Protein AF-A0A1H9L5P9-F1 (afdb_monomer)

Secondary structure (DSSP, 8-state):
-HHHHHHHHHHHHHHHHHHHTTTT-HHHHHHHHHHS---TTTGGGS-HHHHHHHHHHSTTTHHHHHHHHHTTTTS-HHHHHHHHHHHHHHHHHHHHHHHHSS-HHHHHHHHHHHHHHHHHSPPPHHHHHHHHHHHHHHHHHHHHHHT-SS--HHHHHHHHH-HHHHHHHHHHHHHHHHHHHHHHHHTTTTTS-----SHHHH--HHHHHHHHHHHHHHHTTTTSS-EEEEEEESS-EEEEETTTTEEEEEEETT--HHHHHHHHHHHHHHHHHHHHHHTSS-TT--TTHHHHHHHHHHHHHHHHHHH-HHHHHHHHHHHHHHTT----HHHHHHHHHHHHHHHH---S-TTSTT---HHHHHHHHHHHHHHHHHHHTTSS-GGGHHHHHHHHHHHHHS---SSTHHHHGGGGGGGTT-TTHHHHHHHHHHHTT-SPPPTTS--HHHHHHHHHHHTT-GGG--THHHHT----TT--HHHHHHHHHHHHHIIIIIT----SS--

Organism: NCBI:txid137733

Nearest PDB structures (foldseek):
  3hq2-assembly1_B  TM=6.653E-01  e=5.306E-08  Bacillus subtilis
  5e3x-assembly1_A-2  TM=6.640E-01  e=5.954E-07  Fervidobacterium islandicum
  7a03-assembly1_A  TM=6.541E-01  e=5.493E-07  Chitinophagaceae bacterium
  5wvu-assembly1_A  TM=6.564E-01  e=1.090E-06  Thermus thermophilus HB8
  3dwc-assembly2_D  TM=6.406E-01  e=4.290E-06  Trypanosoma cruzi

Mean predicted aligned error: 12.29 Å

Sequence (503 aa):
MDSMLSILIDFDMCLKSLSEIESSNTVLIDYVDKDLGFTPSNLGTLSASQIIDKLLSLPGYISPYFYLMEQSNELSEDVRKCLNHTRLLILKNQYAKRHFNTSYYTHYKLLDNEWQKALHSRLSPTFYKNLDQQREFLYDVYGSYFASHSLNHFHILSHLYGQEFVEYHTYCLNRFKANYSSFMKRTQLEKDLKFKSHLFVGMNQEKRKILYQTLINNVFNKHFDCQVTVHFHKHSHIITKHHENTYVISLANYLTFAEELDQLLTYLGEIFYKLSLKRTEESIDACCTNNYAKEQMIAFFQFLPLACPSVATFITKTALELEQIPLSKKKMSFYQEELLMYYISFHSNPLRRQLVNPLQRINLLYCEANIEKLWFNKAISSAELPDYWEEITLKTFKKAPSHPIEGTLRMVEWKDINQGHAFIKLVAICNLFHDELTPDGEVPIFKEFSKYFDNNSLHLWNSQQIINKDISDQVNPAQNALNFIGQFYNNYIYRRPLLVDKY

pLDDT: mean 72.32, std 18.65, range [25.66, 95.06]

Structure (mmCIF, N/CA/C/O backbone):
data_AF-A0A1H9L5P9-F1
#
_entry.id   AF-A0A1H9L5P9-F1
#
loop_
_atom_site.group_PDB
_atom_site.id
_atom_site.type_symbol
_atom_site.label_atom_id
_atom_site.label_alt_id
_atom_site.label_comp_id
_atom_site.label_asym_id
_atom_site.label_entity_id
_atom_site.label_seq_id
_atom_site.pdbx_PDB_ins_code
_atom_site.Cartn_x
_atom_site.Cartn_y
_atom_site.Cartn_z
_atom_site.occupancy
_atom_site.B_iso_or_equiv
_atom_site.auth_seq_id
_atom_site.auth_comp_id
_atom_site.auth_asym_id
_atom_site.auth_atom_id
_atom_site.pdbx_PDB_model_num
ATOM 1 N N . MET A 1 1 ? -10.325 -6.641 -17.369 1.00 26.33 1 MET A N 1
ATOM 2 C CA . MET A 1 1 ? -11.149 -5.763 -18.228 1.00 26.33 1 MET A CA 1
ATOM 3 C C . MET A 1 1 ? -10.835 -4.299 -17.952 1.00 26.33 1 MET A C 1
ATOM 5 O O . MET A 1 1 ? -10.671 -3.561 -18.910 1.00 26.33 1 MET A O 1
ATOM 9 N N . ASP A 1 2 ? -10.612 -3.914 -16.694 1.00 25.66 2 ASP A N 1
ATOM 10 C CA . ASP A 1 2 ? -10.397 -2.512 -16.288 1.00 25.66 2 ASP A CA 1
ATOM 11 C C . ASP A 1 2 ? -9.140 -1.823 -16.858 1.00 25.66 2 ASP A C 1
ATOM 13 O O . ASP A 1 2 ? -9.196 -0.639 -17.169 1.00 25.66 2 ASP A O 1
ATOM 17 N N . SER A 1 3 ? -8.034 -2.540 -17.107 1.00 30.73 3 SER A N 1
ATOM 18 C CA . SER A 1 3 ? -6.836 -1.945 -17.743 1.00 30.73 3 SER A CA 1
ATOM 19 C C . SER A 1 3 ? -6.976 -1.719 -19.253 1.00 30.73 3 SER A C 1
ATOM 21 O O . SER A 1 3 ? -6.244 -0.930 -19.836 1.00 30.73 3 SER A O 1
ATOM 23 N N . MET A 1 4 ? -7.919 -2.411 -19.903 1.00 29.33 4 MET A N 1
ATOM 24 C CA . MET A 1 4 ? -8.244 -2.201 -21.318 1.00 29.33 4 MET A CA 1
ATOM 25 C C . MET A 1 4 ? -9.104 -0.949 -21.484 1.00 29.33 4 MET A C 1
ATOM 27 O O . MET A 1 4 ? -8.942 -0.226 -22.460 1.00 29.33 4 MET A O 1
ATOM 31 N N . LEU A 1 5 ? -9.987 -0.698 -20.511 1.00 29.39 5 LEU A N 1
ATOM 32 C CA . LEU A 1 5 ? -10.814 0.498 -20.456 1.00 29.39 5 LEU A CA 1
ATOM 33 C C . LEU A 1 5 ? -9.964 1.742 -20.175 1.00 29.39 5 LEU A C 1
ATOM 35 O O . LEU A 1 5 ? -10.196 2.748 -20.823 1.00 29.39 5 LEU A O 1
ATOM 39 N N . SER A 1 6 ? -8.959 1.671 -19.288 1.00 33.00 6 SER A N 1
ATOM 40 C CA . SER A 1 6 ? -8.086 2.828 -19.028 1.00 33.00 6 SER A CA 1
ATOM 41 C C . SER A 1 6 ? -7.270 3.206 -20.264 1.00 33.00 6 SER A C 1
ATOM 43 O O . SER A 1 6 ? -7.315 4.347 -20.679 1.00 33.00 6 SER A O 1
ATOM 45 N N . ILE A 1 7 ? -6.651 2.235 -20.947 1.00 33.94 7 ILE A N 1
ATOM 46 C CA . ILE A 1 7 ? -5.885 2.490 -22.181 1.00 33.94 7 ILE A CA 1
ATOM 47 C C . ILE A 1 7 ? -6.783 3.034 -23.309 1.00 33.94 7 ILE A C 1
ATOM 49 O O . ILE A 1 7 ? -6.340 3.872 -24.086 1.00 33.94 7 ILE A O 1
ATOM 53 N N . LEU A 1 8 ? -8.038 2.578 -23.410 1.00 33.03 8 LEU A N 1
ATOM 54 C CA . LEU A 1 8 ? -9.005 3.095 -24.388 1.00 33.03 8 LEU A CA 1
ATOM 55 C C . LEU A 1 8 ? -9.511 4.490 -24.035 1.00 33.03 8 LEU A C 1
ATOM 57 O O . LEU A 1 8 ? -9.644 5.306 -24.934 1.00 33.03 8 LEU A O 1
ATOM 61 N N . ILE A 1 9 ? -9.780 4.762 -22.758 1.00 34.59 9 ILE A N 1
ATOM 62 C CA . ILE A 1 9 ? -10.193 6.082 -22.276 1.00 34.59 9 ILE A CA 1
ATOM 63 C C . ILE A 1 9 ? -9.042 7.072 -22.463 1.00 34.59 9 ILE A C 1
ATOM 65 O O . ILE A 1 9 ? -9.265 8.144 -23.000 1.00 34.59 9 ILE A O 1
ATOM 69 N N . ASP A 1 10 ? -7.809 6.691 -22.139 1.00 37.53 10 ASP A N 1
ATOM 70 C CA . ASP A 1 10 ? -6.627 7.546 -22.270 1.00 37.53 10 ASP A CA 1
ATOM 71 C C . ASP A 1 10 ? -6.271 7.822 -23.743 1.00 37.53 10 ASP A C 1
ATOM 73 O O . ASP A 1 10 ? -5.865 8.931 -24.087 1.00 37.53 10 ASP A O 1
ATOM 77 N N . PHE A 1 11 ? -6.481 6.852 -24.643 1.00 40.50 11 PHE A N 1
ATOM 78 C CA . PHE A 1 11 ? -6.261 7.023 -26.084 1.00 40.50 11 PHE A CA 1
ATOM 79 C C . PHE A 1 11 ? -7.407 7.775 -26.786 1.00 40.50 11 PHE A C 1
ATOM 81 O O . PHE A 1 11 ? -7.147 8.607 -27.651 1.00 40.50 11 PHE A O 1
ATOM 88 N N . ASP A 1 12 ? -8.664 7.537 -26.398 1.00 36.38 12 ASP A N 1
ATOM 89 C CA . ASP A 1 12 ? -9.833 8.305 -26.856 1.00 36.38 12 ASP A CA 1
ATOM 90 C C . ASP A 1 12 ? -9.779 9.751 -26.338 1.00 36.38 12 ASP A C 1
ATOM 92 O O . ASP A 1 12 ? -10.121 10.673 -27.070 1.00 36.38 12 ASP A O 1
ATOM 96 N N . MET A 1 13 ? -9.262 9.975 -25.122 1.00 35.62 13 MET A N 1
ATOM 97 C CA . MET A 1 13 ? -8.936 11.309 -24.604 1.00 35.62 13 MET A CA 1
ATOM 98 C C . MET A 1 13 ? -7.790 11.954 -25.387 1.00 35.62 13 MET A C 1
ATOM 100 O O . MET A 1 13 ? -7.934 13.103 -25.773 1.00 35.62 13 MET A O 1
ATOM 104 N N . CYS A 1 14 ? -6.709 11.235 -25.725 1.00 39.41 14 CYS A N 1
ATOM 105 C CA . CYS A 1 14 ? -5.662 11.769 -26.612 1.00 39.41 14 CYS A CA 1
ATOM 106 C C . CYS A 1 14 ? -6.226 12.199 -27.975 1.00 39.41 14 CYS A C 1
ATOM 108 O O . CYS A 1 14 ? -5.873 13.261 -28.476 1.00 39.41 14 CYS A O 1
ATOM 110 N N . LEU A 1 15 ? -7.101 11.387 -28.578 1.00 39.97 15 LEU A N 1
ATOM 111 C CA . LEU A 1 15 ? -7.744 11.702 -29.856 1.00 39.97 15 LEU A CA 1
ATOM 112 C C . LEU A 1 15 ? -8.751 12.857 -29.734 1.00 39.97 15 LEU A C 1
ATOM 114 O O . LEU A 1 15 ? -8.809 13.689 -30.634 1.00 39.97 15 LEU A O 1
ATOM 118 N N . LYS A 1 16 ? -9.485 12.957 -28.619 1.00 37.75 16 LYS A N 1
ATOM 119 C CA . LYS A 1 16 ? -10.389 14.081 -28.324 1.00 37.75 16 LYS A CA 1
ATOM 120 C C . LYS A 1 16 ? -9.643 15.385 -28.060 1.00 37.75 16 LYS A C 1
ATOM 122 O O . LYS A 1 16 ? -10.018 16.412 -28.609 1.00 37.75 16 LYS A O 1
ATOM 127 N N . SER A 1 17 ? -8.541 15.347 -27.319 1.00 36.28 17 SER A N 1
ATOM 128 C CA . SER A 1 17 ? -7.657 16.501 -27.138 1.00 36.28 17 SER A CA 1
ATOM 129 C C . SER A 1 17 ? -6.976 16.902 -28.452 1.00 36.28 17 SER A C 1
ATOM 131 O O . SER A 1 17 ? -6.755 18.084 -28.684 1.00 36.28 17 SER A O 1
ATOM 133 N N . LEU A 1 18 ? -6.699 15.952 -29.357 1.00 36.75 18 LEU A N 1
ATOM 134 C CA . LEU A 1 18 ? -6.250 16.245 -30.725 1.00 36.75 18 LEU A CA 1
ATOM 135 C C . LEU A 1 18 ? -7.361 16.864 -31.591 1.00 36.75 18 LEU A C 1
ATOM 137 O O . LEU A 1 18 ? -7.049 17.726 -32.408 1.00 36.75 18 LEU A O 1
ATOM 141 N N . SER A 1 19 ? -8.633 16.490 -31.394 1.00 35.31 19 SER A N 1
ATOM 142 C CA . SER A 1 19 ? -9.772 17.198 -32.000 1.00 35.31 19 SER A CA 1
ATOM 143 C C . SER A 1 19 ? -10.049 18.554 -31.346 1.00 35.31 19 SER A C 1
ATOM 145 O O . SER A 1 19 ? -10.534 19.446 -32.007 1.00 35.31 19 SER A O 1
ATOM 147 N N . GLU A 1 20 ? -9.681 18.800 -30.089 1.00 34.94 20 GLU A N 1
ATOM 148 C CA . GLU A 1 20 ? -9.801 20.140 -29.481 1.00 34.94 20 GLU A CA 1
ATOM 149 C C . GLU A 1 20 ? -8.698 21.112 -29.958 1.00 34.94 20 GLU A C 1
ATOM 151 O O . GLU A 1 20 ? -8.873 22.330 -29.909 1.00 34.94 20 GLU A O 1
ATOM 156 N N . ILE A 1 21 ? -7.615 20.596 -30.563 1.00 37.53 21 ILE A N 1
ATOM 157 C CA . ILE A 1 21 ? -6.648 21.350 -31.395 1.00 37.53 21 ILE A CA 1
ATOM 158 C C . ILE A 1 21 ? -7.263 21.659 -32.792 1.00 37.53 21 ILE A C 1
ATOM 160 O O . ILE A 1 21 ? -6.573 21.902 -33.779 1.00 37.53 21 ILE A O 1
ATOM 164 N N . GLU A 1 22 ? -8.594 21.708 -32.902 1.00 36.00 22 GLU A N 1
ATOM 165 C CA . GLU A 1 22 ? -9.352 22.045 -34.119 1.00 36.00 22 GLU A CA 1
ATOM 166 C C . GLU A 1 22 ? -9.187 23.502 -34.585 1.00 36.00 22 GLU A C 1
ATOM 168 O O . GLU A 1 22 ? -9.673 23.861 -35.656 1.00 36.00 22 GLU A O 1
ATOM 173 N N . SER A 1 23 ? -8.477 24.359 -33.843 1.00 37.56 23 SER A N 1
ATOM 174 C CA . SER A 1 23 ? -8.324 25.777 -34.207 1.00 37.56 23 SER A CA 1
ATOM 175 C C . SER A 1 23 ? -7.017 26.148 -34.920 1.00 37.56 23 SER A C 1
ATOM 177 O O . SER A 1 23 ? -6.916 27.282 -35.392 1.00 37.56 23 SER A O 1
ATOM 179 N N . SER A 1 24 ? -6.048 25.228 -35.075 1.00 35.12 24 SER A N 1
ATOM 180 C CA . SER A 1 24 ? -4.690 25.632 -35.499 1.00 35.12 24 SER A CA 1
ATOM 181 C C . SER A 1 24 ? -4.059 24.886 -36.676 1.00 35.12 24 SER A C 1
ATOM 183 O O . SER A 1 24 ? -3.107 25.421 -37.234 1.00 35.12 24 SER A O 1
ATOM 185 N N . ASN A 1 25 ? -4.506 23.689 -37.085 1.00 36.59 25 ASN A N 1
ATOM 186 C CA . ASN A 1 25 ? -3.762 22.926 -38.105 1.00 36.59 25 ASN A CA 1
ATOM 187 C C . ASN A 1 25 ? -4.637 22.069 -39.036 1.00 36.59 25 ASN A C 1
ATOM 189 O O . ASN A 1 25 ? -4.912 20.898 -38.784 1.00 36.59 25 ASN A O 1
ATOM 193 N N . THR A 1 26 ? -4.965 22.630 -40.201 1.00 33.56 26 THR A N 1
ATOM 194 C CA . THR A 1 26 ? -5.688 21.995 -41.322 1.00 33.56 26 THR A CA 1
ATOM 195 C C . THR A 1 26 ? -4.963 20.791 -41.945 1.00 33.56 26 THR A C 1
ATOM 197 O O . THR A 1 26 ? -5.575 20.010 -42.665 1.00 33.56 26 THR A O 1
ATOM 200 N N . VAL A 1 27 ? -3.668 20.607 -41.666 1.00 35.19 27 VAL A N 1
ATOM 201 C CA . VAL A 1 27 ? -2.819 19.563 -42.274 1.00 35.19 27 VAL A CA 1
ATOM 202 C C . VAL A 1 27 ? -3.032 18.174 -41.649 1.00 35.19 27 VAL A C 1
ATOM 204 O O . VAL A 1 27 ? -2.836 17.162 -42.316 1.00 35.19 27 VAL A O 1
ATOM 207 N N . LEU A 1 28 ? -3.470 18.102 -40.387 1.00 34.34 28 LEU A N 1
ATOM 208 C CA . LEU A 1 28 ? -3.657 16.834 -39.665 1.00 34.34 28 LEU A CA 1
ATOM 209 C C . LEU A 1 28 ? -4.951 16.104 -40.061 1.00 34.34 28 LEU A C 1
ATOM 211 O O . LEU A 1 28 ? -4.954 14.876 -40.144 1.00 34.34 28 LEU A O 1
ATOM 215 N N . ILE A 1 29 ? -6.019 16.849 -40.365 1.00 34.06 29 ILE A N 1
ATOM 216 C CA . ILE A 1 29 ? -7.337 16.303 -40.735 1.00 34.06 29 ILE A CA 1
ATOM 217 C C . ILE A 1 29 ? -7.257 15.548 -42.066 1.00 34.06 29 ILE A C 1
ATOM 219 O O . ILE A 1 29 ? -7.724 14.417 -42.171 1.00 34.06 29 ILE A O 1
ATOM 223 N N . ASP A 1 30 ? -6.579 16.121 -43.060 1.00 35.31 30 ASP A N 1
ATOM 224 C CA . ASP A 1 30 ? -6.433 15.488 -44.375 1.00 35.31 30 ASP A CA 1
ATOM 225 C C . ASP A 1 30 ? -5.590 14.197 -44.329 1.00 35.31 30 ASP A C 1
ATOM 227 O O . ASP A 1 30 ? -5.800 13.309 -45.153 1.00 35.31 30 ASP A O 1
ATOM 231 N N . TYR A 1 31 ? -4.674 14.061 -43.362 1.00 36.91 31 TYR A N 1
ATOM 232 C CA . TYR A 1 31 ? -3.797 12.890 -43.228 1.00 36.91 31 TYR A CA 1
ATOM 233 C C . TYR A 1 31 ? -4.460 11.730 -42.462 1.00 36.91 31 TYR A C 1
ATOM 235 O O . TYR A 1 31 ? -4.263 10.562 -42.796 1.00 36.91 31 TYR A O 1
ATOM 243 N N . VAL A 1 32 ? -5.276 12.039 -41.446 1.00 38.41 32 VAL A N 1
ATOM 244 C CA . VAL A 1 32 ? -5.988 11.030 -40.640 1.00 38.41 32 VAL A CA 1
ATOM 245 C C . VAL A 1 32 ? -7.177 10.431 -41.398 1.00 38.41 32 VAL A C 1
ATOM 247 O O . VAL A 1 32 ? -7.365 9.213 -41.353 1.00 38.41 32 VAL A O 1
ATOM 250 N N . ASP A 1 33 ? -7.931 11.242 -42.147 1.00 39.66 33 ASP A N 1
ATOM 251 C CA . ASP A 1 33 ? -9.129 10.775 -42.860 1.00 39.66 33 ASP A CA 1
ATOM 252 C C . ASP A 1 33 ? -8.823 10.036 -44.175 1.00 39.66 33 ASP A C 1
ATOM 254 O O . ASP A 1 33 ? -9.513 9.068 -44.506 1.00 39.66 33 ASP A O 1
ATOM 258 N N . LYS A 1 34 ? -7.801 10.449 -44.943 1.00 41.16 34 LYS A N 1
ATOM 259 C CA . LYS A 1 34 ? -7.543 9.866 -46.278 1.00 41.16 34 LYS A CA 1
ATOM 260 C C . LYS A 1 34 ? -6.682 8.605 -46.267 1.00 41.16 34 LYS A C 1
ATOM 262 O O . LYS A 1 34 ? -6.959 7.709 -47.061 1.00 41.16 34 LYS A O 1
ATOM 267 N N . ASP A 1 35 ? -5.697 8.502 -45.374 1.00 38.59 35 ASP A N 1
ATOM 268 C CA . ASP A 1 35 ? -4.686 7.433 -45.451 1.00 38.59 35 ASP A CA 1
ATOM 269 C C . ASP A 1 35 ? -4.843 6.332 -44.387 1.00 38.59 35 ASP A C 1
ATOM 271 O O . ASP A 1 35 ? -4.324 5.227 -44.558 1.00 38.59 35 ASP A O 1
ATOM 275 N N . LEU A 1 36 ? -5.578 6.585 -43.296 1.00 41.94 36 LEU A N 1
ATOM 276 C CA . LEU A 1 36 ? -5.631 5.668 -42.144 1.00 41.94 36 LEU A CA 1
ATOM 277 C C . LEU A 1 36 ? -6.928 4.842 -42.073 1.00 41.94 36 LEU A C 1
ATOM 279 O O . LEU A 1 36 ? -6.994 3.853 -41.338 1.00 41.94 36 LEU A O 1
ATOM 283 N N . GLY A 1 37 ? -7.953 5.197 -42.859 1.00 39.34 37 GLY A N 1
ATOM 284 C CA . GLY A 1 37 ? -9.199 4.430 -42.996 1.00 39.34 37 GLY A CA 1
ATOM 285 C C . GLY A 1 37 ? -10.012 4.276 -41.700 1.00 39.34 37 GLY A C 1
ATOM 286 O O . GLY A 1 37 ? -10.852 3.375 -41.596 1.00 39.34 37 GLY A O 1
ATOM 287 N N . PHE A 1 38 ? -9.760 5.119 -40.695 1.00 41.81 38 PHE A N 1
ATOM 288 C CA . PHE A 1 38 ? -10.523 5.160 -39.451 1.00 41.81 38 PHE A CA 1
ATOM 289 C C . PHE A 1 38 ? -11.791 5.984 -39.654 1.00 41.81 38 PHE A C 1
ATOM 291 O O . PHE A 1 38 ? -11.861 7.146 -39.281 1.00 41.81 38 PHE A O 1
ATOM 298 N N . THR A 1 39 ? -12.829 5.378 -40.226 1.00 39.97 39 THR A N 1
ATOM 299 C CA . THR A 1 39 ? -14.155 5.992 -40.156 1.00 39.97 39 THR A CA 1
ATOM 300 C C . THR A 1 39 ? -14.705 5.872 -38.725 1.00 39.97 39 THR A C 1
ATOM 302 O O . THR A 1 39 ? -14.525 4.821 -38.089 1.00 39.97 39 THR A O 1
ATOM 305 N N . PRO A 1 40 ? -15.429 6.888 -38.210 1.00 36.12 40 PRO A N 1
ATOM 306 C CA . PRO A 1 40 ? -16.062 6.860 -36.884 1.00 36.12 40 PRO A CA 1
ATOM 307 C C . PRO A 1 40 ? -16.906 5.599 -36.618 1.00 36.12 40 PRO A C 1
ATOM 309 O O . PRO A 1 40 ? -17.044 5.158 -35.481 1.00 36.12 40 PRO A O 1
ATOM 312 N N . SER A 1 41 ? -17.419 4.960 -37.674 1.00 35.12 41 SER A N 1
ATOM 313 C CA . SER A 1 41 ? -18.213 3.730 -37.620 1.00 35.12 41 SER A CA 1
ATOM 314 C C . SER A 1 41 ? -17.437 2.462 -37.230 1.00 35.12 41 SER A C 1
ATOM 316 O O . SER A 1 41 ? -18.056 1.492 -36.803 1.00 35.12 41 SER A O 1
ATOM 318 N N . ASN A 1 42 ? -16.105 2.438 -37.364 1.00 35.72 42 ASN A N 1
ATOM 319 C CA . ASN A 1 42 ? -15.290 1.228 -37.166 1.00 35.72 42 ASN A CA 1
ATOM 320 C C . ASN A 1 42 ? -14.544 1.195 -35.819 1.00 35.72 42 ASN A C 1
ATOM 322 O O . ASN A 1 42 ? -14.189 0.115 -35.340 1.00 35.72 42 ASN A O 1
ATOM 326 N N . LEU A 1 43 ? -14.340 2.352 -35.180 1.00 35.94 43 LEU A N 1
ATOM 327 C CA . LEU A 1 43 ? -13.630 2.484 -33.898 1.00 35.94 43 LEU A CA 1
ATOM 328 C C . LEU A 1 43 ? -14.363 1.801 -32.730 1.00 35.94 43 LEU A C 1
ATOM 330 O O . LEU A 1 43 ? -13.717 1.296 -31.818 1.00 35.94 43 LEU A O 1
ATOM 334 N N . GLY A 1 44 ? -15.693 1.679 -32.796 1.00 30.09 44 GLY A N 1
ATOM 335 C CA . GLY A 1 44 ? -16.499 1.025 -31.757 1.00 30.09 44 GLY A CA 1
ATOM 336 C C . GLY A 1 44 ? -16.444 -0.511 -31.729 1.00 30.09 44 GLY A C 1
ATOM 337 O O . GLY A 1 44 ? -17.047 -1.114 -30.845 1.00 30.09 44 GLY A O 1
ATOM 338 N N . THR A 1 45 ? -15.760 -1.165 -32.679 1.00 33.78 45 THR A N 1
ATOM 339 C CA . THR A 1 45 ? -15.769 -2.643 -32.827 1.00 33.78 45 THR A CA 1
ATOM 340 C C . THR A 1 45 ? -14.408 -3.314 -32.626 1.00 33.78 45 THR A C 1
ATOM 342 O O . THR A 1 45 ? -14.328 -4.541 -32.552 1.00 33.78 45 THR A O 1
ATOM 345 N N . LEU A 1 46 ? -13.336 -2.527 -32.512 1.00 32.72 46 LEU A N 1
ATOM 346 C CA . LEU A 1 46 ? -11.967 -3.009 -32.345 1.00 32.72 46 LEU A CA 1
ATOM 347 C C . LEU A 1 46 ? -11.536 -2.873 -30.882 1.00 32.72 46 LEU A C 1
ATOM 349 O O . LEU A 1 46 ? -11.788 -1.865 -30.231 1.00 32.72 46 LEU A O 1
ATOM 353 N N . SER A 1 47 ? -10.852 -3.887 -30.356 1.00 35.75 47 SER A N 1
ATOM 354 C CA . SER A 1 47 ? -10.244 -3.802 -29.025 1.00 35.75 47 SER A CA 1
ATOM 355 C C . SER A 1 47 ? -9.005 -2.895 -29.030 1.00 35.75 47 SER A C 1
ATOM 357 O O . SER A 1 47 ? -8.323 -2.763 -30.045 1.00 35.75 47 SER A O 1
ATOM 359 N N . ALA A 1 48 ? -8.656 -2.325 -27.872 1.00 37.09 48 ALA A N 1
ATOM 360 C CA . ALA A 1 48 ? -7.497 -1.438 -27.688 1.00 37.09 48 ALA A CA 1
ATOM 361 C C . ALA A 1 48 ? -6.189 -1.989 -28.277 1.00 37.09 48 ALA A C 1
ATOM 363 O O . ALA A 1 48 ? -5.414 -1.261 -28.891 1.00 37.09 48 ALA A O 1
ATOM 364 N N . SER A 1 49 ? -5.950 -3.296 -28.115 1.00 38.09 49 SER A N 1
ATOM 365 C CA . SER A 1 49 ? -4.745 -3.933 -28.647 1.00 38.09 49 SER A CA 1
ATOM 366 C C . SER A 1 49 ? -4.791 -4.056 -30.166 1.00 38.09 49 SER A C 1
ATOM 368 O O . SER A 1 49 ? -3.762 -3.895 -30.800 1.00 38.09 49 SER A O 1
ATOM 370 N N . GLN A 1 50 ? -5.968 -4.275 -30.763 1.00 42.41 50 GLN A N 1
ATOM 371 C CA . GLN A 1 50 ? -6.125 -4.282 -32.218 1.00 42.41 50 GLN A CA 1
ATOM 372 C C . GLN A 1 50 ? -5.919 -2.888 -32.805 1.00 42.41 50 GLN A C 1
ATOM 374 O O . GLN A 1 50 ? -5.359 -2.783 -33.887 1.00 42.41 50 GLN A O 1
ATOM 379 N N . ILE A 1 51 ? -6.321 -1.828 -32.098 1.00 42.75 51 ILE A N 1
ATOM 380 C CA . ILE A 1 51 ? -6.054 -0.447 -32.512 1.00 42.75 51 ILE A CA 1
ATOM 381 C C . ILE A 1 51 ? -4.545 -0.177 -32.442 1.00 42.75 51 ILE A C 1
ATOM 383 O O . ILE A 1 51 ? -3.951 0.127 -33.468 1.00 42.75 51 ILE A O 1
ATOM 387 N N . ILE A 1 52 ? -3.890 -0.406 -31.298 1.00 44.44 52 ILE A N 1
ATOM 388 C CA . ILE A 1 52 ? -2.436 -0.204 -31.131 1.00 44.44 52 ILE A CA 1
ATOM 389 C C . ILE A 1 52 ? -1.611 -1.049 -32.115 1.00 44.44 52 ILE A C 1
ATOM 391 O O . ILE A 1 52 ? -0.676 -0.536 -32.728 1.00 44.44 52 ILE A O 1
ATOM 395 N N . ASP A 1 53 ? -1.953 -2.323 -32.317 1.00 44.28 53 ASP A N 1
ATOM 396 C CA . ASP A 1 53 ? -1.246 -3.191 -33.264 1.00 44.28 53 ASP A CA 1
ATOM 397 C C . ASP A 1 53 ? -1.452 -2.733 -34.716 1.00 44.28 53 ASP A C 1
ATOM 399 O O . ASP A 1 53 ? -0.511 -2.792 -35.506 1.00 44.28 53 ASP A O 1
ATOM 403 N N . LYS A 1 54 ? -2.636 -2.206 -35.062 1.00 45.91 54 LYS A N 1
ATOM 404 C CA . LYS A 1 54 ? -2.931 -1.656 -36.393 1.00 45.91 54 LYS A CA 1
ATOM 405 C C . LYS A 1 54 ? -2.180 -0.342 -36.632 1.00 45.91 54 LYS A C 1
ATOM 407 O O . LYS A 1 54 ? -1.529 -0.212 -37.665 1.00 45.91 54 LYS A O 1
ATOM 412 N N . LEU A 1 55 ? -2.155 0.560 -35.648 1.00 45.84 55 LEU A N 1
ATOM 413 C CA . LEU A 1 55 ? -1.379 1.809 -35.668 1.00 45.84 55 LEU A CA 1
ATOM 414 C C . LEU A 1 55 ? 0.130 1.546 -35.823 1.00 45.84 55 LEU A C 1
ATOM 416 O O . LEU A 1 55 ? 0.798 2.184 -36.627 1.00 45.84 55 LEU A O 1
ATOM 420 N N . LEU A 1 56 ? 0.667 0.554 -35.106 1.00 45.31 56 LEU A N 1
ATOM 421 C CA . LEU A 1 56 ? 2.084 0.169 -35.172 1.00 45.31 56 LEU A CA 1
ATOM 422 C C . LEU A 1 56 ? 2.446 -0.685 -36.399 1.00 45.31 56 LEU A C 1
ATOM 424 O O . LEU A 1 56 ? 3.630 -0.932 -36.635 1.00 45.31 56 LEU A O 1
ATOM 428 N N . SER A 1 57 ? 1.453 -1.180 -37.143 1.00 43.12 57 SER A N 1
ATOM 429 C CA . SER A 1 57 ? 1.644 -1.949 -38.383 1.00 43.12 57 SER A CA 1
ATOM 430 C C . SER A 1 57 ? 1.614 -1.092 -39.649 1.00 43.12 57 SER A C 1
ATOM 432 O O . SER A 1 57 ? 1.991 -1.569 -40.718 1.00 43.12 57 SER A O 1
ATOM 434 N N . LEU A 1 58 ? 1.171 0.162 -39.537 1.00 42.34 58 LEU A N 1
ATOM 435 C CA . LEU A 1 58 ? 1.011 1.065 -40.667 1.00 42.34 58 LEU A CA 1
ATOM 436 C C . LEU A 1 58 ? 2.334 1.799 -40.964 1.00 42.34 58 LEU A C 1
ATOM 438 O O . LEU A 1 58 ? 2.931 2.387 -40.054 1.00 42.34 58 LEU A O 1
ATOM 442 N N . PRO A 1 59 ? 2.815 1.794 -42.220 1.00 35.62 59 PRO A N 1
ATOM 443 C CA . PRO A 1 59 ? 3.972 2.590 -42.608 1.00 35.62 59 PRO A CA 1
ATOM 444 C C . PRO A 1 59 ? 3.603 4.075 -42.484 1.00 35.62 59 PRO A C 1
ATOM 446 O O . PRO A 1 59 ? 2.730 4.543 -43.203 1.00 35.62 59 PRO A O 1
ATOM 449 N N . GLY A 1 60 ? 4.237 4.813 -41.566 1.00 42.28 60 GLY A N 1
ATOM 450 C CA . GLY A 1 60 ? 4.076 6.273 -41.471 1.00 42.28 60 GLY A CA 1
ATOM 451 C C . GLY A 1 60 ? 3.442 6.831 -40.191 1.00 42.28 60 GLY A C 1
ATOM 452 O O . GLY A 1 60 ? 3.546 8.032 -39.988 1.00 42.28 60 GLY A O 1
ATOM 453 N N . TYR A 1 61 ? 2.907 6.023 -39.263 1.00 40.19 61 TYR A N 1
ATOM 454 C CA . TYR A 1 61 ? 2.386 6.523 -37.961 1.00 40.19 61 TYR A CA 1
ATOM 455 C C . TYR A 1 61 ? 3.440 7.134 -37.034 1.00 40.19 61 TYR A C 1
ATOM 457 O O . TYR A 1 61 ? 3.142 7.896 -36.117 1.00 40.19 61 TYR A O 1
ATOM 465 N N . ILE A 1 62 ? 4.692 6.783 -37.293 1.00 46.22 62 ILE A N 1
ATOM 466 C CA . ILE A 1 62 ? 5.871 7.424 -36.730 1.00 46.22 62 ILE A CA 1
ATOM 467 C C . ILE A 1 62 ? 5.839 8.926 -37.100 1.00 46.22 62 ILE A C 1
ATOM 469 O O . ILE A 1 62 ? 6.017 9.773 -36.234 1.00 46.22 62 ILE A O 1
ATOM 473 N N . SER A 1 63 ? 5.476 9.299 -38.330 1.00 44.12 63 SER A N 1
ATOM 474 C CA . SER A 1 63 ? 5.611 10.677 -38.821 1.00 44.12 63 SER A CA 1
ATOM 475 C C . SER A 1 63 ? 4.806 11.729 -38.029 1.00 44.12 63 SER A C 1
ATOM 477 O O . SER A 1 63 ? 5.415 12.726 -37.649 1.00 44.12 63 SER A O 1
ATOM 479 N N . PRO A 1 64 ? 3.506 11.550 -37.697 1.00 44.38 64 PRO A N 1
ATOM 480 C CA . PRO A 1 64 ? 2.756 12.552 -36.926 1.00 44.38 64 PRO A CA 1
ATOM 481 C C . PRO A 1 64 ? 3.149 12.614 -35.444 1.00 44.38 64 PRO A C 1
ATOM 483 O O . PRO A 1 64 ? 3.232 13.697 -34.872 1.00 44.38 64 PRO A O 1
ATOM 486 N N . TYR A 1 65 ? 3.425 11.467 -34.814 1.00 52.62 65 TYR A N 1
ATOM 487 C CA . TYR A 1 65 ? 3.864 11.423 -33.417 1.00 52.62 65 TYR A CA 1
ATOM 488 C C . TYR A 1 65 ? 5.253 12.058 -33.244 1.00 52.62 65 TYR A C 1
ATOM 490 O O . TYR A 1 65 ? 5.450 12.861 -32.335 1.00 52.62 65 TYR A O 1
ATOM 498 N N . PHE A 1 66 ? 6.210 11.738 -34.124 1.00 52.47 66 PHE A N 1
ATOM 499 C CA . PHE A 1 66 ? 7.545 12.341 -34.086 1.00 52.47 66 PHE A CA 1
ATOM 500 C C . PHE A 1 66 ? 7.502 13.836 -34.436 1.00 52.47 66 PHE A C 1
ATOM 502 O O . PHE A 1 66 ? 8.179 14.607 -33.768 1.00 52.47 66 PHE A O 1
ATOM 509 N N . TYR A 1 67 ? 6.629 14.263 -35.356 1.00 48.34 67 TYR A N 1
ATOM 510 C CA . TYR A 1 67 ? 6.376 15.684 -35.622 1.00 48.34 67 TYR A CA 1
ATOM 511 C C . TYR A 1 67 ? 5.847 16.434 -34.383 1.00 48.34 67 TYR A C 1
ATOM 513 O O . TYR A 1 67 ? 6.365 17.489 -34.029 1.00 48.34 67 TYR A O 1
ATOM 521 N N . LEU A 1 68 ? 4.863 15.876 -33.666 1.00 46.84 68 LEU A N 1
ATOM 522 C CA . LEU A 1 68 ? 4.348 16.476 -32.426 1.00 46.84 68 LEU A CA 1
ATOM 523 C C . LEU A 1 68 ? 5.388 16.474 -31.293 1.00 46.84 68 LEU A C 1
ATOM 525 O O . LEU A 1 68 ? 5.454 17.422 -30.516 1.00 46.84 68 LEU A O 1
ATOM 529 N N . MET A 1 69 ? 6.223 15.436 -31.206 1.00 59.66 69 MET A N 1
ATOM 530 C CA . MET A 1 69 ? 7.341 15.394 -30.258 1.00 59.66 69 MET A CA 1
ATOM 531 C C . MET A 1 69 ? 8.417 16.440 -30.572 1.00 59.66 69 MET A C 1
ATOM 533 O O . MET A 1 69 ? 8.983 17.010 -29.645 1.00 59.66 69 MET A O 1
ATOM 537 N N . GLU A 1 70 ? 8.696 16.719 -31.847 1.00 56.38 70 GLU A N 1
ATOM 538 C CA . GLU A 1 70 ? 9.621 17.785 -32.262 1.00 56.38 70 GLU A CA 1
ATOM 539 C C . GLU A 1 70 ? 9.091 19.182 -31.906 1.00 56.38 70 GLU A C 1
ATOM 541 O O . GLU A 1 70 ? 9.873 20.070 -31.572 1.00 56.38 70 GLU A O 1
ATOM 546 N N . GLN A 1 71 ? 7.766 19.353 -31.895 1.00 54.78 71 GLN A N 1
ATOM 547 C CA . GLN A 1 71 ? 7.080 20.591 -31.510 1.00 54.78 71 GLN A CA 1
ATOM 548 C C . GLN A 1 71 ? 6.626 20.598 -30.038 1.00 54.78 71 GLN A C 1
ATOM 550 O O . GLN A 1 71 ? 5.810 21.429 -29.643 1.00 54.78 71 GLN A O 1
ATOM 555 N N . SER A 1 72 ? 7.137 19.695 -29.187 1.00 52.44 72 SER A N 1
ATOM 556 C CA . SER A 1 72 ? 6.587 19.464 -27.838 1.00 52.44 72 SER A CA 1
ATOM 557 C C . SER A 1 72 ? 6.539 20.708 -26.948 1.00 52.44 72 SER A C 1
ATOM 559 O O . SER A 1 72 ? 5.712 20.787 -26.040 1.00 52.44 72 SER A O 1
ATOM 561 N N . ASN A 1 73 ? 7.433 21.667 -27.192 1.00 57.94 73 ASN A N 1
ATOM 562 C CA . ASN A 1 73 ? 7.540 22.916 -26.438 1.00 57.94 73 ASN A CA 1
ATOM 563 C C . ASN A 1 73 ? 6.388 23.889 -26.734 1.00 57.94 73 ASN A C 1
ATOM 565 O O . ASN A 1 73 ? 6.084 24.727 -25.890 1.00 57.94 73 ASN A O 1
ATOM 569 N N . GLU A 1 74 ? 5.746 23.753 -27.895 1.00 51.94 74 GLU A N 1
ATOM 570 C CA . GLU A 1 74 ? 4.614 24.574 -28.344 1.00 51.94 74 GLU A CA 1
ATOM 571 C C . GLU A 1 74 ? 3.258 23.969 -27.941 1.00 51.94 74 GLU A C 1
ATOM 573 O O . GLU A 1 74 ? 2.218 24.615 -28.055 1.00 51.94 74 GLU A O 1
ATOM 578 N N . LEU A 1 75 ? 3.265 22.730 -27.441 1.00 50.41 75 LEU A N 1
ATOM 579 C CA . LEU A 1 75 ? 2.074 22.021 -26.981 1.00 50.41 75 LEU A CA 1
ATOM 580 C C . LEU A 1 75 ? 1.742 22.373 -25.530 1.00 50.41 75 LEU A C 1
ATOM 582 O O . LEU A 1 75 ? 2.644 22.588 -24.708 1.00 50.41 75 LEU A O 1
ATOM 586 N N . SER A 1 76 ? 0.444 22.352 -25.210 1.00 49.97 76 SER A N 1
ATOM 587 C CA . SER A 1 76 ? -0.035 22.436 -23.830 1.00 49.97 76 SER A CA 1
ATOM 588 C C . SER A 1 76 ? 0.523 21.290 -22.983 1.00 49.97 76 SER A C 1
ATOM 590 O O . SER A 1 76 ? 0.933 20.238 -23.490 1.00 49.97 76 SER A O 1
ATOM 592 N N . GLU A 1 77 ? 0.555 21.498 -21.669 1.00 53.75 77 GLU A N 1
ATOM 593 C CA . GLU A 1 77 ? 1.113 20.527 -20.731 1.00 53.75 77 GLU A CA 1
ATOM 594 C C . GLU A 1 77 ? 0.404 19.165 -20.812 1.00 53.75 77 GLU A C 1
ATOM 596 O O . GLU A 1 77 ? 1.072 18.131 -20.879 1.00 53.75 77 GLU A O 1
ATOM 601 N N . ASP A 1 78 ? -0.925 19.158 -20.919 1.00 49.53 78 ASP A N 1
ATOM 602 C CA . ASP A 1 78 ? -1.731 17.933 -20.988 1.00 49.53 78 ASP A CA 1
ATOM 603 C C . ASP A 1 78 ? -1.447 17.121 -22.254 1.00 49.53 78 ASP A C 1
ATOM 605 O O . ASP A 1 78 ? -1.292 15.896 -22.210 1.00 49.53 78 ASP A O 1
ATOM 609 N N . VAL A 1 79 ? -1.279 17.803 -23.388 1.00 50.06 79 VAL A N 1
ATOM 610 C CA . VAL A 1 79 ? -0.934 17.160 -24.661 1.00 50.06 79 VAL A CA 1
ATOM 611 C C . VAL A 1 79 ? 0.488 16.600 -24.598 1.00 50.06 79 VAL A C 1
ATOM 613 O O . VAL A 1 79 ? 0.736 15.472 -25.028 1.00 50.06 79 VAL A O 1
ATOM 616 N N . ARG A 1 80 ? 1.430 17.329 -23.989 1.00 56.62 80 ARG A N 1
ATOM 617 C CA . ARG A 1 80 ? 2.803 16.851 -23.772 1.00 56.62 80 ARG A CA 1
ATOM 618 C C . ARG A 1 80 ? 2.841 15.616 -22.862 1.00 56.62 80 ARG A C 1
ATOM 620 O O . ARG A 1 80 ? 3.577 14.670 -23.147 1.00 56.62 80 ARG A O 1
ATOM 627 N N . LYS A 1 81 ? 2.028 15.583 -21.799 1.00 57.88 81 LYS A N 1
ATOM 628 C CA . LYS A 1 81 ? 1.861 14.421 -20.903 1.00 57.88 81 LYS A CA 1
ATOM 629 C C . LYS A 1 81 ? 1.314 13.206 -21.662 1.00 57.88 81 LYS A C 1
ATOM 631 O O . LYS A 1 81 ? 1.890 12.118 -21.576 1.00 57.88 81 LYS A O 1
ATOM 636 N N . CYS A 1 82 ? 0.269 13.399 -22.464 1.00 54.56 82 CYS A N 1
ATOM 637 C CA . CYS A 1 82 ? -0.325 12.370 -23.320 1.00 54.56 82 CYS A CA 1
ATOM 638 C C . CYS A 1 82 ? 0.673 11.780 -24.330 1.00 54.56 82 CYS A C 1
ATOM 640 O O . CYS A 1 82 ? 0.782 10.557 -24.485 1.00 54.56 82 CYS A O 1
ATOM 642 N N . LEU A 1 83 ? 1.459 12.640 -24.983 1.00 59.31 83 LEU A N 1
ATOM 643 C CA . LEU A 1 83 ? 2.506 12.217 -25.914 1.00 59.31 83 LEU A CA 1
ATOM 644 C C . LEU A 1 83 ? 3.602 11.416 -25.208 1.00 59.31 83 LEU A C 1
ATOM 646 O O . LEU A 1 83 ? 3.997 10.361 -25.701 1.00 59.31 83 LEU A O 1
ATOM 650 N N . ASN A 1 84 ? 4.035 11.839 -24.019 1.00 66.44 84 ASN A N 1
ATOM 651 C CA . ASN A 1 84 ? 5.012 11.095 -23.223 1.00 66.44 84 ASN A CA 1
ATOM 652 C C . ASN A 1 84 ? 4.492 9.716 -22.780 1.00 66.44 84 ASN A C 1
ATOM 654 O O . ASN A 1 84 ? 5.232 8.731 -22.833 1.00 66.44 84 ASN A O 1
ATOM 658 N N . HIS A 1 85 ? 3.215 9.604 -22.405 1.00 65.94 85 HIS A N 1
ATOM 659 C CA . HIS A 1 85 ? 2.605 8.307 -22.101 1.00 65.94 85 HIS A CA 1
ATOM 660 C C . HIS A 1 85 ? 2.570 7.394 -23.337 1.00 65.94 85 HIS A C 1
ATOM 662 O O . HIS A 1 85 ? 2.969 6.226 -23.284 1.00 65.94 85 HIS A O 1
ATOM 668 N N . THR A 1 86 ? 2.172 7.951 -24.480 1.00 64.69 86 THR A N 1
ATOM 669 C CA . THR A 1 86 ? 2.145 7.245 -25.767 1.00 64.69 86 THR A CA 1
ATOM 670 C C . THR A 1 86 ? 3.546 6.785 -26.179 1.00 64.69 86 THR A C 1
ATOM 672 O O . THR A 1 86 ? 3.715 5.640 -26.608 1.00 64.69 86 THR A O 1
ATOM 675 N N . ARG A 1 87 ? 4.578 7.612 -25.948 1.00 72.50 87 ARG A N 1
ATOM 676 C CA . ARG A 1 87 ? 5.993 7.254 -26.138 1.00 72.50 87 ARG A CA 1
ATOM 677 C C . ARG A 1 87 ? 6.346 5.964 -25.421 1.00 72.50 87 ARG A C 1
ATOM 679 O O . ARG A 1 87 ? 6.955 5.070 -26.007 1.00 72.50 87 ARG A O 1
ATOM 686 N N . LEU A 1 88 ? 5.976 5.875 -24.146 1.00 75.50 88 LEU A N 1
ATOM 687 C CA . LEU A 1 88 ? 6.303 4.734 -23.307 1.00 75.50 88 LEU A CA 1
ATOM 688 C C . LEU A 1 88 ? 5.622 3.461 -23.823 1.00 75.50 88 LEU A C 1
ATOM 690 O O . LEU A 1 88 ? 6.258 2.411 -23.876 1.00 75.50 88 LEU A O 1
ATOM 694 N N . LEU A 1 89 ? 4.361 3.545 -24.260 1.00 69.94 89 LEU A N 1
ATOM 695 C CA . LEU A 1 89 ? 3.642 2.418 -24.867 1.00 69.94 89 LEU A CA 1
ATOM 696 C C . LEU A 1 89 ? 4.282 1.953 -26.186 1.00 69.94 89 LEU A C 1
ATOM 698 O O . LEU A 1 89 ? 4.417 0.746 -26.411 1.00 69.94 89 LEU A O 1
ATOM 702 N N . ILE A 1 90 ? 4.726 2.887 -27.034 1.00 70.75 90 ILE A N 1
ATOM 703 C CA . ILE A 1 90 ? 5.446 2.575 -28.278 1.00 70.75 90 ILE A CA 1
ATOM 704 C C . ILE A 1 90 ? 6.757 1.850 -27.959 1.00 70.75 90 ILE A C 1
ATOM 706 O O . ILE A 1 90 ? 7.009 0.772 -28.503 1.00 70.75 90 ILE A O 1
ATOM 710 N N . LEU A 1 91 ? 7.560 2.394 -27.037 1.00 80.06 91 LEU A N 1
ATOM 711 C CA . LEU A 1 91 ? 8.822 1.785 -26.611 1.00 80.06 91 LEU A CA 1
ATOM 712 C C . LEU A 1 91 ? 8.594 0.386 -26.025 1.00 80.06 91 LEU A C 1
ATOM 714 O O . LEU A 1 91 ? 9.287 -0.554 -26.417 1.00 80.06 91 LEU A O 1
ATOM 718 N N . LYS A 1 92 ? 7.576 0.206 -25.168 1.00 79.75 92 LYS A N 1
ATOM 719 C CA . LYS A 1 92 ? 7.184 -1.111 -24.635 1.00 79.75 92 LYS A CA 1
ATOM 720 C C . LYS A 1 92 ? 6.985 -2.121 -25.763 1.00 79.75 92 LYS A C 1
ATOM 722 O O . LYS A 1 92 ? 7.531 -3.219 -25.703 1.00 79.75 92 LYS A O 1
ATOM 727 N N . ASN A 1 93 ? 6.220 -1.774 -26.798 1.00 76.94 93 ASN A N 1
ATOM 728 C CA . ASN A 1 93 ? 5.922 -2.733 -27.860 1.00 76.94 93 ASN A CA 1
ATOM 729 C C . ASN A 1 93 ? 7.120 -2.974 -28.797 1.00 76.94 93 ASN A C 1
ATOM 731 O O . ASN A 1 93 ? 7.346 -4.107 -29.221 1.00 76.94 93 ASN A O 1
ATOM 735 N N . GLN A 1 94 ? 7.925 -1.944 -29.080 1.00 81.75 94 GLN A N 1
ATOM 736 C CA . GLN A 1 94 ? 9.163 -2.080 -29.858 1.00 81.75 94 GLN A CA 1
ATOM 737 C C . GLN A 1 94 ? 10.154 -3.034 -29.180 1.00 81.75 94 GLN A C 1
ATOM 739 O O . GLN A 1 94 ? 10.634 -3.983 -29.804 1.00 81.75 94 GLN A O 1
ATOM 744 N N . TYR A 1 95 ? 10.418 -2.831 -27.888 1.00 86.12 95 TYR A N 1
ATOM 745 C CA . TYR A 1 95 ? 11.345 -3.676 -27.142 1.00 86.12 95 TYR A CA 1
ATOM 746 C C . TYR A 1 95 ? 10.772 -5.058 -26.835 1.00 86.12 95 TYR A C 1
ATOM 748 O O . TYR A 1 95 ? 11.527 -6.027 -26.831 1.00 86.12 95 TYR A O 1
ATOM 756 N N . ALA A 1 96 ? 9.455 -5.202 -26.671 1.00 83.31 96 ALA A N 1
ATOM 757 C CA . ALA A 1 96 ? 8.848 -6.516 -26.480 1.00 83.31 96 ALA A CA 1
ATOM 758 C C . ALA A 1 96 ? 9.026 -7.407 -27.717 1.00 83.31 96 ALA A C 1
ATOM 760 O O . ALA A 1 96 ? 9.385 -8.578 -27.583 1.00 83.31 96 ALA A O 1
ATOM 761 N N . LYS A 1 97 ? 8.886 -6.842 -28.926 1.00 80.25 97 LYS A N 1
ATOM 762 C CA . LYS A 1 97 ? 9.186 -7.562 -30.174 1.00 80.25 97 LYS A CA 1
ATOM 763 C C . LYS A 1 97 ? 10.647 -8.021 -30.224 1.00 80.25 97 LYS A C 1
ATOM 765 O O . LYS A 1 97 ? 10.911 -9.130 -30.672 1.00 80.25 97 LYS A O 1
ATOM 770 N N . ARG A 1 98 ? 11.587 -7.210 -29.726 1.00 87.56 98 ARG A N 1
ATOM 771 C CA . ARG A 1 98 ? 13.021 -7.544 -29.689 1.00 87.56 98 ARG A CA 1
ATOM 772 C C . ARG A 1 98 ? 13.365 -8.629 -28.662 1.00 87.56 98 ARG A C 1
ATOM 774 O O . ARG A 1 98 ? 14.119 -9.538 -28.985 1.00 87.56 98 ARG A O 1
ATOM 781 N N . HIS A 1 99 ? 12.847 -8.518 -27.440 1.00 87.31 99 HIS A N 1
ATOM 782 C CA . HIS A 1 99 ? 13.205 -9.401 -26.320 1.00 87.31 99 HIS A CA 1
ATOM 783 C C . HIS A 1 99 ? 12.408 -10.707 -26.300 1.00 87.31 99 HIS A C 1
ATOM 785 O O . HIS A 1 99 ? 12.946 -11.750 -25.937 1.00 87.31 99 HIS A O 1
ATOM 791 N N . PHE A 1 100 ? 11.140 -10.663 -26.711 1.00 86.12 100 PHE A N 1
ATOM 792 C CA . PHE A 1 100 ? 10.194 -11.771 -26.540 1.00 86.12 100 PHE A CA 1
ATOM 793 C C . PHE A 1 100 ? 9.600 -12.283 -27.855 1.00 86.12 100 PHE A C 1
ATOM 795 O O . PHE A 1 100 ? 8.837 -13.247 -27.841 1.00 86.12 100 PHE A O 1
ATOM 802 N N . ASN A 1 101 ? 9.920 -11.648 -28.990 1.00 85.56 101 ASN A N 1
ATOM 803 C CA . ASN A 1 101 ? 9.340 -11.958 -30.302 1.00 85.56 101 ASN A CA 1
ATOM 804 C C . ASN A 1 101 ? 7.795 -11.957 -30.299 1.00 85.56 101 ASN A C 1
ATOM 806 O O . ASN A 1 101 ? 7.142 -12.752 -30.975 1.00 85.56 101 ASN A O 1
ATOM 810 N N . THR A 1 102 ? 7.194 -11.084 -29.490 1.00 81.12 102 THR A N 1
ATOM 811 C CA . THR A 1 102 ? 5.741 -10.928 -29.372 1.00 81.12 102 THR A CA 1
ATOM 812 C C . THR A 1 102 ? 5.388 -9.502 -28.950 1.00 81.12 102 THR A C 1
ATOM 814 O O . THR A 1 102 ? 6.273 -8.702 -28.642 1.00 81.12 102 THR A O 1
ATOM 817 N N . SER A 1 103 ? 4.100 -9.155 -28.949 1.00 76.62 103 SER A N 1
ATOM 818 C CA . SER A 1 103 ? 3.659 -7.860 -28.431 1.00 76.62 103 SER A CA 1
ATOM 819 C C . SER A 1 103 ? 3.811 -7.795 -26.913 1.00 76.62 103 SER A C 1
ATOM 821 O O . SER A 1 103 ? 3.666 -8.803 -26.213 1.00 76.62 103 SER A O 1
ATOM 823 N N . TYR A 1 104 ? 4.042 -6.591 -26.384 1.00 78.12 104 TYR A N 1
ATOM 824 C CA . TYR A 1 104 ? 4.184 -6.373 -24.938 1.00 78.12 104 TYR A CA 1
ATOM 825 C C . TYR A 1 104 ? 3.011 -6.964 -24.145 1.00 78.12 104 TYR A C 1
ATOM 827 O O . TYR A 1 104 ? 3.205 -7.641 -23.140 1.00 78.12 104 TYR A O 1
ATOM 835 N N . TYR A 1 105 ? 1.787 -6.767 -24.633 1.00 74.50 105 TYR A N 1
ATOM 836 C CA . TYR A 1 105 ? 0.579 -7.268 -23.984 1.00 74.50 105 TYR A CA 1
ATOM 837 C C . TYR A 1 105 ? 0.508 -8.798 -23.937 1.00 74.50 105 TYR A C 1
ATOM 839 O O . TYR A 1 105 ? 0.100 -9.377 -22.927 1.00 74.50 105 TYR A O 1
ATOM 847 N N . THR A 1 106 ? 0.911 -9.459 -25.022 1.00 77.12 106 THR A N 1
ATOM 848 C CA . THR A 1 106 ? 0.937 -10.924 -25.080 1.00 77.12 106 THR A CA 1
ATOM 849 C C . THR A 1 106 ? 1.957 -11.468 -24.087 1.00 77.12 106 THR A C 1
ATOM 851 O O . THR A 1 106 ? 1.631 -12.365 -23.312 1.00 77.12 106 THR A O 1
ATOM 854 N N . HIS A 1 107 ? 3.151 -10.870 -24.041 1.00 80.50 107 HIS A N 1
ATOM 855 C CA . HIS A 1 107 ? 4.179 -11.214 -23.058 1.00 80.50 107 HIS A CA 1
ATOM 856 C C . HIS A 1 107 ? 3.716 -10.979 -21.615 1.00 80.50 107 HIS A C 1
ATOM 858 O O . HIS A 1 107 ? 3.819 -11.870 -20.777 1.00 80.50 107 HIS A O 1
ATOM 864 N N . TYR A 1 108 ? 3.109 -9.824 -21.334 1.00 79.81 108 TYR A N 1
ATOM 865 C CA . TYR A 1 108 ? 2.556 -9.500 -20.018 1.00 79.81 108 TYR A CA 1
ATOM 866 C C . TYR A 1 108 ? 1.537 -10.546 -19.547 1.00 79.81 108 TYR A C 1
ATOM 868 O O . TYR A 1 108 ? 1.601 -11.009 -18.411 1.00 79.81 108 TYR A O 1
ATOM 876 N N . LYS A 1 109 ? 0.613 -10.965 -20.423 1.00 79.06 109 LYS A N 1
ATOM 877 C CA . LYS A 1 109 ? -0.360 -12.024 -20.113 1.00 79.06 109 LYS A CA 1
ATOM 878 C C . LYS A 1 109 ? 0.298 -13.371 -19.843 1.00 79.06 109 LYS A C 1
ATOM 880 O O . LYS A 1 109 ? -0.183 -14.119 -18.994 1.00 79.06 109 LYS A O 1
ATOM 885 N N . LEU A 1 110 ? 1.358 -13.706 -20.577 1.00 80.12 110 LEU A N 1
ATOM 886 C CA . LEU A 1 110 ? 2.113 -14.936 -20.349 1.00 80.12 110 LEU A CA 1
ATOM 887 C C . LEU A 1 110 ? 2.785 -14.907 -18.976 1.00 80.12 110 LEU A C 1
ATOM 889 O O . LEU A 1 110 ? 2.581 -15.841 -18.205 1.00 80.12 110 LEU A O 1
ATOM 893 N N . LEU A 1 111 ? 3.484 -13.819 -18.642 1.00 78.25 111 LEU A N 1
ATOM 894 C CA . LEU A 1 111 ? 4.078 -13.621 -17.319 1.00 78.25 111 LEU A CA 1
ATOM 895 C C . LEU A 1 111 ? 3.029 -13.657 -16.204 1.00 78.25 111 LEU A C 1
ATOM 897 O O . LEU A 1 111 ? 3.254 -14.298 -15.184 1.00 78.25 111 LEU A O 1
ATOM 901 N N . ASP A 1 112 ? 1.873 -13.016 -16.393 1.00 81.00 112 ASP A N 1
ATOM 902 C CA . ASP A 1 112 ? 0.789 -13.043 -15.408 1.00 81.00 112 ASP A CA 1
ATOM 903 C C . ASP A 1 112 ? 0.251 -14.463 -15.199 1.00 81.00 112 ASP A C 1
ATOM 905 O O . ASP A 1 112 ? 0.094 -14.907 -14.066 1.00 81.00 112 ASP A O 1
ATOM 909 N N . ASN A 1 113 ? 0.054 -15.224 -16.276 1.00 79.75 113 ASN A N 1
ATOM 910 C CA . ASN A 1 113 ? -0.365 -16.621 -16.189 1.00 79.75 113 ASN A CA 1
ATOM 911 C C . ASN A 1 113 ? 0.693 -17.509 -15.522 1.00 79.75 113 ASN A C 1
ATOM 913 O O . ASN A 1 113 ? 0.336 -18.380 -14.726 1.00 79.75 113 ASN A O 1
ATOM 917 N N . GLU A 1 114 ? 1.980 -17.323 -15.828 1.00 78.50 114 GLU A N 1
ATOM 918 C CA . GLU A 1 114 ? 3.060 -18.013 -15.113 1.00 78.50 114 GLU A CA 1
ATOM 919 C C . GLU A 1 114 ? 3.060 -17.638 -13.632 1.00 78.50 114 GLU A C 1
ATOM 921 O O . GLU A 1 114 ? 3.217 -18.515 -12.782 1.00 78.50 114 GLU A O 1
ATOM 926 N N . TRP A 1 115 ? 2.763 -16.377 -13.310 1.00 78.56 115 TRP A N 1
ATOM 927 C CA . TRP A 1 115 ? 2.630 -15.925 -11.934 1.00 78.56 115 TRP A CA 1
ATOM 928 C C . TRP A 1 115 ? 1.438 -16.527 -11.192 1.00 78.56 115 TRP A C 1
ATOM 930 O O . TRP A 1 115 ? 1.566 -16.951 -10.044 1.00 78.56 115 TRP A O 1
ATOM 940 N N . GLN A 1 116 ? 0.281 -16.629 -11.842 1.00 76.69 116 GLN A N 1
ATOM 941 C CA . GLN A 1 116 ? -0.879 -17.313 -11.271 1.00 76.69 116 GLN A CA 1
ATOM 942 C C . GLN A 1 116 ? -0.607 -18.811 -11.080 1.00 76.69 116 GLN A C 1
ATOM 944 O O . GLN A 1 116 ? -0.992 -19.391 -10.068 1.00 76.69 116 GLN A O 1
ATOM 949 N N . LYS A 1 117 ? 0.118 -19.453 -12.003 1.00 75.75 117 LYS A N 1
ATOM 950 C CA . LYS A 1 117 ? 0.550 -20.850 -11.830 1.00 75.75 117 LYS A CA 1
ATOM 951 C C . LYS A 1 117 ? 1.521 -20.997 -10.664 1.00 75.75 117 LYS A C 1
ATOM 953 O O . LYS A 1 117 ? 1.397 -21.952 -9.898 1.00 75.75 117 LYS A O 1
ATOM 958 N N . ALA A 1 118 ? 2.441 -20.052 -10.499 1.00 69.00 118 ALA A N 1
ATOM 959 C CA . ALA A 1 118 ? 3.362 -19.995 -9.372 1.00 69.00 118 ALA A CA 1
ATOM 960 C C . ALA A 1 118 ? 2.614 -19.941 -8.031 1.00 69.00 118 ALA A C 1
ATOM 962 O O . ALA A 1 118 ? 2.956 -20.673 -7.112 1.00 69.00 118 ALA A O 1
ATOM 963 N N . LEU A 1 119 ? 1.530 -19.162 -7.931 1.00 66.56 119 LEU A N 1
ATOM 964 C CA . LEU A 1 119 ? 0.690 -19.102 -6.723 1.00 66.56 119 LEU A CA 1
ATOM 965 C C . LEU A 1 119 ? 0.121 -20.468 -6.296 1.00 66.56 119 LEU A C 1
ATOM 967 O O . LEU A 1 119 ? -0.230 -20.646 -5.129 1.00 66.56 119 LEU A O 1
ATOM 971 N N . HIS A 1 120 ? 0.022 -21.424 -7.222 1.00 64.19 120 HIS A N 1
ATOM 972 C CA . HIS A 1 120 ? -0.646 -22.709 -7.018 1.00 64.19 120 HIS A CA 1
ATOM 973 C C . HIS A 1 120 ? 0.262 -23.938 -7.214 1.00 64.19 120 HIS A C 1
ATOM 975 O O . HIS A 1 120 ? -0.205 -25.065 -7.050 1.00 64.19 120 HIS A O 1
ATOM 981 N N . SER A 1 121 ? 1.540 -23.764 -7.567 1.00 61.97 121 SER A N 1
ATOM 982 C CA . SER A 1 121 ? 2.460 -24.864 -7.900 1.00 61.97 121 SER A CA 1
ATOM 983 C C . SER A 1 121 ? 3.933 -24.502 -7.648 1.00 61.97 121 SER A C 1
ATOM 985 O O . SER A 1 121 ? 4.252 -23.394 -7.225 1.00 61.97 121 SER A O 1
ATOM 987 N N . ARG A 1 122 ? 4.862 -25.440 -7.884 1.00 64.38 122 ARG A N 1
ATOM 988 C CA . ARG A 1 122 ? 6.304 -25.146 -7.830 1.00 64.38 122 ARG A CA 1
ATOM 989 C C . ARG A 1 122 ? 6.700 -24.279 -9.026 1.00 64.38 122 ARG A C 1
ATOM 991 O O . ARG A 1 122 ? 6.358 -24.607 -10.159 1.00 64.38 122 ARG A O 1
ATOM 998 N N . LEU A 1 123 ? 7.457 -23.212 -8.770 1.00 65.62 123 LEU A N 1
ATOM 999 C CA . LEU A 1 123 ? 8.039 -22.380 -9.821 1.00 65.62 123 LEU A CA 1
ATOM 1000 C C . LEU A 1 123 ? 8.933 -23.208 -10.744 1.00 65.62 123 LEU A C 1
ATOM 1002 O O . LEU A 1 123 ? 9.810 -23.941 -10.288 1.00 65.62 123 LEU A O 1
ATOM 1006 N N . SER A 1 124 ? 8.716 -23.067 -12.048 1.00 68.44 124 SER A N 1
ATOM 1007 C CA . SER A 1 124 ? 9.614 -23.621 -13.057 1.00 68.44 124 SER A CA 1
ATOM 1008 C C . SER A 1 124 ? 10.903 -22.792 -13.104 1.00 68.44 124 SER A C 1
ATOM 1010 O O . SER A 1 124 ? 10.817 -21.567 -13.050 1.00 68.44 124 SER A O 1
ATOM 1012 N N . PRO A 1 125 ? 12.090 -23.389 -13.304 1.00 73.56 125 PRO A N 1
ATOM 1013 C CA . PRO A 1 125 ? 13.314 -22.640 -13.601 1.00 73.56 125 PRO A CA 1
ATOM 1014 C C . PRO A 1 125 ? 13.168 -21.648 -14.770 1.00 73.56 125 PRO A C 1
ATOM 1016 O O . PRO A 1 125 ? 13.851 -20.626 -14.810 1.00 73.56 125 PRO A O 1
ATOM 1019 N N . THR A 1 126 ? 12.244 -21.909 -15.704 1.00 78.25 126 THR A N 1
ATOM 1020 C CA . THR A 1 126 ? 11.918 -20.986 -16.805 1.00 78.25 126 THR A CA 1
ATOM 1021 C C . THR A 1 126 ? 11.367 -19.655 -16.310 1.00 78.25 126 THR A C 1
ATOM 1023 O O . THR A 1 126 ? 11.645 -18.628 -16.917 1.00 78.25 126 THR A O 1
ATOM 1026 N N . PHE A 1 127 ? 10.654 -19.654 -15.186 1.00 79.56 127 PHE A N 1
ATOM 1027 C CA . PHE A 1 127 ? 10.059 -18.457 -14.615 1.00 79.56 127 PHE A CA 1
ATOM 1028 C C . PHE A 1 127 ? 11.125 -17.421 -14.222 1.00 79.56 127 PHE A C 1
ATOM 1030 O O . PHE A 1 127 ? 11.038 -16.255 -14.599 1.00 79.56 127 PHE A O 1
ATOM 1037 N N . TYR A 1 128 ? 12.180 -17.851 -13.523 1.00 85.06 128 TYR A N 1
ATOM 1038 C CA . TYR A 1 128 ? 13.272 -16.957 -13.129 1.00 85.06 128 TYR A CA 1
ATOM 1039 C C . TYR A 1 128 ? 14.043 -16.428 -14.339 1.00 85.06 128 TYR A C 1
ATOM 1041 O O . TYR A 1 128 ? 14.372 -15.247 -14.393 1.00 85.06 128 TYR A O 1
ATOM 1049 N N . LYS A 1 129 ? 14.253 -17.265 -15.360 1.00 86.38 129 LYS A N 1
ATOM 1050 C CA . LYS A 1 129 ? 14.843 -16.813 -16.625 1.00 86.38 129 LYS A CA 1
ATOM 1051 C C . LYS A 1 129 ? 13.973 -15.750 -17.307 1.00 86.38 129 LYS A C 1
ATOM 1053 O O . LYS A 1 129 ? 14.506 -14.758 -17.797 1.00 86.38 129 LYS A O 1
ATOM 1058 N N . ASN A 1 130 ? 12.653 -15.935 -17.310 1.00 83.44 130 ASN A N 1
ATOM 1059 C CA . ASN A 1 130 ? 11.707 -14.970 -17.870 1.00 83.44 130 ASN A CA 1
ATOM 1060 C C . ASN A 1 130 ? 11.707 -13.650 -17.081 1.00 83.44 130 ASN A C 1
ATOM 1062 O O . ASN A 1 130 ? 11.601 -12.587 -17.687 1.00 83.44 130 ASN A O 1
ATOM 1066 N N . LEU A 1 131 ? 11.890 -13.691 -15.755 1.00 84.75 131 LEU A N 1
ATOM 1067 C CA . LEU A 1 131 ? 12.091 -12.485 -14.945 1.00 84.75 131 LEU A CA 1
ATOM 1068 C C . LEU A 1 131 ? 13.403 -11.766 -15.275 1.00 84.75 131 LEU A C 1
ATOM 1070 O O . LEU A 1 131 ? 13.396 -10.549 -15.430 1.00 84.75 131 LEU A O 1
ATOM 1074 N N . ASP A 1 132 ? 14.517 -12.481 -15.437 1.00 89.06 132 ASP A N 1
ATOM 1075 C CA . ASP A 1 132 ? 15.775 -11.843 -15.844 1.00 89.06 132 ASP A CA 1
ATOM 1076 C C . ASP A 1 132 ? 15.645 -11.201 -17.234 1.00 89.06 132 ASP A C 1
ATOM 1078 O O . ASP A 1 132 ? 16.096 -10.076 -17.431 1.00 89.06 132 ASP A O 1
ATOM 1082 N N . GLN A 1 133 ? 14.960 -11.854 -18.180 1.00 89.00 133 GLN A N 1
ATOM 1083 C CA . GLN A 1 133 ? 14.647 -11.253 -19.482 1.00 89.00 133 GLN A CA 1
ATOM 1084 C C . GLN A 1 133 ? 13.718 -10.038 -19.354 1.00 89.00 133 GLN A C 1
ATOM 1086 O O . GLN A 1 133 ? 13.909 -9.044 -20.051 1.00 89.00 133 GLN A O 1
ATOM 1091 N N . GLN A 1 134 ? 12.745 -10.079 -18.439 1.00 86.88 134 GLN A N 1
ATOM 1092 C CA . GLN A 1 134 ? 11.896 -8.932 -18.125 1.00 86.88 134 GLN A CA 1
ATOM 1093 C C . GLN A 1 134 ? 12.722 -7.753 -17.598 1.00 86.88 134 GLN A C 1
ATOM 1095 O O . GLN A 1 134 ? 12.482 -6.621 -18.008 1.00 86.88 134 GLN A O 1
ATOM 1100 N N . ARG A 1 135 ? 13.723 -7.997 -16.744 1.00 89.56 135 ARG A N 1
ATOM 1101 C CA . ARG A 1 135 ? 14.646 -6.954 -16.272 1.00 89.56 135 ARG A CA 1
ATOM 1102 C C . ARG A 1 135 ? 15.406 -6.299 -17.422 1.00 89.56 135 ARG A C 1
ATOM 1104 O O . ARG A 1 135 ? 15.477 -5.076 -17.468 1.00 89.56 135 ARG A O 1
ATOM 1111 N N . GLU A 1 136 ? 15.962 -7.092 -18.339 1.00 90.69 136 GLU A N 1
ATOM 1112 C CA . GLU A 1 136 ? 16.684 -6.563 -19.508 1.00 90.69 136 GLU A CA 1
ATOM 1113 C C . GLU A 1 136 ? 15.759 -5.746 -20.419 1.00 90.69 136 GLU A C 1
ATOM 1115 O O . GLU A 1 136 ? 16.112 -4.646 -20.839 1.00 90.69 136 GLU A O 1
ATOM 1120 N N . PHE A 1 137 ? 14.537 -6.235 -20.652 1.00 90.69 137 PHE A N 1
ATOM 1121 C CA . PHE A 1 137 ? 13.501 -5.488 -21.360 1.00 90.69 137 PHE A CA 1
ATOM 1122 C C . PHE A 1 137 ? 13.210 -4.133 -20.694 1.00 90.69 137 PHE A C 1
ATOM 1124 O O . PHE A 1 137 ? 13.160 -3.114 -21.380 1.00 90.69 137 PHE A O 1
ATOM 1131 N N . LEU A 1 138 ? 13.049 -4.098 -19.366 1.00 87.88 138 LEU A N 1
ATOM 1132 C CA . LEU A 1 138 ? 12.807 -2.856 -18.625 1.00 87.88 138 LEU A CA 1
ATOM 1133 C C . LEU A 1 138 ? 13.996 -1.895 -18.716 1.00 87.88 138 LEU A C 1
ATOM 1135 O O . LEU A 1 138 ? 13.789 -0.702 -18.927 1.00 87.88 138 LEU A O 1
ATOM 1139 N N . TYR A 1 139 ? 15.224 -2.404 -18.581 1.00 89.12 139 TYR A N 1
ATOM 1140 C CA . TYR A 1 139 ? 16.446 -1.608 -18.705 1.00 89.12 139 TYR A CA 1
ATOM 1141 C C . TYR A 1 139 ? 16.506 -0.889 -20.056 1.00 89.12 139 TYR A C 1
ATOM 1143 O O . TYR A 1 139 ? 16.726 0.318 -20.106 1.00 89.12 139 TYR A O 1
ATOM 1151 N N . ASP A 1 140 ? 16.235 -1.616 -21.138 1.00 89.50 140 ASP A N 1
ATOM 1152 C CA . ASP A 1 140 ? 16.237 -1.079 -22.495 1.00 89.50 140 ASP A CA 1
ATOM 1153 C C . ASP A 1 140 ? 15.111 -0.060 -22.735 1.00 89.50 140 ASP A C 1
ATOM 1155 O O . ASP A 1 140 ? 15.340 0.997 -23.331 1.00 89.50 140 ASP A O 1
ATOM 1159 N N . VAL A 1 141 ? 13.895 -0.347 -22.249 1.00 87.19 141 VAL A N 1
ATOM 1160 C CA . VAL A 1 141 ? 12.761 0.584 -22.363 1.00 87.19 141 VAL A CA 1
ATOM 1161 C C . VAL A 1 141 ? 13.062 1.883 -21.624 1.00 87.19 141 VAL A C 1
ATOM 1163 O O . VAL A 1 141 ? 12.895 2.957 -22.203 1.00 87.19 141 VAL A O 1
ATOM 1166 N N . TYR A 1 142 ? 13.535 1.809 -20.377 1.00 87.12 142 TYR A N 1
ATOM 1167 C CA . TYR A 1 142 ? 13.894 3.001 -19.612 1.00 87.12 142 TYR A CA 1
ATOM 1168 C C . TYR A 1 142 ? 15.097 3.726 -20.208 1.00 87.12 142 TYR A C 1
ATOM 1170 O O . TYR A 1 142 ? 15.092 4.953 -20.244 1.00 87.12 142 TYR A O 1
ATOM 1178 N N . GLY A 1 143 ? 16.096 3.002 -20.720 1.00 87.44 143 GLY A N 1
ATOM 1179 C CA . GLY A 1 143 ? 17.276 3.598 -21.346 1.00 87.44 143 GLY A CA 1
ATOM 1180 C C . GLY A 1 143 ? 16.893 4.496 -22.516 1.00 87.44 143 GLY A C 1
ATOM 1181 O O . GLY A 1 143 ? 17.314 5.648 -22.592 1.00 87.44 143 GLY A O 1
ATOM 1182 N N . SER A 1 144 ? 15.989 4.013 -23.368 1.00 85.62 144 SER A N 1
ATOM 1183 C CA . SER A 1 144 ? 15.456 4.784 -24.495 1.00 85.62 144 SER A CA 1
ATOM 1184 C C . SER A 1 144 ? 14.430 5.844 -24.103 1.00 85.62 144 SER A C 1
ATOM 1186 O O . SER A 1 144 ? 14.337 6.891 -24.750 1.00 85.62 144 SER A O 1
ATOM 1188 N N . TYR A 1 145 ? 13.647 5.607 -23.052 1.00 83.06 145 TYR A N 1
ATOM 1189 C CA . TYR A 1 145 ? 12.676 6.587 -22.573 1.00 83.06 145 TYR A CA 1
ATOM 1190 C C . TYR A 1 145 ? 13.374 7.797 -21.932 1.00 83.06 145 TYR A C 1
ATOM 1192 O O . TYR A 1 145 ? 13.043 8.936 -22.256 1.00 83.06 145 TYR A O 1
ATOM 1200 N N . PHE A 1 146 ? 14.403 7.555 -21.118 1.00 83.19 146 PHE A N 1
ATOM 1201 C CA . PHE A 1 146 ? 15.180 8.582 -20.419 1.00 83.19 146 PHE A CA 1
ATOM 1202 C C . PHE A 1 146 ? 16.409 9.079 -21.193 1.00 83.19 146 PHE A C 1
ATOM 1204 O O . PHE A 1 146 ? 17.100 9.973 -20.714 1.00 83.19 146 PHE A O 1
ATOM 1211 N N . ALA A 1 147 ? 16.692 8.512 -22.371 1.00 82.69 147 ALA A N 1
ATOM 1212 C CA . ALA A 1 147 ? 17.898 8.784 -23.160 1.00 82.69 147 ALA A CA 1
ATOM 1213 C C . ALA A 1 147 ? 19.204 8.603 -22.352 1.00 82.69 147 ALA A C 1
ATOM 1215 O O . ALA A 1 147 ? 20.149 9.384 -22.472 1.00 82.69 147 ALA A O 1
ATOM 1216 N N . SER A 1 148 ? 19.261 7.556 -21.524 1.00 82.00 148 SER A N 1
ATOM 1217 C CA . SER A 1 148 ? 20.374 7.272 -20.614 1.00 82.00 148 SER A CA 1
ATOM 1218 C C . SER A 1 148 ? 20.916 5.858 -20.813 1.00 82.00 148 SER A C 1
ATOM 1220 O O . SER A 1 148 ? 20.162 4.896 -20.934 1.00 82.00 148 SER A O 1
ATOM 1222 N N . HIS A 1 149 ? 22.245 5.728 -20.830 1.00 70.44 149 HIS A N 1
ATOM 1223 C CA . HIS A 1 149 ? 22.939 4.467 -21.122 1.00 70.44 149 HIS A CA 1
ATOM 1224 C C . HIS A 1 149 ? 23.452 3.744 -19.861 1.00 70.44 149 HIS A C 1
ATOM 1226 O O . HIS A 1 149 ? 23.868 2.589 -19.941 1.00 70.44 149 HIS A O 1
ATOM 1232 N N . SER A 1 150 ? 23.407 4.397 -18.695 1.00 72.94 150 SER A N 1
ATOM 1233 C CA . SER A 1 150 ? 23.915 3.890 -17.410 1.00 72.94 150 SER A CA 1
ATOM 1234 C C . SER A 1 150 ? 22.852 3.990 -16.312 1.00 72.94 150 SER A C 1
ATOM 1236 O O . SER A 1 150 ? 23.022 4.634 -15.271 1.00 72.94 150 SER A O 1
ATOM 1238 N N . LEU A 1 151 ? 21.712 3.346 -16.549 1.00 84.50 151 LEU A N 1
ATOM 1239 C CA . LEU A 1 151 ? 20.619 3.333 -15.587 1.00 84.50 151 LEU A CA 1
ATOM 1240 C C . LEU A 1 151 ? 20.931 2.401 -14.416 1.00 84.50 151 LEU A C 1
ATOM 1242 O O . LEU A 1 151 ? 21.378 1.272 -14.575 1.00 84.50 151 LEU A O 1
ATOM 1246 N N . ASN A 1 152 ? 20.657 2.878 -13.213 1.00 89.12 152 ASN A N 1
ATOM 1247 C CA . ASN A 1 152 ? 20.531 2.036 -12.036 1.00 89.12 152 ASN A CA 1
ATOM 1248 C C . ASN A 1 152 ? 19.145 2.298 -11.430 1.00 89.12 152 ASN A C 1
ATOM 1250 O O . ASN A 1 152 ? 18.426 3.202 -11.861 1.00 89.12 152 ASN A O 1
ATOM 1254 N N . HIS A 1 153 ? 18.766 1.507 -10.433 1.00 89.94 153 HIS A N 1
ATOM 1255 C CA . HIS A 1 153 ? 17.475 1.623 -9.759 1.00 89.94 153 HIS A CA 1
ATOM 1256 C C . HIS A 1 153 ? 17.202 3.049 -9.268 1.00 89.94 153 HIS A C 1
ATOM 1258 O O . HIS A 1 153 ? 16.115 3.567 -9.488 1.00 89.94 153 HIS A O 1
ATOM 1264 N N . PHE A 1 154 ? 18.208 3.723 -8.701 1.00 90.62 154 PHE A N 1
ATOM 1265 C CA . PHE A 1 154 ? 18.076 5.105 -8.246 1.00 90.62 154 PHE A CA 1
ATOM 1266 C C . PHE A 1 154 ? 17.797 6.067 -9.409 1.00 90.62 154 PHE A C 1
ATOM 1268 O O . PHE A 1 154 ? 16.859 6.846 -9.318 1.00 90.62 154 PHE A O 1
ATOM 1275 N N . HIS A 1 155 ? 18.529 5.970 -10.525 1.00 88.81 155 HIS A N 1
ATOM 1276 C CA . HIS A 1 155 ? 18.273 6.794 -11.713 1.00 88.81 155 HIS A CA 1
ATOM 1277 C C . HIS A 1 155 ? 16.847 6.606 -12.243 1.00 88.81 155 HIS A C 1
ATOM 1279 O O . HIS A 1 155 ? 16.198 7.578 -12.613 1.00 88.81 15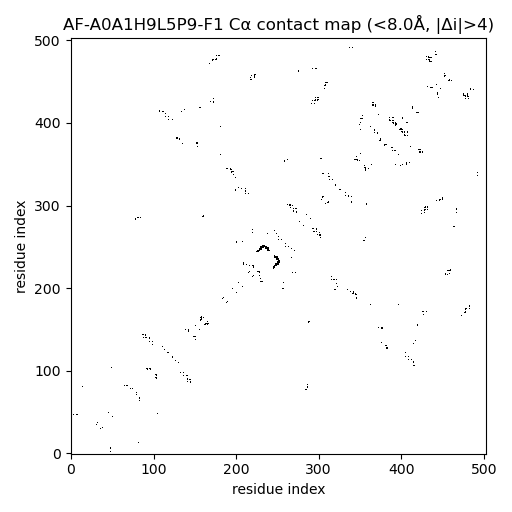5 HIS A O 1
ATOM 1285 N N . ILE A 1 156 ? 16.336 5.372 -12.242 1.00 86.94 156 ILE A N 1
ATOM 1286 C CA . ILE A 1 156 ? 14.962 5.093 -12.678 1.00 86.94 156 ILE A CA 1
ATOM 1287 C C . ILE A 1 156 ? 13.956 5.741 -11.742 1.00 86.94 156 ILE A C 1
ATOM 1289 O O . ILE A 1 156 ? 13.048 6.411 -12.223 1.00 86.94 156 ILE A O 1
ATOM 1293 N N . LEU A 1 157 ? 14.126 5.594 -10.426 1.00 87.50 157 LEU A N 1
ATOM 1294 C CA . LEU A 1 157 ? 13.261 6.278 -9.469 1.00 87.50 157 LEU A CA 1
ATOM 1295 C C . LEU A 1 157 ? 13.312 7.795 -9.677 1.00 87.50 157 LEU A C 1
ATOM 1297 O O . LEU A 1 157 ? 12.260 8.420 -9.742 1.00 87.50 157 LEU A O 1
ATOM 1301 N N . SER A 1 158 ? 14.502 8.384 -9.824 1.00 86.88 158 SER A N 1
ATOM 1302 C CA . SER A 1 158 ? 14.671 9.829 -10.019 1.00 86.88 158 SER A CA 1
ATOM 1303 C C . SER A 1 158 ? 14.001 10.326 -11.295 1.00 86.88 158 SER A C 1
ATOM 1305 O O . SER A 1 158 ? 13.423 11.407 -11.302 1.00 86.88 158 SER A O 1
ATOM 1307 N N . HIS A 1 159 ? 14.020 9.538 -12.370 1.00 81.62 159 HIS A N 1
ATOM 1308 C CA . HIS A 1 159 ? 13.291 9.888 -13.584 1.00 81.62 159 HIS A CA 1
ATOM 1309 C C . HIS A 1 159 ? 11.774 9.670 -13.472 1.00 81.62 159 HIS A C 1
ATOM 1311 O O . HIS A 1 159 ? 11.017 10.395 -14.112 1.00 81.62 159 HIS A O 1
ATOM 1317 N N . LEU A 1 160 ? 11.317 8.681 -12.696 1.00 78.69 160 LEU A N 1
ATOM 1318 C CA . LEU A 1 160 ? 9.889 8.398 -12.506 1.00 78.69 160 LEU A CA 1
ATOM 1319 C C . LEU A 1 160 ? 9.208 9.374 -11.540 1.00 78.69 160 LEU A C 1
ATOM 1321 O O . LEU A 1 160 ? 8.041 9.704 -11.743 1.00 78.69 160 LEU A O 1
ATOM 1325 N N . TYR A 1 161 ? 9.917 9.805 -10.497 1.00 78.25 161 TYR A N 1
ATOM 1326 C CA . TYR A 1 161 ? 9.347 10.533 -9.359 1.00 78.25 161 TYR A CA 1
ATOM 1327 C C . TYR A 1 161 ? 10.014 11.891 -9.089 1.00 78.25 161 TYR A C 1
ATOM 1329 O O . TYR A 1 161 ? 9.564 12.617 -8.210 1.00 78.25 161 TYR A O 1
ATOM 1337 N N . GLY A 1 162 ? 11.063 12.249 -9.833 1.00 81.31 162 GLY A N 1
ATOM 1338 C CA . GLY A 1 162 ? 11.852 13.465 -9.628 1.00 81.31 162 GLY A CA 1
ATOM 1339 C C . GLY A 1 162 ? 13.102 13.218 -8.778 1.00 81.31 162 GLY A C 1
ATOM 1340 O O . GLY A 1 162 ? 13.066 12.508 -7.774 1.00 81.31 162 GLY A O 1
ATOM 1341 N N . GLN A 1 163 ? 14.231 13.807 -9.178 1.00 84.69 163 GLN A N 1
ATOM 1342 C CA . GLN A 1 163 ? 15.517 13.597 -8.506 1.00 84.69 163 GLN A CA 1
ATOM 1343 C C . GLN A 1 163 ? 15.507 14.108 -7.060 1.00 84.69 163 GLN A C 1
ATOM 1345 O O . GLN A 1 163 ? 15.828 13.345 -6.152 1.00 84.69 163 GLN A O 1
ATOM 1350 N N . GLU A 1 164 ? 15.087 15.357 -6.842 1.00 83.69 164 GLU A N 1
ATOM 1351 C CA . GLU A 1 164 ? 15.024 15.971 -5.507 1.00 83.69 164 GLU A CA 1
ATOM 1352 C C . GLU A 1 164 ? 14.112 15.169 -4.569 1.00 83.69 164 GLU A C 1
ATOM 1354 O O . GLU A 1 164 ? 14.494 14.835 -3.445 1.00 83.69 164 GLU A O 1
ATOM 1359 N N . PHE A 1 165 ? 12.946 14.750 -5.077 1.00 84.62 165 PHE A N 1
ATOM 1360 C CA . PHE A 1 165 ? 12.014 13.881 -4.361 1.00 84.62 165 PHE A CA 1
ATOM 1361 C C . PHE A 1 165 ? 12.696 12.589 -3.899 1.00 84.62 165 PHE A C 1
ATOM 1363 O O . PHE A 1 165 ? 12.600 12.209 -2.730 1.00 84.62 165 PHE A O 1
ATOM 1370 N N . VAL A 1 166 ? 13.380 11.889 -4.805 1.00 88.44 166 VAL A N 1
ATOM 1371 C CA . VAL A 1 166 ? 13.992 10.592 -4.500 1.00 88.44 166 VAL A CA 1
ATOM 1372 C C . VAL A 1 166 ? 15.184 10.740 -3.562 1.00 88.44 166 VAL A C 1
ATOM 1374 O O . VAL A 1 166 ? 15.331 9.917 -2.655 1.00 88.44 166 VAL A O 1
ATOM 1377 N N . GLU A 1 167 ? 16.008 11.773 -3.726 1.00 88.88 167 GLU A N 1
ATOM 1378 C CA . GLU A 1 167 ? 17.151 12.063 -2.854 1.00 88.88 167 GLU A CA 1
ATOM 1379 C C . GLU A 1 167 ? 16.709 12.325 -1.414 1.00 88.88 167 GLU A C 1
ATOM 1381 O O . GLU A 1 167 ? 17.138 11.609 -0.497 1.00 88.88 167 GLU A O 1
ATOM 1386 N N . TYR A 1 168 ? 15.796 13.282 -1.224 1.00 85.56 168 TYR A N 1
ATOM 1387 C CA . TYR A 1 168 ? 15.265 13.648 0.088 1.00 85.56 168 TYR A CA 1
ATOM 1388 C C . TYR A 1 168 ? 14.633 12.438 0.789 1.00 85.56 168 TYR A C 1
ATOM 1390 O O . TYR A 1 168 ? 15.005 12.078 1.912 1.00 85.56 168 TYR A O 1
ATOM 1398 N N . HIS A 1 169 ? 13.733 11.725 0.107 1.00 86.81 169 HIS A N 1
ATOM 1399 C CA . HIS A 1 169 ? 13.033 10.606 0.728 1.00 86.81 169 HIS A CA 1
ATOM 1400 C C . HIS A 1 169 ? 13.932 9.389 0.950 1.00 86.81 169 HIS A C 1
ATOM 1402 O O . HIS A 1 169 ? 13.769 8.690 1.950 1.00 86.81 169 HIS A O 1
ATOM 1408 N N . THR A 1 170 ? 14.929 9.145 0.097 1.00 89.25 170 THR A N 1
ATOM 1409 C CA . THR A 1 170 ? 15.938 8.105 0.356 1.00 89.25 170 THR A CA 1
ATOM 1410 C C . THR A 1 170 ? 16.714 8.409 1.636 1.00 89.25 170 THR A C 1
ATOM 1412 O O . THR A 1 170 ? 16.926 7.512 2.459 1.00 89.25 170 THR A O 1
ATOM 1415 N N . TYR A 1 171 ? 17.102 9.670 1.848 1.00 86.31 171 TYR A N 1
ATOM 1416 C CA . TYR A 1 171 ? 17.743 10.104 3.088 1.00 86.31 171 TYR A CA 1
ATOM 1417 C C . TYR A 1 171 ? 16.831 9.884 4.309 1.00 86.31 171 TYR A C 1
ATOM 1419 O O . TYR A 1 171 ? 17.238 9.217 5.271 1.00 86.31 171 TYR A O 1
ATOM 1427 N N . CYS A 1 172 ? 15.577 10.348 4.254 1.00 83.19 172 CYS A N 1
ATOM 1428 C CA . CYS A 1 172 ? 14.599 10.170 5.332 1.00 83.19 172 CYS A CA 1
ATOM 1429 C C . CYS A 1 172 ? 14.346 8.689 5.649 1.00 83.19 172 CYS A C 1
ATOM 1431 O O . CYS A 1 172 ? 14.399 8.284 6.814 1.00 83.19 172 CYS A O 1
ATOM 1433 N N . LEU A 1 173 ? 14.140 7.855 4.627 1.00 87.75 173 LEU A N 1
ATOM 1434 C CA . LEU A 1 173 ? 13.883 6.425 4.785 1.00 87.75 173 LEU A CA 1
ATOM 1435 C C . LEU A 1 173 ? 15.088 5.674 5.357 1.00 87.75 173 LEU A C 1
ATOM 1437 O O . LEU A 1 173 ? 14.899 4.762 6.162 1.00 87.75 173 LEU A O 1
ATOM 1441 N N . ASN A 1 174 ? 16.322 6.038 5.011 1.00 85.94 174 ASN A N 1
ATOM 1442 C CA . ASN A 1 174 ? 17.503 5.407 5.607 1.00 85.94 174 ASN A CA 1
ATOM 1443 C C . ASN A 1 174 ? 17.600 5.695 7.113 1.00 85.94 174 ASN A C 1
ATOM 1445 O O . ASN A 1 174 ? 17.862 4.785 7.908 1.00 85.94 174 ASN A O 1
ATOM 1449 N N . ARG A 1 175 ? 17.318 6.938 7.520 1.00 80.69 175 ARG A N 1
ATOM 1450 C CA . ARG A 1 175 ? 17.281 7.334 8.934 1.00 80.69 175 ARG A CA 1
ATOM 1451 C C . ARG A 1 175 ? 16.124 6.669 9.682 1.00 80.69 175 ARG A C 1
ATOM 1453 O O . ARG A 1 175 ? 16.330 6.161 10.787 1.00 80.69 175 ARG A O 1
ATOM 1460 N N . PHE A 1 176 ? 14.941 6.604 9.065 1.00 82.25 176 PHE A N 1
ATOM 1461 C CA . PHE A 1 176 ? 13.782 5.895 9.611 1.00 82.25 176 PHE A CA 1
ATOM 1462 C C . PHE A 1 176 ? 14.108 4.425 9.872 1.00 82.25 176 PHE A C 1
ATOM 1464 O O . PHE A 1 176 ? 13.930 3.949 10.989 1.00 82.25 176 PHE A O 1
ATOM 1471 N N . LYS A 1 177 ? 14.673 3.721 8.881 1.00 83.81 177 LYS A N 1
ATOM 1472 C CA . LYS A 1 177 ? 14.994 2.290 8.961 1.00 83.81 177 LYS A CA 1
ATOM 1473 C C . LYS A 1 177 ? 15.894 1.953 10.146 1.00 83.81 177 LYS A C 1
ATOM 1475 O O . LYS A 1 177 ? 15.619 0.988 10.863 1.00 83.81 177 LYS A O 1
ATOM 1480 N N . ALA A 1 178 ? 16.966 2.721 10.351 1.00 76.19 178 ALA A N 1
ATOM 1481 C CA . ALA A 1 178 ? 17.936 2.477 11.421 1.00 76.19 178 ALA A CA 1
ATOM 1482 C C . ALA A 1 178 ? 17.293 2.588 12.814 1.00 76.19 178 ALA A C 1
ATOM 1484 O O . ALA A 1 178 ? 17.476 1.719 13.677 1.00 76.19 178 ALA A O 1
ATOM 1485 N N . ASN A 1 179 ? 16.479 3.623 13.005 1.00 74.06 179 ASN A N 1
ATOM 1486 C CA . ASN A 1 179 ? 15.797 3.883 14.264 1.00 74.06 179 ASN A CA 1
ATOM 1487 C C . ASN A 1 179 ? 14.604 2.946 14.481 1.00 74.06 179 ASN A C 1
ATOM 1489 O O . ASN A 1 179 ? 14.457 2.407 15.574 1.00 74.06 179 ASN A O 1
ATOM 1493 N N . TYR A 1 180 ? 13.801 2.685 13.447 1.00 78.00 180 TYR A N 1
ATOM 1494 C CA . TYR A 1 180 ? 12.647 1.788 13.504 1.00 78.00 180 TYR A CA 1
ATOM 1495 C C . TYR A 1 180 ? 13.084 0.353 13.799 1.00 78.00 180 TYR A C 1
ATOM 1497 O O . TYR A 1 180 ? 12.563 -0.279 14.711 1.00 78.00 180 TYR A O 1
ATOM 1505 N N . SER A 1 181 ? 14.130 -0.140 13.129 1.00 71.31 181 SER A N 1
ATOM 1506 C CA . SER A 1 181 ? 14.695 -1.466 13.418 1.00 71.31 181 SER A CA 1
ATOM 1507 C C . SER A 1 181 ? 15.201 -1.569 14.859 1.00 71.31 181 SER A C 1
ATOM 1509 O O . SER A 1 181 ? 15.044 -2.604 15.505 1.00 71.31 181 SER A O 1
ATOM 1511 N N . SER A 1 182 ? 15.817 -0.503 15.378 1.00 70.19 182 SER A N 1
ATOM 1512 C CA . SER A 1 182 ? 16.290 -0.452 16.766 1.00 70.19 182 SER A CA 1
ATOM 1513 C C . SER A 1 182 ? 15.130 -0.415 17.758 1.00 70.19 182 SER A C 1
ATOM 1515 O O . SER A 1 182 ? 15.171 -1.125 18.759 1.00 70.19 182 SER A O 1
ATOM 1517 N N . PHE A 1 183 ? 14.090 0.367 17.463 1.00 70.31 183 PHE A N 1
ATOM 1518 C CA . PHE A 1 183 ? 12.850 0.423 18.229 1.00 70.31 183 PHE A CA 1
ATOM 1519 C C . PHE A 1 183 ? 12.207 -0.963 18.313 1.00 70.31 183 PHE A C 1
ATOM 1521 O O . PHE A 1 183 ? 12.056 -1.487 19.410 1.00 70.31 183 PHE A O 1
ATOM 1528 N N . MET A 1 184 ? 11.972 -1.601 17.165 1.00 69.25 184 MET A N 1
ATOM 1529 C CA . MET A 1 184 ? 11.354 -2.925 17.049 1.00 69.25 184 MET A CA 1
ATOM 1530 C C . MET A 1 184 ? 12.132 -4.024 17.786 1.00 69.25 184 MET A C 1
ATOM 1532 O O . MET A 1 184 ? 11.533 -4.910 18.392 1.00 69.25 184 MET A O 1
ATOM 1536 N N . LYS A 1 185 ? 13.471 -3.953 17.779 1.00 66.56 185 LYS A N 1
ATOM 1537 C CA . LYS A 1 185 ? 14.332 -4.859 18.559 1.00 66.56 185 LYS A CA 1
ATOM 1538 C C . LYS A 1 185 ? 14.241 -4.601 20.065 1.00 66.56 185 LYS A C 1
ATOM 1540 O O . LYS A 1 185 ? 14.224 -5.552 20.841 1.00 66.56 185 LYS A O 1
ATOM 1545 N N . ARG A 1 186 ? 14.228 -3.329 20.489 1.00 62.28 186 ARG A N 1
ATOM 1546 C CA . ARG A 1 186 ? 14.207 -2.929 21.910 1.00 62.28 186 ARG A CA 1
ATOM 1547 C C . ARG A 1 186 ? 12.867 -3.215 22.578 1.00 62.28 186 ARG A C 1
ATOM 1549 O O . ARG A 1 186 ? 12.856 -3.590 23.743 1.00 62.28 186 ARG A O 1
ATOM 1556 N N . THR A 1 187 ? 11.761 -3.080 21.855 1.00 58.12 187 THR A N 1
ATOM 1557 C CA . THR A 1 187 ? 10.407 -3.283 22.389 1.00 58.12 187 THR A CA 1
ATOM 1558 C C . THR A 1 187 ? 10.020 -4.755 22.596 1.00 58.12 187 THR A C 1
ATOM 1560 O O . THR A 1 187 ? 8.869 -5.030 22.914 1.00 58.12 187 THR A O 1
ATOM 1563 N N . GLN A 1 188 ? 10.953 -5.714 22.454 1.00 51.59 188 GLN A N 1
ATOM 1564 C CA . GLN A 1 188 ? 10.726 -7.160 22.662 1.00 51.59 188 GLN A CA 1
ATOM 1565 C C . GLN A 1 188 ? 9.511 -7.736 21.889 1.00 51.59 188 GLN A C 1
ATOM 1567 O O . GLN A 1 188 ? 8.934 -8.752 22.277 1.00 51.59 188 GLN A O 1
ATOM 1572 N N . LEU A 1 189 ? 9.123 -7.124 20.762 1.00 52.66 189 LEU A N 1
ATOM 1573 C CA . LEU A 1 189 ? 7.848 -7.411 20.086 1.00 52.66 189 LEU A CA 1
ATOM 1574 C C . LEU A 1 189 ? 7.772 -8.765 19.374 1.00 52.66 189 LEU A C 1
ATOM 1576 O O . LEU A 1 189 ? 6.675 -9.227 19.071 1.00 52.66 189 LEU A O 1
ATOM 1580 N N . GLU A 1 190 ? 8.900 -9.430 19.129 1.00 47.25 190 GLU A N 1
ATOM 1581 C CA . GLU A 1 190 ? 8.899 -10.717 18.428 1.00 47.25 190 GLU A CA 1
ATOM 1582 C C . GLU A 1 190 ? 8.445 -11.902 19.294 1.00 47.25 190 GLU A C 1
ATOM 1584 O O . GLU A 1 190 ? 8.148 -12.954 18.729 1.00 47.25 190 GLU A O 1
ATOM 1589 N N . LYS A 1 191 ? 8.377 -11.784 20.633 1.00 46.28 191 LYS A N 1
ATOM 1590 C CA . LYS A 1 191 ? 8.121 -12.965 21.482 1.00 46.28 191 LYS A CA 1
ATOM 1591 C C . LYS A 1 191 ? 6.770 -13.031 22.205 1.00 46.28 191 LYS A C 1
ATOM 1593 O O . LYS A 1 191 ? 6.258 -14.144 22.287 1.00 46.28 191 LYS A O 1
ATOM 1598 N N . ASP A 1 192 ? 6.125 -11.928 22.609 1.00 46.81 192 ASP A N 1
ATOM 1599 C CA . ASP A 1 192 ? 5.026 -12.045 23.599 1.00 46.81 192 ASP A CA 1
ATOM 1600 C C . ASP A 1 192 ? 3.723 -11.252 23.367 1.00 46.81 192 ASP A C 1
ATOM 1602 O O . ASP A 1 192 ? 2.804 -11.351 24.181 1.00 46.81 192 ASP A O 1
ATOM 1606 N N . LEU A 1 193 ? 3.523 -10.556 22.240 1.00 50.94 193 LEU A N 1
ATOM 1607 C CA . LEU A 1 193 ? 2.191 -10.008 21.911 1.00 50.94 193 LEU A CA 1
ATOM 1608 C C . LEU A 1 193 ? 1.283 -11.057 21.247 1.00 50.94 193 LEU A C 1
ATOM 1610 O O . LEU A 1 193 ? 0.788 -10.871 20.138 1.00 50.94 193 LEU A O 1
ATOM 1614 N N . LYS A 1 194 ? 1.041 -12.183 21.926 1.00 52.22 194 LYS A N 1
ATOM 1615 C CA . LYS A 1 194 ? -0.043 -13.108 21.555 1.00 52.22 194 LYS A CA 1
ATOM 1616 C C . LYS A 1 194 ? -1.353 -12.563 22.096 1.00 52.22 194 LYS A C 1
ATOM 1618 O O . LYS A 1 194 ? -1.839 -12.998 23.137 1.00 52.22 194 LYS A O 1
ATOM 1623 N N . PHE A 1 195 ? -1.909 -11.582 21.402 1.00 57.81 195 PHE A N 1
ATOM 1624 C CA . PHE A 1 195 ? -3.166 -10.992 21.813 1.00 57.81 195 PHE A CA 1
ATOM 1625 C C . PHE A 1 195 ? -4.334 -11.727 21.150 1.00 57.81 195 PHE A C 1
ATOM 1627 O O . PHE A 1 195 ? -4.447 -11.787 19.925 1.00 57.81 195 PHE A O 1
ATOM 1634 N N . LYS A 1 196 ? -5.195 -12.334 21.968 1.00 57.53 196 LYS A N 1
ATOM 1635 C CA . LYS A 1 196 ? -6.484 -12.848 21.509 1.00 57.53 196 LYS A CA 1
ATOM 1636 C C . LYS A 1 196 ? -7.501 -11.742 21.729 1.00 57.53 196 LYS A C 1
ATOM 1638 O O . LYS A 1 196 ? -7.820 -11.440 22.872 1.00 57.53 196 LYS A O 1
ATOM 1643 N N . SER A 1 197 ? -7.997 -11.151 20.648 1.00 60.62 197 SER A N 1
ATOM 1644 C CA . SER A 1 197 ? -9.228 -10.379 20.753 1.00 60.62 197 SER A CA 1
ATOM 1645 C C . SER A 1 197 ? -10.371 -11.344 21.076 1.00 60.62 197 SER A C 1
ATOM 1647 O O . SER A 1 197 ? -10.522 -12.365 20.414 1.00 60.62 197 SER A O 1
ATOM 1649 N N . HIS A 1 198 ? -11.149 -11.057 22.111 1.00 69.50 198 HIS A N 1
ATOM 1650 C CA . HIS A 1 198 ? -12.339 -11.815 22.470 1.00 69.50 198 HIS A CA 1
ATOM 1651 C C . HIS A 1 198 ? -13.553 -11.343 21.665 1.00 69.50 198 HIS A C 1
ATOM 1653 O O . HIS A 1 198 ? -14.315 -12.168 21.163 1.00 69.50 198 HIS A O 1
ATOM 1659 N N . LEU A 1 199 ? -13.708 -10.027 21.500 1.00 74.50 199 LEU A N 1
ATOM 1660 C CA . LEU A 1 199 ? -14.857 -9.431 20.824 1.00 74.50 199 LEU A CA 1
ATOM 1661 C C . LEU A 1 199 ? -14.801 -9.648 19.311 1.00 74.50 199 LEU A C 1
ATOM 1663 O O . LEU A 1 199 ? -15.722 -10.197 18.710 1.00 74.50 199 LEU A O 1
ATOM 1667 N N . PHE A 1 200 ? -13.695 -9.244 18.689 1.00 73.06 200 PHE A N 1
ATOM 1668 C CA . PHE A 1 200 ? -13.572 -9.208 17.234 1.00 73.06 200 PHE A CA 1
ATOM 1669 C C . PHE A 1 200 ? -13.326 -10.593 16.623 1.00 73.06 200 PHE A C 1
ATOM 1671 O O . PHE A 1 200 ? -13.653 -10.815 15.459 1.00 73.06 200 PHE A O 1
ATOM 1678 N N . VAL A 1 201 ? -12.813 -11.551 17.405 1.00 69.12 201 VAL A N 1
ATOM 1679 C CA . VAL A 1 201 ? -12.701 -12.960 16.981 1.00 69.12 201 VAL A CA 1
ATOM 1680 C C . VAL A 1 201 ? -14.052 -13.678 17.043 1.00 69.12 201 VAL A C 1
ATOM 1682 O O . VAL A 1 201 ? -14.318 -14.531 16.200 1.00 69.12 201 VAL A O 1
ATOM 1685 N N . GLY A 1 202 ? -14.907 -13.342 18.016 1.00 73.81 202 GLY A N 1
ATOM 1686 C CA . GLY A 1 202 ? -16.223 -13.970 18.191 1.00 73.81 202 GLY A CA 1
ATOM 1687 C C . GLY A 1 202 ? -17.305 -13.456 17.236 1.00 73.81 202 GLY A C 1
ATOM 1688 O O . GLY A 1 202 ? -18.314 -14.131 17.032 1.00 73.81 202 GLY A O 1
ATOM 1689 N N . MET A 1 203 ? -17.101 -12.282 16.632 1.00 85.25 203 MET A N 1
ATOM 1690 C CA . MET A 1 203 ? -18.092 -11.648 15.766 1.00 85.25 203 MET A CA 1
ATOM 1691 C C . MET A 1 203 ? -18.265 -12.405 14.443 1.00 85.25 203 MET A C 1
ATOM 1693 O O . MET A 1 203 ? -17.307 -12.609 13.691 1.00 85.25 203 MET A O 1
ATOM 1697 N N . ASN A 1 204 ? -19.504 -12.787 14.125 1.00 89.69 204 ASN A N 1
ATOM 1698 C CA . ASN A 1 204 ? -19.828 -13.471 12.871 1.00 89.69 204 ASN A CA 1
ATOM 1699 C C . ASN A 1 204 ? -19.782 -12.527 11.651 1.00 89.69 204 ASN A C 1
ATOM 1701 O O . ASN A 1 204 ? -19.833 -11.305 11.788 1.00 89.69 204 ASN A O 1
ATOM 1705 N N . GLN A 1 205 ? -19.713 -13.096 10.443 1.00 89.62 205 GLN A N 1
ATOM 1706 C CA . GLN A 1 205 ? -19.569 -12.322 9.202 1.00 89.62 205 GLN A CA 1
ATOM 1707 C C . GLN A 1 205 ? -20.713 -11.328 8.951 1.00 89.62 205 GLN A C 1
ATOM 1709 O O . GLN A 1 205 ? -20.445 -10.218 8.505 1.00 89.62 205 GLN A O 1
ATOM 1714 N N . GLU A 1 206 ? -21.965 -11.661 9.273 1.00 91.44 206 GLU A N 1
ATOM 1715 C CA . GLU A 1 206 ? -23.092 -10.731 9.089 1.00 91.44 206 GLU A CA 1
ATOM 1716 C C . GLU A 1 206 ? -22.952 -9.487 9.973 1.00 91.44 206 GLU A C 1
ATOM 1718 O O . GLU A 1 206 ? -23.084 -8.359 9.498 1.00 91.44 206 GLU A O 1
ATOM 1723 N N . LYS A 1 207 ? -22.585 -9.663 11.246 1.00 93.56 207 LYS A N 1
ATOM 1724 C CA . LYS A 1 207 ? -22.306 -8.538 12.146 1.00 93.56 207 LYS A CA 1
ATOM 1725 C C . LYS A 1 207 ? -21.095 -7.731 11.685 1.00 93.56 207 LYS A C 1
ATOM 1727 O O . LYS A 1 207 ? -21.162 -6.504 11.681 1.00 93.56 207 LYS A O 1
ATOM 1732 N N . ARG A 1 208 ? -20.023 -8.389 11.222 1.00 92.25 208 ARG A N 1
ATOM 1733 C CA . ARG A 1 208 ? -18.854 -7.698 10.647 1.00 92.25 208 ARG A CA 1
ATOM 1734 C C . ARG A 1 208 ? -19.241 -6.868 9.425 1.00 92.25 208 ARG A C 1
ATOM 1736 O O . ARG A 1 208 ? -18.859 -5.707 9.337 1.00 92.25 208 ARG A O 1
ATOM 1743 N N . LYS A 1 209 ? -20.078 -7.406 8.534 1.00 94.19 209 LYS A N 1
ATOM 1744 C CA . LYS A 1 209 ? -20.619 -6.677 7.378 1.00 94.19 209 LYS A CA 1
ATOM 1745 C C . LYS A 1 209 ? -21.410 -5.442 7.809 1.00 94.19 209 LYS A C 1
ATOM 1747 O O . LYS A 1 209 ? -21.202 -4.374 7.238 1.00 94.19 209 LYS A O 1
ATOM 1752 N N . ILE A 1 210 ? -22.279 -5.562 8.817 1.00 95.00 210 ILE A N 1
ATOM 1753 C CA . ILE A 1 210 ? -23.039 -4.422 9.357 1.00 95.00 210 ILE A CA 1
ATOM 1754 C C . ILE A 1 210 ? -22.092 -3.369 9.939 1.00 95.00 210 ILE A C 1
ATOM 1756 O O . ILE A 1 210 ? -22.248 -2.185 9.641 1.00 95.00 210 ILE A O 1
ATOM 1760 N N . LEU A 1 211 ? -21.086 -3.783 10.714 1.00 95.00 211 LEU A N 1
ATOM 1761 C CA . LEU A 1 211 ? -20.061 -2.890 11.256 1.00 95.00 211 LEU A CA 1
ATOM 1762 C C . LEU A 1 211 ? -19.330 -2.146 10.132 1.00 95.00 211 LEU A C 1
ATOM 1764 O O . LEU A 1 211 ? -19.247 -0.919 10.163 1.00 95.00 211 LEU A O 1
ATOM 1768 N N . TYR A 1 212 ? -18.848 -2.864 9.116 1.00 94.81 212 TYR A N 1
ATOM 1769 C CA . TYR A 1 212 ? -18.141 -2.277 7.980 1.00 94.81 212 TYR A CA 1
ATOM 1770 C C . TYR A 1 212 ? -19.028 -1.318 7.188 1.00 94.81 212 TYR A C 1
ATOM 1772 O O . TYR A 1 212 ? -18.608 -0.199 6.909 1.00 94.81 212 TYR A O 1
ATOM 1780 N N . GLN A 1 213 ? -20.277 -1.688 6.899 1.00 95.06 213 GLN A N 1
ATOM 1781 C CA . GLN A 1 213 ? -21.217 -0.790 6.226 1.00 95.06 213 GLN A CA 1
ATOM 1782 C C . GLN A 1 213 ? -21.506 0.465 7.065 1.00 95.06 213 GLN A C 1
ATOM 1784 O O . GLN A 1 213 ? -21.623 1.563 6.524 1.00 95.06 213 GLN A O 1
ATOM 1789 N N . THR A 1 214 ? -21.577 0.321 8.388 1.00 93.25 214 THR A N 1
ATOM 1790 C CA . THR A 1 214 ? -21.791 1.435 9.322 1.00 93.25 214 THR A CA 1
ATOM 1791 C C . THR A 1 214 ? -20.596 2.389 9.339 1.00 93.25 214 THR A C 1
ATOM 1793 O O . THR A 1 214 ? -20.788 3.607 9.318 1.00 93.25 214 THR A O 1
ATOM 1796 N N . LEU A 1 215 ? -19.371 1.856 9.298 1.00 90.81 215 LEU A N 1
ATOM 1797 C CA . LEU A 1 215 ? -18.145 2.642 9.153 1.00 90.81 215 LEU A CA 1
ATOM 1798 C C . LEU A 1 215 ? -18.112 3.386 7.814 1.00 90.81 215 LEU A C 1
ATOM 1800 O O . LEU A 1 215 ? -17.901 4.594 7.802 1.00 90.81 215 LEU A O 1
ATOM 1804 N N . ILE A 1 216 ? -18.393 2.697 6.705 1.00 90.81 216 ILE A N 1
ATOM 1805 C CA . ILE A 1 216 ? -18.461 3.293 5.362 1.00 90.81 216 ILE A CA 1
ATOM 1806 C C . ILE A 1 216 ? -19.468 4.446 5.328 1.00 90.81 216 ILE A C 1
ATOM 1808 O O . ILE A 1 216 ? -19.157 5.533 4.849 1.00 90.81 216 ILE A O 1
ATOM 1812 N N . ASN A 1 217 ? -20.664 4.244 5.878 1.00 87.62 217 ASN A N 1
ATOM 1813 C CA . ASN A 1 217 ? -21.695 5.275 5.879 1.00 87.62 217 ASN A CA 1
ATOM 1814 C C . ASN A 1 217 ? -21.282 6.513 6.691 1.00 87.62 217 ASN A C 1
ATOM 1816 O O . ASN A 1 217 ? -21.662 7.621 6.332 1.00 87.62 217 ASN A O 1
ATOM 1820 N N . ASN A 1 218 ? -20.510 6.344 7.770 1.00 80.19 218 ASN A N 1
ATOM 1821 C CA . ASN A 1 218 ? -20.101 7.457 8.630 1.00 80.19 218 ASN A CA 1
ATOM 1822 C C . ASN A 1 218 ? -18.816 8.153 8.177 1.00 80.19 218 ASN A C 1
ATOM 1824 O O . ASN A 1 218 ? -18.712 9.361 8.346 1.00 80.19 218 ASN A O 1
ATOM 1828 N N . VAL A 1 219 ? -17.868 7.418 7.598 1.00 72.06 219 VAL A N 1
ATOM 1829 C CA . VAL A 1 219 ? -16.584 7.962 7.135 1.00 72.06 219 VAL A CA 1
ATOM 1830 C C . VAL A 1 219 ? -16.667 8.450 5.689 1.00 72.06 219 VAL A C 1
ATOM 1832 O O . VAL A 1 219 ? -16.082 9.472 5.349 1.00 72.06 219 VAL A O 1
ATOM 1835 N N . PHE A 1 220 ? -17.380 7.719 4.830 1.00 71.19 220 PHE A N 1
ATOM 1836 C CA . PHE A 1 220 ? -17.199 7.795 3.382 1.00 71.19 220 PHE A CA 1
ATOM 1837 C C . PHE A 1 220 ? -18.399 8.394 2.647 1.00 71.19 220 PHE A C 1
ATOM 1839 O O . PHE A 1 220 ? -18.266 9.430 1.998 1.00 71.19 220 PHE A O 1
ATOM 1846 N N . ASN A 1 221 ? -19.590 7.802 2.797 1.00 69.44 221 ASN A N 1
ATOM 1847 C CA . ASN A 1 221 ? -20.795 8.281 2.097 1.00 69.44 221 ASN A CA 1
ATOM 1848 C C . ASN A 1 221 ? -21.241 9.670 2.591 1.00 69.44 221 ASN A C 1
ATOM 1850 O O . ASN A 1 221 ? -21.977 10.368 1.910 1.00 69.44 221 ASN A O 1
ATOM 1854 N N . LYS A 1 222 ? -20.782 10.099 3.775 1.00 67.62 222 LYS A N 1
ATOM 1855 C CA . LYS A 1 222 ? -20.974 11.474 4.257 1.00 67.62 222 LYS A CA 1
ATOM 1856 C C . LYS A 1 222 ? -20.036 12.485 3.603 1.00 67.62 222 LYS A C 1
ATOM 1858 O O . LYS A 1 222 ? -20.294 13.671 3.741 1.00 67.62 222 LYS A O 1
ATOM 1863 N N . HIS A 1 223 ? -18.940 12.057 2.975 1.00 68.00 223 HIS A N 1
ATOM 1864 C CA . HIS A 1 223 ? -17.943 12.961 2.394 1.00 68.00 223 HIS A CA 1
ATOM 1865 C C . HIS A 1 223 ? -18.153 13.196 0.891 1.00 68.00 223 HIS A C 1
ATOM 1867 O O . HIS A 1 223 ? -17.939 14.303 0.387 1.00 68.00 223 HIS A O 1
ATOM 1873 N N . PHE A 1 224 ? -18.605 12.164 0.181 1.00 71.38 224 PHE A N 1
ATOM 1874 C CA . PHE A 1 224 ? -18.873 12.201 -1.252 1.00 71.38 224 PHE A CA 1
ATOM 1875 C C . PHE A 1 224 ? -20.325 11.840 -1.543 1.00 71.38 224 PHE A C 1
ATOM 1877 O O . PHE A 1 224 ? -20.883 10.974 -0.874 1.00 71.38 224 PHE A O 1
ATOM 1884 N N . ASP A 1 225 ? -20.894 12.440 -2.590 1.00 75.38 225 ASP A N 1
ATOM 1885 C CA . ASP A 1 225 ? -22.197 12.052 -3.138 1.00 75.38 225 ASP A CA 1
ATOM 1886 C C . ASP A 1 225 ? -22.064 10.740 -3.935 1.00 75.38 225 ASP A C 1
ATOM 1888 O O . ASP A 1 225 ? -22.061 10.697 -5.167 1.00 75.38 225 ASP A O 1
ATOM 1892 N N . CYS A 1 226 ? -21.782 9.662 -3.205 1.00 77.56 226 CYS A N 1
ATOM 1893 C CA . CYS A 1 226 ? -21.543 8.331 -3.738 1.00 77.56 226 CYS A CA 1
ATOM 1894 C C . CYS A 1 226 ? -22.067 7.273 -2.765 1.00 77.56 226 CYS A C 1
ATOM 1896 O O . CYS A 1 226 ? -22.126 7.489 -1.551 1.00 77.56 226 CYS A O 1
ATOM 1898 N N . GLN A 1 227 ? -22.407 6.102 -3.299 1.00 86.50 227 GLN A N 1
ATOM 1899 C CA . GLN A 1 227 ? -22.831 4.968 -2.492 1.00 86.50 227 GLN A CA 1
ATOM 1900 C C . GLN A 1 227 ? -21.743 3.899 -2.485 1.00 86.50 227 GLN A C 1
ATOM 1902 O O . GLN A 1 227 ? -21.492 3.235 -3.489 1.00 86.50 227 GLN A O 1
ATOM 1907 N N . VAL A 1 228 ? -21.118 3.678 -1.331 1.00 88.12 228 VAL A N 1
ATOM 1908 C CA . VAL A 1 228 ? -20.193 2.556 -1.141 1.00 88.12 228 VAL A CA 1
ATOM 1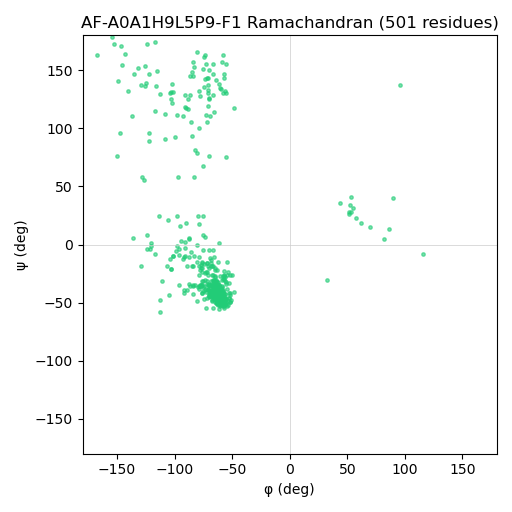909 C C . VAL A 1 228 ? -20.864 1.454 -0.328 1.00 88.12 228 VAL A C 1
ATOM 1911 O O . VAL A 1 228 ? -21.457 1.701 0.726 1.00 88.12 228 VAL A O 1
ATOM 1914 N N . THR A 1 229 ? -20.777 0.220 -0.822 1.00 90.81 229 THR A N 1
ATOM 1915 C CA . THR A 1 229 ? -21.321 -0.974 -0.158 1.00 90.81 229 THR A CA 1
ATOM 1916 C C . THR A 1 229 ? -20.263 -2.049 0.018 1.00 90.81 229 THR A C 1
ATOM 1918 O O . THR A 1 229 ? -19.304 -2.108 -0.750 1.00 90.81 229 THR A O 1
ATOM 1921 N N . VAL A 1 230 ? -20.433 -2.912 1.022 1.00 92.81 230 VAL A N 1
ATOM 1922 C CA . VAL A 1 230 ? -19.496 -4.004 1.319 1.00 92.81 230 VAL A CA 1
ATOM 1923 C C . VAL A 1 230 ? -20.180 -5.367 1.346 1.00 92.81 230 VAL A C 1
ATOM 1925 O O . VAL A 1 230 ? -21.285 -5.528 1.872 1.00 92.81 230 VAL A O 1
ATOM 1928 N N . HIS A 1 231 ? -19.516 -6.374 0.784 1.00 92.06 231 HIS A N 1
ATOM 1929 C CA . HIS A 1 231 ? -19.935 -7.769 0.870 1.00 92.06 231 HIS A CA 1
ATOM 1930 C C . HIS A 1 231 ? -18.734 -8.719 0.916 1.00 92.06 231 HIS A C 1
ATOM 1932 O O . HIS A 1 231 ? -17.587 -8.321 0.727 1.00 92.06 231 HIS A O 1
ATOM 1938 N N . PHE A 1 232 ? -19.028 -9.988 1.177 1.00 89.50 232 PHE A N 1
ATOM 1939 C CA . PHE A 1 232 ? -18.063 -11.071 1.302 1.00 89.50 232 PHE A CA 1
ATOM 1940 C C . PHE A 1 232 ? -18.033 -11.907 0.018 1.00 89.50 232 PHE A C 1
ATOM 1942 O O . PHE A 1 232 ? -19.081 -12.287 -0.507 1.00 89.50 232 PHE A O 1
ATOM 1949 N N . HIS A 1 233 ? -16.838 -12.171 -0.507 1.00 88.06 233 HIS A N 1
ATOM 1950 C CA . HIS A 1 233 ? -16.616 -12.887 -1.759 1.00 88.06 233 HIS A CA 1
ATOM 1951 C C . HIS A 1 233 ? -15.378 -13.795 -1.671 1.00 88.06 233 HIS A C 1
ATOM 1953 O O . HIS A 1 233 ? -14.524 -13.645 -0.803 1.00 88.06 233 HIS A O 1
ATOM 1959 N N . LYS A 1 234 ? -15.228 -14.750 -2.597 1.00 80.88 234 LYS A N 1
ATOM 1960 C CA . LYS A 1 234 ? -14.063 -15.658 -2.619 1.00 80.88 234 LYS A CA 1
ATOM 1961 C C . LYS A 1 234 ? -12.733 -14.917 -2.817 1.00 80.88 234 LYS A C 1
ATOM 1963 O O . LYS A 1 234 ? -11.708 -15.320 -2.276 1.00 80.88 234 LYS A O 1
ATOM 1968 N N . HIS A 1 235 ? -12.766 -13.850 -3.607 1.00 77.69 235 HIS A N 1
ATOM 1969 C CA . HIS A 1 235 ? -11.614 -13.015 -3.931 1.00 77.69 235 HIS A CA 1
ATOM 1970 C C . HIS A 1 235 ? -11.953 -11.556 -3.677 1.00 77.69 235 HIS A C 1
ATOM 1972 O O . HIS A 1 235 ? -13.036 -11.098 -4.058 1.00 77.69 235 HIS A O 1
ATOM 1978 N N . SER A 1 236 ? -11.012 -10.838 -3.079 1.00 80.38 236 SER A N 1
ATOM 1979 C CA . SER A 1 236 ? -11.170 -9.430 -2.764 1.00 80.38 236 SER A CA 1
ATOM 1980 C C . SER A 1 236 ? -10.950 -8.547 -3.987 1.00 80.38 236 SER A C 1
ATOM 1982 O O . SER A 1 236 ? -9.967 -8.733 -4.706 1.00 80.38 236 SER A O 1
ATOM 1984 N N . HIS A 1 237 ? -11.852 -7.601 -4.225 1.00 80.75 237 HIS A N 1
ATOM 1985 C CA . HIS A 1 237 ? -11.774 -6.654 -5.339 1.00 80.75 237 HIS A CA 1
ATOM 1986 C C . HIS A 1 237 ? -12.777 -5.507 -5.152 1.00 80.75 237 HIS A C 1
ATOM 1988 O O . HIS A 1 237 ? -13.728 -5.628 -4.380 1.00 80.75 237 HIS A O 1
ATOM 1994 N N . ILE A 1 238 ? -12.588 -4.411 -5.888 1.00 81.62 238 ILE A N 1
ATOM 1995 C CA . ILE A 1 238 ? -13.561 -3.315 -5.988 1.00 81.62 238 ILE A CA 1
ATOM 1996 C C . ILE A 1 238 ? -14.276 -3.433 -7.333 1.00 81.62 238 ILE A C 1
ATOM 1998 O O . ILE A 1 238 ? -13.621 -3.546 -8.367 1.00 81.62 238 ILE A O 1
ATOM 2002 N N . ILE A 1 239 ? -15.604 -3.356 -7.330 1.00 78.31 239 ILE A N 1
ATOM 2003 C CA . ILE A 1 239 ? -16.410 -3.192 -8.543 1.00 78.31 239 ILE A CA 1
ATOM 2004 C C . ILE A 1 239 ? -16.868 -1.735 -8.604 1.00 78.31 239 ILE A C 1
ATOM 2006 O O . ILE A 1 239 ? -17.484 -1.235 -7.660 1.00 78.31 239 ILE A O 1
ATOM 2010 N N . THR A 1 240 ? -16.581 -1.058 -9.716 1.00 73.75 240 THR A N 1
ATOM 2011 C CA . THR A 1 240 ? -17.041 0.316 -9.968 1.00 73.75 240 THR A CA 1
ATOM 2012 C C . THR A 1 240 ? -18.226 0.284 -10.925 1.00 73.75 240 THR A C 1
ATOM 2014 O O . THR A 1 240 ? -18.100 -0.205 -12.046 1.00 73.75 240 THR A O 1
ATOM 2017 N N . LYS A 1 241 ? -19.378 0.819 -10.510 1.00 68.50 241 LYS A N 1
ATOM 2018 C CA . LYS A 1 241 ? -20.536 1.010 -11.392 1.00 68.50 241 LYS A CA 1
ATOM 2019 C C . LYS A 1 241 ? -20.577 2.465 -11.850 1.00 68.50 241 LYS A C 1
ATOM 2021 O O . LYS A 1 241 ? -21.123 3.329 -11.167 1.00 68.50 241 LYS A O 1
ATOM 2026 N N . HIS A 1 242 ? -19.955 2.727 -13.001 1.00 54.19 242 HIS A N 1
ATOM 2027 C CA . HIS A 1 242 ? -19.694 4.077 -13.518 1.00 54.19 242 HIS A CA 1
ATOM 2028 C C . HIS A 1 242 ? -20.943 4.959 -13.673 1.00 54.19 242 HIS A C 1
ATOM 2030 O O . HIS A 1 242 ? -20.842 6.165 -13.484 1.00 54.19 242 HIS A O 1
ATOM 2036 N N . HIS A 1 243 ? -22.109 4.377 -13.959 1.00 54.09 243 HIS A N 1
ATOM 2037 C CA . HIS A 1 243 ? -23.345 5.134 -14.185 1.00 54.09 243 HIS A CA 1
ATOM 2038 C C . HIS A 1 243 ? -24.094 5.537 -12.900 1.00 54.09 243 HIS A C 1
ATOM 2040 O O . HIS A 1 243 ? -25.020 6.333 -12.980 1.00 54.09 243 HIS A O 1
ATOM 2046 N N . GLU A 1 244 ? -23.706 5.025 -11.725 1.00 57.25 244 GLU A N 1
ATOM 2047 C CA . GLU A 1 244 ? -24.483 5.174 -10.477 1.00 57.25 244 GLU A CA 1
ATOM 2048 C C . GLU A 1 244 ? -23.681 5.806 -9.321 1.00 57.25 244 GLU A C 1
ATOM 2050 O O . GLU A 1 244 ? -24.136 5.762 -8.181 1.00 57.25 244 GLU A O 1
ATOM 2055 N N . ASN A 1 245 ? -22.455 6.308 -9.558 1.00 73.56 245 ASN A N 1
ATOM 2056 C CA . ASN A 1 245 ? -21.511 6.711 -8.492 1.00 73.56 245 ASN A CA 1
ATOM 2057 C C . ASN A 1 245 ? -21.451 5.687 -7.339 1.00 73.56 245 ASN A C 1
ATOM 2059 O O . ASN A 1 245 ? -21.325 6.028 -6.161 1.00 73.56 245 ASN A O 1
ATOM 2063 N N . THR A 1 246 ? -21.569 4.407 -7.693 1.00 82.44 246 THR A N 1
ATOM 2064 C CA . THR A 1 246 ? -21.705 3.313 -6.739 1.00 82.44 246 THR A CA 1
ATOM 2065 C C . THR A 1 246 ? -20.468 2.434 -6.792 1.00 82.44 246 THR A C 1
ATOM 2067 O O . THR A 1 246 ? -20.050 1.971 -7.860 1.00 82.44 246 THR A O 1
ATOM 2070 N N . TYR A 1 247 ? -19.893 2.177 -5.622 1.00 86.31 247 TYR A N 1
ATOM 2071 C CA . TYR A 1 247 ? -18.750 1.293 -5.449 1.00 86.31 247 TYR A CA 1
ATOM 2072 C C . TYR A 1 247 ? -19.150 0.103 -4.591 1.00 86.31 247 TYR A C 1
ATOM 2074 O O . TYR A 1 247 ? -19.812 0.238 -3.559 1.00 86.31 247 TYR A O 1
ATOM 2082 N N . VAL A 1 248 ? -18.717 -1.080 -5.008 1.00 88.50 248 VAL A N 1
ATOM 2083 C CA . VAL A 1 248 ? -18.926 -2.305 -4.245 1.00 88.50 248 VAL A CA 1
ATOM 2084 C C . VAL A 1 248 ? -17.568 -2.862 -3.844 1.00 88.50 248 VAL A C 1
ATOM 2086 O O . VAL A 1 248 ? -16.772 -3.255 -4.696 1.00 88.50 248 VAL A O 1
ATOM 2089 N N . ILE A 1 249 ? -17.312 -2.890 -2.540 1.00 90.88 249 ILE A N 1
ATOM 2090 C CA . ILE A 1 249 ? -16.131 -3.502 -1.941 1.00 90.88 249 ILE A CA 1
ATOM 2091 C C . ILE A 1 249 ? -16.442 -4.972 -1.661 1.00 90.88 249 ILE A C 1
ATOM 2093 O O . ILE A 1 249 ? -17.305 -5.298 -0.844 1.00 90.88 249 ILE A O 1
ATOM 2097 N N . SER A 1 250 ? -15.713 -5.859 -2.325 1.00 89.69 250 SER A N 1
ATOM 2098 C CA . SER A 1 250 ? -15.749 -7.296 -2.072 1.00 89.69 250 SER A CA 1
ATOM 2099 C C . SER A 1 250 ? -14.573 -7.651 -1.168 1.00 89.69 250 SER A C 1
ATOM 2101 O O . SER A 1 250 ? -13.422 -7.572 -1.602 1.00 89.69 250 SER A O 1
ATOM 2103 N N . LEU A 1 251 ? -14.838 -8.032 0.081 1.00 89.00 251 LEU A N 1
ATOM 2104 C CA . LEU A 1 251 ? -13.827 -8.539 1.011 1.00 89.00 251 LEU A CA 1
ATOM 2105 C C . LEU A 1 251 ? -13.646 -10.047 0.819 1.00 89.00 251 LEU A C 1
ATOM 2107 O O . LEU A 1 251 ? -14.609 -10.756 0.521 1.00 89.00 251 LEU A O 1
ATOM 2111 N N . ALA A 1 252 ? -12.422 -10.547 0.976 1.00 84.38 252 ALA A N 1
ATOM 2112 C CA . ALA A 1 252 ? -12.157 -11.977 0.860 1.00 84.38 252 ALA A CA 1
ATOM 2113 C C . ALA A 1 252 ? -12.744 -12.755 2.049 1.00 84.38 252 ALA A C 1
ATOM 2115 O O . ALA A 1 252 ? -12.608 -12.365 3.207 1.00 84.38 252 ALA A O 1
ATOM 2116 N N . ASN A 1 253 ? -13.360 -13.896 1.754 1.00 79.88 253 ASN A N 1
ATOM 2117 C CA . ASN A 1 253 ? -13.839 -14.831 2.765 1.00 79.88 253 ASN A CA 1
ATOM 2118 C C . ASN A 1 253 ? -12.667 -15.464 3.530 1.00 79.88 253 ASN A C 1
ATOM 2120 O O . ASN A 1 253 ? -11.574 -15.622 2.989 1.00 79.88 253 ASN A O 1
ATOM 2124 N N . TYR A 1 254 ? -12.941 -15.919 4.757 1.00 76.12 254 TYR A N 1
ATOM 2125 C CA . TYR A 1 254 ? -12.003 -16.659 5.620 1.00 76.12 254 TYR A CA 1
ATOM 2126 C C . TYR A 1 254 ? -10.827 -15.847 6.181 1.00 76.12 254 TYR A C 1
ATOM 2128 O O . TYR A 1 254 ? -9.875 -16.431 6.698 1.00 76.12 254 TYR A O 1
ATOM 2136 N N . LEU A 1 255 ? -10.911 -14.520 6.119 1.00 78.12 255 LEU A N 1
ATOM 2137 C CA . LEU A 1 255 ? -10.005 -13.615 6.811 1.00 78.12 255 LEU A CA 1
ATOM 2138 C C . LEU A 1 255 ? -10.460 -13.387 8.266 1.00 78.12 255 LEU A C 1
ATOM 2140 O O . LEU A 1 255 ? -11.622 -13.582 8.637 1.00 78.12 255 LEU A O 1
ATOM 2144 N N . THR A 1 256 ? -9.519 -13.002 9.119 1.00 80.62 256 THR A N 1
ATOM 2145 C CA . THR A 1 256 ? -9.793 -12.482 10.460 1.00 80.62 256 THR A CA 1
ATOM 2146 C C . THR A 1 256 ? -10.323 -11.051 10.387 1.00 80.62 256 THR A C 1
ATOM 2148 O O . THR A 1 256 ? -10.103 -10.349 9.404 1.00 80.62 256 THR A O 1
ATOM 2151 N N . PHE A 1 257 ? -10.970 -10.572 11.454 1.00 85.38 257 PHE A N 1
ATOM 2152 C CA . PHE A 1 257 ? -11.499 -9.204 11.503 1.00 85.38 257 PHE A CA 1
ATOM 2153 C C . PHE A 1 257 ? -10.438 -8.129 11.193 1.00 85.38 257 PHE A C 1
ATOM 2155 O O . PHE A 1 257 ? -10.754 -7.144 10.533 1.00 85.38 257 PHE A O 1
ATOM 2162 N N . ALA A 1 258 ? -9.190 -8.300 11.651 1.00 81.88 258 ALA A N 1
ATOM 2163 C CA . ALA A 1 258 ? -8.120 -7.327 11.411 1.00 81.88 258 ALA A CA 1
ATOM 2164 C C . ALA A 1 258 ? -7.693 -7.292 9.936 1.00 81.88 258 ALA A C 1
ATOM 2166 O O . ALA A 1 258 ? -7.484 -6.214 9.389 1.00 81.88 258 ALA A O 1
ATOM 2167 N N . GLU A 1 259 ? -7.608 -8.457 9.290 1.00 82.44 259 GLU A N 1
ATOM 2168 C CA . GLU A 1 259 ? -7.313 -8.571 7.856 1.00 82.44 259 GLU A CA 1
ATOM 2169 C C . GLU A 1 259 ? -8.452 -7.993 7.006 1.00 82.44 259 GLU A C 1
ATOM 2171 O O . GLU A 1 259 ? -8.207 -7.250 6.059 1.00 82.44 259 GLU A O 1
ATOM 2176 N N . GLU A 1 260 ? -9.703 -8.297 7.363 1.00 87.69 260 GLU A N 1
ATOM 2177 C CA . GLU A 1 260 ? -10.889 -7.737 6.707 1.00 87.69 260 GLU A CA 1
ATOM 2178 C C . GLU A 1 260 ? -10.939 -6.207 6.860 1.00 87.69 260 GLU A C 1
ATOM 2180 O O . GLU A 1 260 ? -11.229 -5.502 5.893 1.00 87.69 260 GLU A O 1
ATOM 2185 N N . LEU A 1 261 ? -10.607 -5.683 8.047 1.00 89.69 261 LEU A N 1
ATOM 2186 C CA . LEU A 1 261 ? -10.557 -4.245 8.314 1.00 89.69 261 LEU A CA 1
ATOM 2187 C C . LEU A 1 261 ? -9.430 -3.555 7.533 1.00 89.69 261 LEU A C 1
ATOM 2189 O O . LEU A 1 261 ? -9.682 -2.532 6.903 1.00 89.69 261 LEU A O 1
ATOM 2193 N N . ASP A 1 262 ? -8.211 -4.103 7.527 1.00 87.38 262 ASP A N 1
ATOM 2194 C CA . ASP A 1 262 ? -7.099 -3.554 6.735 1.00 87.38 262 ASP A CA 1
ATOM 2195 C C . ASP A 1 262 ? -7.431 -3.548 5.234 1.00 87.38 262 ASP A C 1
ATOM 2197 O O . ASP A 1 262 ? -7.197 -2.557 4.535 1.00 87.38 262 ASP A O 1
ATOM 2201 N N . GLN A 1 263 ? -8.047 -4.623 4.739 1.00 87.81 263 GLN A N 1
ATOM 2202 C CA . GLN A 1 263 ? -8.489 -4.720 3.353 1.00 87.81 263 GLN A CA 1
ATOM 2203 C C . GLN A 1 263 ? -9.580 -3.693 3.024 1.00 87.81 263 GLN A C 1
ATOM 2205 O O . GLN A 1 263 ? -9.496 -3.019 1.996 1.00 87.81 263 GLN A O 1
ATOM 2210 N N . LEU A 1 264 ? -10.570 -3.526 3.905 1.00 91.88 264 LEU A N 1
ATOM 2211 C CA . LEU A 1 264 ? -11.596 -2.496 3.769 1.00 91.88 264 LEU A CA 1
ATOM 2212 C C . LEU A 1 264 ? -10.973 -1.096 3.700 1.00 91.88 264 LEU A C 1
ATOM 2214 O O . LEU A 1 264 ? -11.295 -0.335 2.792 1.00 91.88 264 LEU A O 1
ATOM 2218 N N . LEU A 1 265 ? -10.074 -0.762 4.629 1.00 92.31 265 LEU A N 1
ATOM 2219 C CA . LEU A 1 265 ? -9.418 0.548 4.692 1.00 92.31 265 LEU A CA 1
ATOM 2220 C C . LEU A 1 265 ? -8.543 0.808 3.461 1.00 92.31 265 LEU A C 1
ATOM 2222 O O . LEU A 1 265 ? -8.543 1.918 2.936 1.00 92.31 265 LEU A O 1
ATOM 2226 N N . THR A 1 266 ? -7.873 -0.225 2.945 1.00 90.75 266 THR A N 1
ATOM 2227 C CA . THR A 1 266 ? -7.128 -0.151 1.678 1.00 90.75 266 THR A CA 1
ATOM 2228 C C . THR A 1 266 ? -8.041 0.259 0.527 1.00 90.75 266 THR A C 1
ATOM 2230 O O . THR A 1 266 ? -7.740 1.190 -0.219 1.00 90.75 266 THR A O 1
ATOM 2233 N N . TYR A 1 267 ? -9.182 -0.417 0.392 1.00 90.44 267 TYR A N 1
ATOM 2234 C CA . TYR A 1 267 ? -10.125 -0.134 -0.681 1.00 90.44 267 TYR A CA 1
ATOM 2235 C C . TYR A 1 267 ? -10.830 1.208 -0.514 1.00 90.44 267 TYR A C 1
ATOM 2237 O O . TYR A 1 267 ? -11.046 1.897 -1.508 1.00 90.44 267 TYR A O 1
ATOM 2245 N N . LEU A 1 268 ? -11.127 1.619 0.718 1.00 90.38 268 LEU A N 1
ATOM 2246 C CA . LEU A 1 268 ? -11.649 2.955 0.979 1.00 90.38 268 LEU A CA 1
ATOM 2247 C C . LEU A 1 268 ? -10.644 4.030 0.578 1.00 90.38 268 LEU A C 1
ATOM 2249 O O . LEU A 1 268 ? -11.043 4.938 -0.135 1.00 90.38 268 LEU A O 1
ATOM 2253 N N . GLY A 1 269 ? -9.361 3.902 0.924 1.00 89.50 269 GLY A N 1
ATOM 2254 C CA . GLY A 1 269 ? -8.336 4.852 0.481 1.00 89.50 269 GLY A CA 1
ATOM 2255 C C . GLY A 1 269 ? -8.246 4.967 -1.045 1.00 89.50 269 GLY A C 1
ATOM 2256 O O . GLY A 1 269 ? -8.176 6.074 -1.575 1.00 89.50 269 GLY A O 1
ATOM 2257 N N . GLU A 1 270 ? -8.345 3.847 -1.770 1.00 87.62 270 GLU A N 1
ATOM 2258 C CA . GLU A 1 270 ? -8.368 3.861 -3.238 1.00 87.62 270 GLU A CA 1
ATOM 2259 C C . GLU A 1 270 ? -9.618 4.550 -3.813 1.00 87.62 270 GLU A C 1
ATOM 2261 O O . GLU A 1 270 ? -9.504 5.342 -4.751 1.00 87.62 270 GLU A O 1
ATOM 2266 N N . ILE A 1 271 ? -10.811 4.258 -3.285 1.00 85.81 271 ILE A N 1
ATOM 2267 C CA . ILE A 1 271 ? -12.049 4.907 -3.747 1.00 85.81 271 ILE A CA 1
ATOM 2268 C C . ILE A 1 271 ? -12.005 6.398 -3.401 1.00 85.81 271 ILE A C 1
ATOM 2270 O O . ILE A 1 271 ? -12.371 7.224 -4.234 1.00 85.81 271 ILE A O 1
ATOM 2274 N N . PHE A 1 272 ? -11.521 6.741 -2.205 1.00 85.25 272 PHE A N 1
ATOM 2275 C CA . PHE A 1 272 ? -11.411 8.117 -1.733 1.00 85.25 272 PHE A CA 1
ATOM 2276 C C . PHE A 1 272 ? -10.552 8.933 -2.689 1.00 85.25 272 PHE A C 1
ATOM 2278 O O . PHE A 1 272 ? -10.977 9.968 -3.189 1.00 85.25 272 PHE A O 1
ATOM 2285 N N . TYR A 1 273 ? -9.372 8.405 -3.005 1.00 84.12 273 TYR A N 1
ATOM 2286 C CA . TYR A 1 273 ? -8.453 8.998 -3.956 1.00 84.12 273 TYR A CA 1
ATOM 2287 C C . TYR A 1 273 ? -9.106 9.234 -5.330 1.00 84.12 273 TYR A C 1
ATOM 2289 O O . TYR A 1 273 ? -9.081 10.352 -5.843 1.00 84.12 273 TYR A O 1
ATOM 2297 N N . LYS A 1 274 ? -9.778 8.217 -5.893 1.00 79.44 274 LYS A N 1
ATOM 2298 C CA . LYS A 1 274 ? -10.487 8.336 -7.183 1.00 79.44 274 LYS A CA 1
ATOM 2299 C C . LYS A 1 274 ? -11.570 9.417 -7.168 1.00 79.44 274 LYS A C 1
ATOM 2301 O O . LYS A 1 274 ? -11.804 10.051 -8.191 1.00 79.44 274 LYS A O 1
ATOM 2306 N N . LEU A 1 275 ? -12.265 9.596 -6.047 1.00 77.56 275 LEU A N 1
ATOM 2307 C CA . LEU A 1 275 ? -13.314 10.606 -5.910 1.00 77.56 275 LEU A CA 1
ATOM 2308 C C . LEU A 1 275 ? -12.748 12.011 -5.686 1.00 77.56 275 LEU A C 1
ATOM 2310 O O . LEU A 1 275 ? -13.301 12.965 -6.228 1.00 77.56 275 LEU A O 1
ATOM 2314 N N . SER A 1 276 ? -11.637 12.141 -4.957 1.00 75.06 276 SER A N 1
ATOM 2315 C CA . SER A 1 276 ? -10.921 13.412 -4.813 1.00 75.06 276 SER A CA 1
ATOM 2316 C C . SER A 1 276 ? -10.404 13.927 -6.158 1.00 75.06 276 SER A C 1
ATOM 2318 O O . SER A 1 276 ? -10.559 15.112 -6.431 1.00 75.06 276 SER A O 1
ATOM 2320 N N . LEU A 1 277 ? -9.897 13.042 -7.028 1.00 70.12 277 LEU A N 1
ATOM 2321 C CA . LEU A 1 277 ? -9.478 13.403 -8.391 1.00 70.12 277 LEU A CA 1
ATOM 2322 C C . LEU A 1 277 ? -10.630 13.900 -9.280 1.00 70.12 277 LEU A C 1
ATOM 2324 O O . LEU A 1 277 ? -10.420 14.741 -10.138 1.00 70.12 277 LEU A O 1
ATOM 2328 N N . LYS A 1 278 ? -11.860 13.398 -9.099 1.00 64.06 278 LYS A N 1
ATOM 2329 C CA . LYS A 1 278 ? -13.020 13.836 -9.902 1.00 64.06 278 LYS A CA 1
ATOM 2330 C C . LYS A 1 278 ? -13.491 15.260 -9.579 1.00 64.06 278 LYS A C 1
ATOM 2332 O O . LYS A 1 278 ? -14.271 15.814 -10.345 1.00 64.06 278 LYS A O 1
ATOM 2337 N N . ARG A 1 279 ? -13.115 15.813 -8.418 1.00 54.88 279 ARG A N 1
ATOM 2338 C CA . ARG A 1 279 ? -13.522 17.164 -7.979 1.00 54.88 279 ARG A CA 1
ATOM 2339 C C . ARG A 1 279 ? -12.618 18.266 -8.527 1.00 54.88 279 ARG A C 1
ATOM 2341 O O . ARG A 1 279 ? -13.015 19.425 -8.511 1.00 54.88 279 ARG A O 1
ATOM 2348 N N . THR A 1 280 ? -11.425 17.914 -8.983 1.00 51.12 280 THR A N 1
ATOM 2349 C CA . THR A 1 280 ? -10.533 18.793 -9.731 1.00 51.12 280 THR A CA 1
ATOM 2350 C C . THR A 1 280 ? -10.866 18.612 -11.209 1.00 51.12 280 THR A C 1
ATOM 2352 O O . THR A 1 280 ? -10.725 17.511 -11.726 1.00 51.12 280 THR A O 1
ATOM 2355 N N . GLU A 1 281 ? -11.331 19.660 -11.897 1.00 40.38 281 GLU A N 1
ATOM 2356 C CA . GLU A 1 281 ? -11.552 19.655 -13.362 1.00 40.38 281 GLU A CA 1
ATOM 2357 C C . GLU A 1 281 ? -10.256 19.411 -14.168 1.00 40.38 281 GLU A C 1
ATOM 2359 O O . GLU A 1 281 ? -10.285 19.349 -15.393 1.00 40.38 281 GLU A O 1
ATOM 2364 N N . GLU A 1 282 ? -9.126 19.207 -13.488 1.00 42.09 282 GLU A N 1
ATOM 2365 C CA . GLU A 1 282 ? -7.866 18.698 -14.024 1.00 42.09 282 GLU A CA 1
ATOM 2366 C C . GLU A 1 282 ? -8.008 17.212 -14.387 1.00 42.09 282 GLU A C 1
ATOM 2368 O O . GLU A 1 282 ? -7.567 16.287 -13.698 1.00 42.09 282 GLU A O 1
ATOM 2373 N N . SER A 1 283 ? -8.678 16.974 -15.510 1.00 42.91 283 SER A N 1
ATOM 2374 C CA . SER A 1 283 ? -8.538 15.735 -16.253 1.00 42.91 283 SER A CA 1
ATOM 2375 C C . SER A 1 283 ? -7.083 15.584 -16.704 1.00 42.91 283 SER A C 1
ATOM 2377 O O . SER A 1 283 ? -6.536 16.503 -17.302 1.00 42.91 283 SER A O 1
ATOM 2379 N N . ILE A 1 284 ? -6.524 14.381 -16.532 1.00 40.62 284 ILE A N 1
ATOM 2380 C CA . ILE A 1 284 ? -5.248 13.914 -17.114 1.00 40.62 284 ILE A CA 1
ATOM 2381 C C . ILE A 1 284 ? -3.990 14.182 -16.261 1.00 40.62 284 ILE A C 1
ATOM 2383 O O . ILE A 1 284 ? -2.906 14.419 -16.790 1.00 40.62 284 ILE A O 1
ATOM 2387 N N . ASP A 1 285 ? -4.059 14.020 -14.935 1.00 41.53 285 ASP A N 1
ATOM 2388 C CA . ASP A 1 285 ? -2.823 13.958 -14.142 1.00 41.53 285 ASP A CA 1
ATOM 2389 C C . ASP A 1 285 ? -2.224 12.534 -14.085 1.00 41.53 285 ASP A C 1
ATOM 2391 O O . ASP A 1 285 ? -2.737 11.574 -13.489 1.00 41.53 285 ASP A O 1
ATOM 2395 N N . ALA A 1 286 ? -1.141 12.411 -14.854 1.00 40.34 286 ALA A N 1
ATOM 2396 C CA . ALA A 1 286 ? -0.565 11.206 -15.424 1.00 40.34 286 ALA A CA 1
ATOM 2397 C C . ALA A 1 286 ? 0.104 10.285 -14.390 1.00 40.34 286 ALA A C 1
ATOM 2399 O O . ALA A 1 286 ? 1.085 10.655 -13.759 1.00 40.34 286 ALA A O 1
ATOM 2400 N N . CYS A 1 287 ? -0.415 9.056 -14.291 1.00 36.50 287 CYS A N 1
ATOM 2401 C CA . CYS A 1 287 ? 0.161 7.741 -13.935 1.00 36.50 287 CYS A CA 1
ATOM 2402 C C . CYS A 1 287 ? 1.336 7.579 -12.924 1.00 36.50 287 CYS A C 1
ATOM 2404 O O . CYS A 1 287 ? 1.381 6.549 -12.255 1.00 36.50 287 CYS A O 1
ATOM 2406 N N . CYS A 1 288 ? 2.273 8.521 -12.776 1.00 36.59 288 CYS A N 1
ATOM 2407 C CA . CYS A 1 288 ? 3.455 8.433 -11.907 1.00 36.59 288 CYS A CA 1
ATOM 2408 C C . CYS A 1 288 ? 3.325 9.277 -10.620 1.00 36.59 288 CYS A C 1
ATOM 2410 O O . CYS A 1 288 ? 3.585 8.754 -9.538 1.00 36.59 288 CYS A O 1
ATOM 2412 N N . THR A 1 289 ? 2.828 10.521 -10.694 1.00 47.66 289 THR A N 1
ATOM 2413 C CA . THR A 1 289 ? 2.417 11.335 -9.519 1.00 47.66 289 THR A CA 1
ATOM 2414 C C . THR A 1 289 ? 1.129 10.796 -8.879 1.00 47.66 289 THR A C 1
ATOM 2416 O O . THR A 1 289 ? 0.931 10.876 -7.666 1.00 47.66 289 THR A O 1
ATOM 2419 N N . ASN A 1 290 ? 0.311 10.117 -9.686 1.00 62.81 290 ASN A N 1
ATOM 2420 C CA . ASN A 1 290 ? -0.947 9.482 -9.305 1.00 62.81 290 ASN A CA 1
ATOM 2421 C C . ASN A 1 290 ? -0.761 8.317 -8.300 1.00 62.81 290 ASN A C 1
ATOM 2423 O O . ASN A 1 290 ? -1.529 8.158 -7.350 1.00 62.81 290 ASN A O 1
ATOM 2427 N N . ASN A 1 291 ? 0.299 7.516 -8.462 1.00 74.19 291 ASN A N 1
ATOM 2428 C CA . ASN A 1 291 ? 0.537 6.355 -7.599 1.00 74.19 291 ASN A CA 1
ATOM 2429 C C . ASN A 1 291 ? 0.961 6.756 -6.183 1.00 74.19 291 ASN A C 1
ATOM 2431 O O . ASN A 1 291 ? 0.501 6.149 -5.220 1.00 74.19 291 ASN A O 1
ATOM 2435 N N . TYR A 1 292 ? 1.795 7.789 -6.038 1.00 80.50 292 TYR A N 1
ATOM 2436 C CA . TYR A 1 292 ? 2.188 8.285 -4.720 1.00 80.50 292 TYR A CA 1
ATOM 2437 C C . TYR A 1 292 ? 0.987 8.826 -3.937 1.00 80.50 292 TYR A C 1
ATOM 2439 O O . TYR A 1 292 ? 0.740 8.372 -2.820 1.00 80.50 292 TYR A O 1
ATOM 2447 N N . ALA A 1 293 ? 0.193 9.708 -4.548 1.00 81.06 293 ALA A N 1
ATOM 2448 C CA . ALA A 1 293 ? -1.010 10.261 -3.932 1.00 81.06 293 ALA A CA 1
ATOM 2449 C C . ALA A 1 293 ? -2.027 9.171 -3.549 1.00 81.06 293 ALA A C 1
ATOM 2451 O O . ALA A 1 293 ? -2.579 9.178 -2.443 1.00 81.06 293 ALA A O 1
ATOM 2452 N N . LYS A 1 294 ? -2.227 8.183 -4.434 1.00 85.62 294 LYS A N 1
ATOM 2453 C CA . LYS A 1 294 ? -3.046 7.002 -4.149 1.00 85.62 294 LYS A CA 1
ATOM 2454 C C . LYS A 1 294 ? -2.535 6.253 -2.918 1.00 85.62 294 LYS A C 1
ATOM 2456 O O . LYS A 1 294 ? -3.315 5.974 -2.008 1.00 85.62 294 LYS A O 1
ATOM 2461 N N . GLU A 1 295 ? -1.249 5.910 -2.885 1.00 88.25 295 GLU A N 1
ATOM 2462 C CA . GLU A 1 295 ? -0.656 5.150 -1.779 1.00 88.25 295 GLU A CA 1
ATOM 2463 C C . GLU A 1 295 ? -0.644 5.954 -0.470 1.00 88.25 295 GLU A C 1
ATOM 2465 O O . GLU A 1 295 ? -0.815 5.376 0.601 1.00 88.25 295 GLU A O 1
ATOM 2470 N N . GLN A 1 296 ? -0.535 7.283 -0.529 1.00 88.00 296 GLN A N 1
ATOM 2471 C CA . GLN A 1 296 ? -0.651 8.160 0.637 1.00 88.00 296 GLN A CA 1
ATOM 2472 C C . GLN A 1 296 ? -2.071 8.169 1.205 1.00 88.00 296 GLN A C 1
ATOM 2474 O O . GLN A 1 296 ? -2.245 8.059 2.420 1.00 88.00 296 GLN A O 1
ATOM 2479 N N . MET A 1 297 ? -3.091 8.211 0.344 1.00 89.62 297 MET A N 1
ATOM 2480 C CA . MET A 1 297 ? -4.484 8.095 0.775 1.00 89.62 297 MET A CA 1
ATOM 2481 C C . MET A 1 297 ? -4.781 6.704 1.353 1.00 89.62 297 MET A C 1
ATOM 2483 O O . MET A 1 297 ? -5.416 6.585 2.399 1.00 89.62 297 MET A O 1
ATOM 2487 N N . ILE A 1 298 ? -4.273 5.639 0.726 1.00 91.19 298 ILE A N 1
ATOM 2488 C CA . ILE A 1 298 ? -4.360 4.274 1.267 1.00 91.19 298 ILE A CA 1
ATOM 2489 C C . ILE A 1 298 ? -3.711 4.206 2.651 1.00 91.19 298 ILE A C 1
ATOM 2491 O O . ILE A 1 298 ? -4.346 3.745 3.600 1.00 91.19 298 ILE A O 1
ATOM 2495 N N . ALA A 1 299 ? -2.481 4.703 2.790 1.00 91.19 299 ALA A N 1
ATOM 2496 C CA . ALA A 1 299 ? -1.768 4.709 4.057 1.00 91.19 299 ALA A CA 1
ATOM 2497 C C . ALA A 1 299 ? -2.540 5.499 5.126 1.00 91.19 299 ALA A C 1
ATOM 2499 O O . ALA A 1 299 ? -2.696 5.007 6.243 1.00 91.19 299 ALA A O 1
ATOM 2500 N N . PHE A 1 300 ? -3.086 6.672 4.788 1.00 92.12 300 PHE A N 1
ATOM 2501 C CA . PHE A 1 300 ? -3.907 7.464 5.705 1.00 92.12 300 PHE A CA 1
ATOM 2502 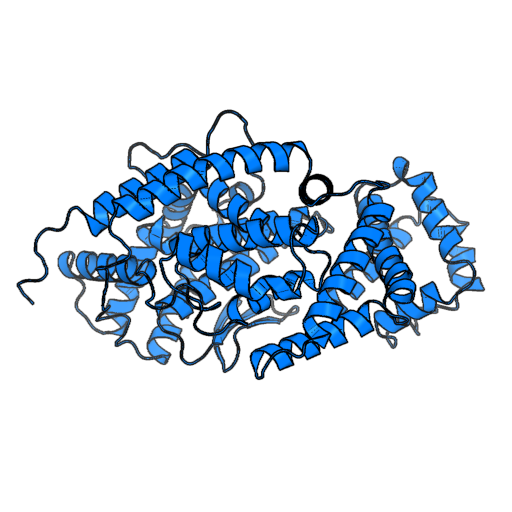C C . PHE A 1 300 ? -5.060 6.629 6.274 1.00 92.12 300 PHE A C 1
ATOM 2504 O O . PHE A 1 300 ? -5.190 6.496 7.492 1.00 92.12 300 PHE A O 1
ATOM 2511 N N . PHE A 1 301 ? -5.841 5.983 5.402 1.00 92.12 301 PHE A N 1
ATOM 2512 C CA . PHE A 1 301 ? -6.962 5.141 5.819 1.00 92.12 301 PHE A CA 1
ATOM 2513 C C . PHE A 1 301 ? -6.519 3.955 6.680 1.00 92.12 301 PHE A C 1
ATOM 2515 O O . PHE A 1 301 ? -7.141 3.675 7.703 1.00 92.12 301 PHE A O 1
ATOM 2522 N N . GLN A 1 302 ? -5.429 3.278 6.321 1.00 91.50 302 GLN A N 1
ATOM 2523 C CA . GLN A 1 302 ? -4.918 2.135 7.085 1.00 91.50 302 GLN A CA 1
ATOM 2524 C C . GLN A 1 302 ? -4.437 2.506 8.492 1.00 91.50 302 GLN A C 1
ATOM 2526 O O . GLN A 1 302 ? -4.499 1.671 9.399 1.00 91.50 302 GLN A O 1
ATOM 2531 N N . PHE A 1 303 ? -3.988 3.748 8.688 1.00 91.12 303 PHE A N 1
ATOM 2532 C CA . PHE A 1 303 ? -3.572 4.271 9.986 1.00 91.12 303 PHE A CA 1
ATOM 2533 C C . PHE A 1 303 ? -4.721 4.883 10.799 1.00 91.12 303 PHE A C 1
ATOM 2535 O O . PHE A 1 303 ? -4.524 5.100 11.993 1.00 91.12 303 PHE A O 1
ATOM 2542 N N . LEU A 1 304 ? -5.920 5.097 10.232 1.00 91.12 304 LEU A N 1
ATOM 2543 C CA . LEU A 1 304 ? -7.061 5.684 10.957 1.00 91.12 304 LEU A CA 1
ATOM 2544 C C . LEU A 1 304 ? -7.357 4.994 12.298 1.00 91.12 304 LEU A C 1
ATOM 2546 O O . LEU A 1 304 ? -7.470 5.712 13.291 1.00 91.12 304 LEU A O 1
ATOM 2550 N N . PRO A 1 305 ? -7.425 3.648 12.402 1.00 89.69 305 PRO A N 1
ATOM 2551 C CA . PRO A 1 305 ? -7.675 3.010 13.692 1.00 89.69 305 PRO A CA 1
ATOM 2552 C C . PRO A 1 305 ? -6.597 3.313 14.739 1.00 89.69 305 PRO A C 1
ATOM 2554 O O . PRO A 1 305 ? -6.894 3.279 15.922 1.00 89.69 305 PRO A O 1
ATOM 2557 N N . LEU A 1 306 ? -5.358 3.604 14.326 1.00 87.06 306 LEU A N 1
ATOM 2558 C CA . LEU A 1 306 ? -4.217 3.837 15.218 1.00 87.06 306 LEU A CA 1
ATOM 2559 C C . LEU A 1 306 ? -4.039 5.312 15.579 1.00 87.06 306 LEU A C 1
ATOM 2561 O O . LEU A 1 306 ? -3.725 5.636 16.722 1.00 87.06 306 LEU A O 1
ATOM 2565 N N . ALA A 1 307 ? -4.198 6.192 14.592 1.00 87.75 307 ALA A N 1
ATOM 2566 C CA . ALA A 1 307 ? -3.869 7.608 14.683 1.00 87.75 307 ALA A CA 1
ATOM 2567 C C . ALA A 1 307 ? -5.094 8.509 14.909 1.00 87.75 307 ALA A C 1
ATOM 2569 O O . ALA A 1 307 ? -4.923 9.683 15.218 1.00 87.75 307 ALA A O 1
ATOM 2570 N N . CYS A 1 308 ? -6.318 7.974 14.798 1.00 89.56 308 CYS A N 1
ATOM 2571 C CA . CYS A 1 308 ? -7.562 8.694 15.066 1.00 89.56 308 CYS A CA 1
ATOM 2572 C C . CYS A 1 308 ? -8.380 7.982 16.167 1.00 89.56 308 CYS A C 1
ATOM 2574 O O . CYS A 1 308 ? -9.144 7.050 15.878 1.00 89.56 308 CYS A O 1
ATOM 2576 N N . PRO A 1 309 ? -8.259 8.409 17.442 1.00 87.19 309 PRO A N 1
ATOM 2577 C CA . PRO A 1 309 ? -8.970 7.794 18.566 1.00 87.19 309 PRO A CA 1
ATOM 2578 C C . PRO A 1 309 ? -10.490 7.747 18.388 1.00 87.19 309 PRO A C 1
ATOM 2580 O O . PRO A 1 309 ? -11.126 6.789 18.836 1.00 87.19 309 PRO A O 1
ATOM 2583 N N . SER A 1 310 ? -11.078 8.732 17.708 1.00 89.69 310 SER A N 1
ATOM 2584 C CA . SER A 1 310 ? -12.515 8.771 17.436 1.00 89.69 310 SER A CA 1
ATOM 2585 C C . SER A 1 310 ? -12.972 7.644 16.512 1.00 89.69 310 SER A C 1
ATOM 2587 O O . SER A 1 310 ? -13.998 7.016 16.777 1.00 89.69 310 SER A O 1
ATOM 2589 N N . VAL A 1 311 ? -12.179 7.287 15.495 1.00 91.25 311 VAL A N 1
ATOM 2590 C CA . VAL A 1 311 ? -12.475 6.136 14.623 1.00 91.25 311 VAL A CA 1
ATOM 2591 C C . VAL A 1 311 ? -12.358 4.823 15.400 1.00 91.25 311 VAL A C 1
ATOM 2593 O O . VAL A 1 311 ? -13.245 3.974 15.307 1.00 91.25 311 VAL A O 1
ATOM 2596 N N . ALA A 1 312 ? -11.316 4.661 16.221 1.00 90.69 312 ALA A N 1
ATOM 2597 C CA . ALA A 1 312 ? -11.166 3.476 17.072 1.00 90.69 312 ALA A CA 1
ATOM 2598 C C . ALA A 1 312 ? -12.334 3.327 18.065 1.00 90.69 312 ALA A C 1
ATOM 2600 O O . ALA A 1 312 ? -12.882 2.234 18.246 1.00 90.69 312 ALA A O 1
ATOM 2601 N N . THR A 1 313 ? -12.754 4.441 18.669 1.00 91.88 313 THR A N 1
ATOM 2602 C CA . THR A 1 313 ? -13.905 4.511 19.579 1.00 91.88 313 THR A CA 1
ATOM 2603 C C . THR A 1 313 ? -15.192 4.139 18.854 1.00 91.88 313 THR A C 1
ATOM 2605 O O . THR A 1 313 ? -15.982 3.356 19.377 1.00 91.88 313 THR A O 1
ATOM 2608 N N . PHE A 1 314 ? -15.394 4.651 17.639 1.00 92.88 314 PHE A N 1
ATOM 2609 C CA . PHE A 1 314 ? -16.556 4.346 16.814 1.00 92.88 314 PHE A CA 1
ATOM 2610 C C . PHE A 1 314 ? -16.643 2.851 16.486 1.00 92.88 314 PHE A C 1
ATOM 2612 O O . PHE A 1 314 ? -17.654 2.224 16.794 1.00 92.88 314 PHE A O 1
ATOM 2619 N N . ILE A 1 315 ? -15.565 2.260 15.953 1.00 93.31 315 ILE A N 1
ATOM 2620 C CA . ILE A 1 315 ? -15.503 0.823 15.631 1.00 93.31 315 ILE A CA 1
ATOM 2621 C C . IL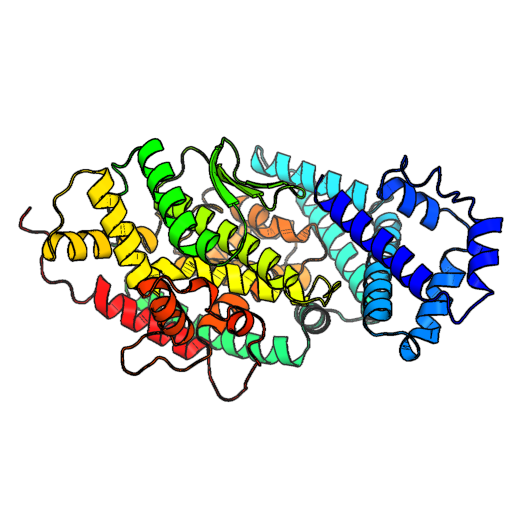E A 1 315 ? -15.822 -0.017 16.872 1.00 93.31 315 ILE A C 1
ATOM 2623 O O . ILE A 1 315 ? -16.641 -0.934 16.812 1.00 93.31 315 ILE A O 1
ATOM 2627 N N . THR A 1 316 ? -15.209 0.324 18.008 1.00 92.44 316 THR A N 1
ATOM 2628 C CA . THR A 1 316 ? -15.411 -0.381 19.280 1.00 92.44 316 THR A CA 1
ATOM 2629 C C . THR A 1 316 ? -16.854 -0.274 19.756 1.00 92.44 316 THR A C 1
ATOM 2631 O O . THR A 1 316 ? -17.474 -1.284 20.078 1.00 92.44 316 THR A O 1
ATOM 2634 N N . LYS A 1 317 ? -17.417 0.938 19.774 1.00 93.56 317 LYS A N 1
ATOM 2635 C CA . LYS A 1 317 ? -18.796 1.183 20.203 1.00 93.56 317 LYS A CA 1
ATOM 2636 C C . LYS A 1 317 ? -19.780 0.383 19.352 1.00 93.56 317 LYS A C 1
ATOM 2638 O O . LYS A 1 317 ? -20.600 -0.343 19.906 1.00 93.56 317 LYS A O 1
ATOM 2643 N N . THR A 1 318 ? -19.653 0.460 18.027 1.00 93.88 318 THR A N 1
ATOM 2644 C CA . THR A 1 318 ? -20.513 -0.277 17.094 1.00 93.88 318 THR A CA 1
ATOM 2645 C C . THR A 1 318 ? -20.383 -1.787 17.287 1.00 93.88 318 THR A C 1
ATOM 2647 O O . THR A 1 318 ? -21.389 -2.493 17.288 1.00 93.88 318 THR A O 1
ATOM 2650 N N . ALA A 1 319 ? -19.169 -2.299 17.508 1.00 92.75 319 ALA A N 1
ATOM 2651 C CA . ALA A 1 319 ? -18.959 -3.716 17.790 1.00 92.75 319 ALA A CA 1
ATOM 2652 C C . ALA A 1 319 ? -19.674 -4.171 19.072 1.00 92.75 319 ALA A C 1
ATOM 2654 O O . ALA A 1 319 ? -20.334 -5.210 19.069 1.00 92.75 319 ALA A O 1
ATOM 2655 N N . LEU A 1 320 ? -19.588 -3.385 20.150 1.00 92.00 320 LEU A N 1
ATOM 2656 C CA . LEU A 1 320 ? -20.268 -3.690 21.412 1.00 92.00 320 LEU A CA 1
ATOM 2657 C C . LEU A 1 320 ? -21.787 -3.662 21.276 1.00 92.00 320 LEU A C 1
ATOM 2659 O O . LEU A 1 320 ? -22.456 -4.547 21.804 1.00 92.00 320 LEU A O 1
ATOM 2663 N N . GLU A 1 321 ? -22.328 -2.690 20.544 1.00 93.19 321 GLU A N 1
ATOM 2664 C CA . GLU A 1 321 ? -23.764 -2.595 20.270 1.00 93.19 321 GLU A CA 1
ATOM 2665 C C . GLU A 1 321 ? -24.270 -3.821 19.487 1.00 93.19 321 GLU A C 1
ATOM 2667 O O . GLU A 1 321 ? -25.281 -4.415 19.862 1.00 93.19 321 GLU A O 1
ATOM 2672 N N . LEU A 1 322 ? -23.535 -4.267 18.460 1.00 93.19 322 LEU A N 1
ATOM 2673 C CA . LEU A 1 322 ? -23.878 -5.458 17.666 1.00 93.19 322 LEU A CA 1
ATOM 2674 C C . LEU A 1 322 ? -23.780 -6.770 18.458 1.00 93.19 322 LEU A C 1
ATOM 2676 O O . LEU A 1 322 ? -24.526 -7.721 18.202 1.00 93.19 322 L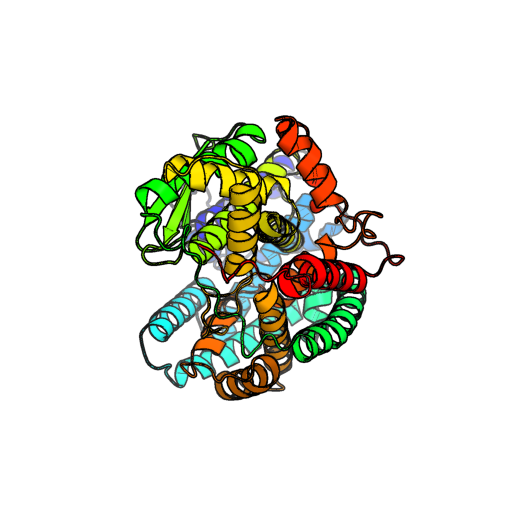EU A O 1
ATOM 2680 N N . GLU A 1 323 ? -22.868 -6.832 19.425 1.00 90.94 323 GLU A N 1
ATOM 2681 C CA . GLU A 1 323 ? -22.733 -7.954 20.358 1.00 90.94 323 GLU A CA 1
ATOM 2682 C C . GLU A 1 323 ? -23.628 -7.818 21.600 1.00 90.94 323 GLU A C 1
ATOM 2684 O O . GLU A 1 323 ? -23.581 -8.668 22.486 1.00 90.94 323 GLU A O 1
ATOM 2689 N N . GLN A 1 324 ? -24.479 -6.785 21.656 1.00 90.25 324 GLN A N 1
ATOM 2690 C CA . GLN A 1 324 ? -25.395 -6.507 22.770 1.00 90.25 324 GLN A CA 1
ATOM 2691 C C . GLN A 1 324 ? -24.674 -6.402 24.126 1.00 90.25 324 GLN A C 1
ATOM 2693 O O . GLN A 1 324 ? -25.219 -6.723 25.184 1.00 90.25 324 GLN A O 1
ATOM 2698 N N . ILE A 1 325 ? -23.427 -5.933 24.108 1.00 87.81 325 ILE A N 1
ATOM 2699 C CA . ILE A 1 325 ? -22.616 -5.737 25.303 1.00 87.81 325 ILE A CA 1
ATOM 2700 C C . ILE A 1 325 ? -22.893 -4.327 25.849 1.00 87.81 325 ILE A C 1
ATOM 2702 O O . ILE A 1 325 ? -22.702 -3.349 25.127 1.00 87.81 325 ILE A O 1
ATOM 2706 N N . PRO A 1 326 ? -23.281 -4.176 27.133 1.00 88.19 326 PRO A N 1
ATOM 2707 C CA . PRO A 1 326 ? -23.578 -2.868 27.711 1.00 88.19 326 PRO A CA 1
ATOM 2708 C C . PRO A 1 326 ? -22.419 -1.878 27.576 1.00 88.19 326 PRO A C 1
ATOM 2710 O O . PRO A 1 326 ? -21.287 -2.185 27.966 1.00 88.19 326 PRO A O 1
ATOM 2713 N N . LEU A 1 327 ? -22.724 -0.673 27.092 1.00 88.94 327 LEU A N 1
ATOM 2714 C CA . LEU A 1 327 ? -21.764 0.418 26.974 1.00 88.94 327 LEU A CA 1
ATOM 2715 C C . LEU A 1 327 ? -21.446 0.985 28.361 1.00 88.94 327 LEU A C 1
ATOM 2717 O O . LEU A 1 327 ? -22.278 1.614 29.011 1.00 88.94 327 LEU A O 1
ATOM 2721 N N . SER A 1 328 ? -20.216 0.778 28.818 1.00 90.06 328 SER A N 1
ATOM 2722 C CA . SER A 1 328 ? -19.663 1.457 29.988 1.00 90.06 328 SER A CA 1
ATOM 2723 C C . SER A 1 328 ? -18.283 1.999 29.648 1.00 90.06 328 SER A C 1
ATOM 2725 O O . SER A 1 328 ? -17.578 1.416 28.824 1.00 90.06 328 SER A O 1
ATOM 2727 N N . LYS A 1 329 ? -17.862 3.089 30.303 1.00 86.31 329 LYS A N 1
ATOM 2728 C CA . LYS A 1 329 ? -16.537 3.690 30.069 1.00 86.31 329 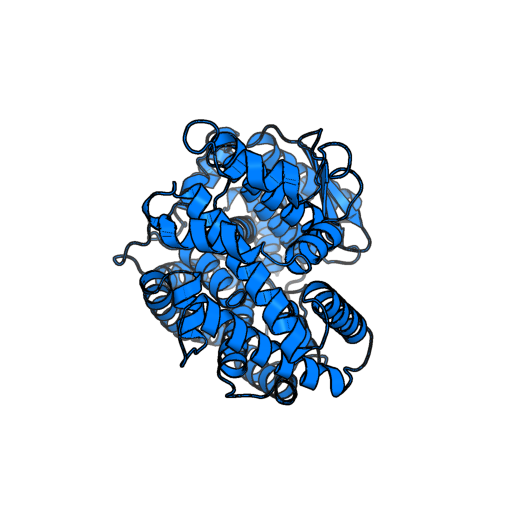LYS A CA 1
ATOM 2729 C C . LYS A 1 329 ? -15.410 2.657 30.207 1.00 86.31 329 LYS A C 1
ATOM 2731 O O . LYS A 1 329 ? -14.522 2.607 29.369 1.00 86.31 329 LYS A O 1
ATOM 2736 N N . LYS A 1 330 ? -15.498 1.781 31.217 1.00 85.50 330 LYS A N 1
ATOM 2737 C CA . LYS A 1 330 ? -14.516 0.712 31.449 1.00 85.50 330 LYS A CA 1
ATOM 2738 C C . LYS A 1 330 ? -14.473 -0.303 30.300 1.00 85.50 330 LYS A C 1
ATOM 2740 O O . LYS A 1 330 ? -13.387 -0.668 29.869 1.00 85.50 330 LYS A O 1
ATOM 2745 N N . LYS A 1 331 ? -15.634 -0.746 29.801 1.00 84.31 331 LYS A N 1
ATOM 2746 C CA . LYS A 1 331 ? -15.706 -1.688 28.673 1.00 84.31 331 LYS A CA 1
ATOM 2747 C C . LYS A 1 331 ? -15.233 -1.049 27.371 1.00 84.31 331 LYS A C 1
ATOM 2749 O O . LYS A 1 331 ? -14.471 -1.676 26.652 1.00 84.31 331 LYS A O 1
ATOM 2754 N N . MET A 1 332 ? -15.632 0.195 27.107 1.00 88.62 332 MET A N 1
ATOM 2755 C CA . MET A 1 332 ? -15.173 0.953 25.941 1.00 88.62 332 MET A CA 1
ATOM 2756 C C . MET A 1 332 ? -13.648 1.020 25.889 1.00 88.62 332 MET A C 1
ATOM 2758 O O . MET A 1 332 ? -13.071 0.607 24.892 1.00 88.62 332 MET A O 1
ATOM 2762 N N . SER A 1 333 ? -12.997 1.455 26.973 1.00 85.44 333 SER A N 1
ATOM 2763 C CA . SER A 1 333 ? -11.532 1.519 27.026 1.00 85.44 333 SER A CA 1
ATOM 2764 C C . SER A 1 333 ? -10.887 0.145 26.834 1.00 85.44 333 SER A C 1
ATOM 2766 O O . SER A 1 333 ? -9.992 0.014 26.010 1.00 85.44 333 SER A O 1
ATOM 2768 N N . PHE A 1 334 ? -11.391 -0.893 27.515 1.00 84.19 334 PHE A N 1
ATOM 2769 C CA . PHE A 1 334 ? -10.865 -2.255 27.383 1.00 84.19 334 PHE A CA 1
ATOM 2770 C C . PHE A 1 334 ? -10.945 -2.783 25.943 1.00 84.19 334 PHE A C 1
ATOM 2772 O O . PHE A 1 334 ? -9.949 -3.251 25.402 1.00 84.19 334 PHE A O 1
ATOM 2779 N N . TYR A 1 335 ? -12.111 -2.692 25.297 1.00 86.25 335 TYR A N 1
ATOM 2780 C CA . TYR A 1 335 ? -12.295 -3.225 23.945 1.00 86.25 335 TYR A CA 1
ATOM 2781 C C . TYR A 1 335 ? -11.663 -2.349 22.860 1.00 86.25 335 TYR A C 1
ATOM 2783 O O . TYR A 1 335 ? -11.312 -2.854 21.797 1.00 86.25 335 TYR A O 1
ATOM 2791 N N . GLN A 1 336 ? -11.470 -1.057 23.125 1.00 87.12 336 GLN A N 1
ATOM 2792 C CA . GLN A 1 336 ? -10.705 -0.180 22.245 1.00 87.12 336 GLN A CA 1
ATOM 2793 C C . GLN A 1 336 ? -9.219 -0.532 22.294 1.00 87.12 336 GLN A C 1
ATOM 2795 O O . GLN A 1 336 ? -8.593 -0.674 21.248 1.00 87.12 336 GLN A O 1
ATOM 2800 N N . GLU A 1 337 ? -8.658 -0.745 23.486 1.00 80.25 337 GLU A N 1
ATOM 2801 C CA . GLU A 1 337 ? -7.311 -1.305 23.628 1.00 80.25 337 GLU A CA 1
ATOM 2802 C C . GLU A 1 337 ? -7.220 -2.672 22.940 1.00 80.25 337 GLU A C 1
ATOM 2804 O O . GLU A 1 337 ? -6.259 -2.935 22.221 1.00 80.25 337 GLU A O 1
ATOM 2809 N N . GLU A 1 338 ? -8.246 -3.517 23.084 1.00 80.50 338 GLU A N 1
ATOM 2810 C CA . GLU A 1 338 ? -8.325 -4.818 22.423 1.00 80.50 338 GLU A CA 1
ATOM 2811 C C . GLU A 1 338 ? -8.269 -4.697 20.891 1.00 80.50 338 GLU A C 1
ATOM 2813 O O . GLU A 1 338 ? -7.493 -5.408 20.252 1.00 80.50 338 GLU A O 1
ATOM 2818 N N . LEU A 1 339 ? -9.038 -3.771 20.305 1.00 85.31 339 LEU A N 1
ATOM 2819 C CA . LEU A 1 339 ? -9.021 -3.457 18.874 1.00 85.31 339 LEU A CA 1
ATOM 2820 C C . LEU A 1 339 ? -7.623 -3.035 18.421 1.00 85.31 339 LEU A C 1
ATOM 2822 O O . LEU A 1 339 ? -7.091 -3.597 17.467 1.00 85.31 339 LEU A O 1
ATOM 2826 N N . LEU A 1 340 ? -7.036 -2.052 19.109 1.00 83.50 340 LEU A N 1
ATOM 2827 C CA . LEU A 1 340 ? -5.728 -1.493 18.770 1.00 83.50 340 LEU A CA 1
ATOM 2828 C C . LEU A 1 340 ? -4.644 -2.566 18.839 1.00 83.50 340 LEU A C 1
ATOM 2830 O O . LEU A 1 340 ? -3.879 -2.736 17.892 1.00 83.50 340 LEU A O 1
ATOM 2834 N N . MET A 1 341 ? -4.623 -3.334 19.929 1.00 76.50 341 MET A N 1
ATOM 2835 C CA . MET A 1 341 ? -3.681 -4.427 20.128 1.00 76.50 341 MET A CA 1
ATOM 2836 C C . MET A 1 341 ? -3.862 -5.517 19.086 1.00 76.50 341 MET A C 1
ATOM 2838 O O . MET A 1 341 ? -2.871 -6.007 18.555 1.00 76.50 341 MET A O 1
ATOM 2842 N N . TYR A 1 342 ? -5.097 -5.893 18.762 1.00 75.56 342 TYR A N 1
ATOM 2843 C CA . TYR A 1 342 ? -5.372 -6.890 17.734 1.00 75.56 342 TYR A CA 1
ATOM 2844 C C . TYR A 1 342 ? -4.931 -6.411 16.348 1.00 75.56 342 TYR A C 1
ATOM 2846 O O . TYR A 1 342 ? -4.296 -7.164 15.614 1.00 75.56 342 TYR A O 1
ATOM 2854 N N . TYR A 1 343 ? -5.179 -5.140 16.031 1.00 77.50 343 TYR A N 1
ATOM 2855 C CA . TYR A 1 343 ? -4.811 -4.533 14.757 1.00 77.50 343 TYR A CA 1
ATOM 2856 C C . TYR A 1 343 ? -3.292 -4.387 14.582 1.00 77.50 343 TYR A C 1
ATOM 2858 O O . TYR A 1 343 ? -2.809 -4.521 13.466 1.00 77.50 343 TYR A O 1
ATOM 2866 N N . ILE A 1 344 ? -2.520 -4.186 15.661 1.00 74.69 344 ILE A N 1
ATOM 2867 C CA . ILE A 1 344 ? -1.039 -4.130 15.629 1.00 74.69 344 ILE A CA 1
ATOM 2868 C C . ILE A 1 344 ? -0.351 -5.445 16.013 1.00 74.69 344 ILE A C 1
ATOM 2870 O O . ILE A 1 344 ? 0.882 -5.498 16.060 1.00 74.69 344 ILE A O 1
ATOM 2874 N N . SER A 1 345 ? -1.109 -6.489 16.357 1.00 69.12 345 SER A N 1
ATOM 2875 C CA . SER A 1 345 ? -0.537 -7.744 16.846 1.00 69.12 345 SER A CA 1
ATOM 2876 C C . SER A 1 345 ? 0.384 -8.342 15.795 1.00 69.12 345 SER A C 1
ATOM 2878 O O . SER A 1 345 ? 0.053 -8.410 14.610 1.00 69.12 345 SER A O 1
ATOM 2880 N N . PHE A 1 346 ? 1.562 -8.779 16.234 1.00 62.75 346 PHE A N 1
ATOM 2881 C CA . PHE A 1 346 ? 2.530 -9.409 15.352 1.00 62.75 346 PHE A CA 1
ATOM 2882 C C . PHE A 1 346 ? 1.983 -10.767 14.940 1.00 62.75 346 PHE A C 1
ATOM 2884 O O . PHE A 1 346 ? 1.876 -11.684 15.758 1.00 62.75 346 PHE A O 1
ATOM 2891 N N . HIS A 1 347 ? 1.616 -10.907 13.667 1.00 60.88 347 HIS A N 1
ATOM 2892 C CA . HIS A 1 347 ? 1.164 -12.198 13.178 1.00 60.88 347 HIS A CA 1
ATOM 2893 C C . HIS A 1 347 ? 2.304 -13.205 13.252 1.00 60.88 347 HIS A C 1
ATOM 2895 O O . HIS A 1 347 ? 3.458 -12.901 12.944 1.00 60.88 347 HIS A O 1
ATOM 2901 N N . SER A 1 348 ? 1.957 -14.441 13.615 1.00 55.25 348 SER A N 1
ATOM 2902 C CA . SER A 1 348 ? 2.919 -15.536 13.712 1.00 55.25 348 SER A CA 1
ATOM 2903 C C . SER A 1 348 ? 3.652 -15.771 12.393 1.00 55.25 348 SER A C 1
ATOM 2905 O O . SER A 1 348 ? 4.775 -16.259 12.430 1.00 55.25 348 SER A O 1
ATOM 2907 N N . ASN A 1 349 ? 3.060 -15.425 11.241 1.00 58.81 349 ASN A N 1
ATOM 2908 C CA . ASN A 1 349 ? 3.713 -15.393 9.934 1.00 58.81 349 ASN A CA 1
ATOM 2909 C C . ASN A 1 349 ? 3.627 -13.986 9.294 1.00 58.81 349 ASN A C 1
ATOM 2911 O O . ASN A 1 349 ? 2.696 -13.747 8.525 1.00 58.81 349 ASN A O 1
ATOM 2915 N N . PRO A 1 350 ? 4.598 -13.086 9.551 1.00 56.00 350 PRO A N 1
ATOM 2916 C CA . PRO A 1 350 ? 4.621 -11.731 8.988 1.00 56.00 350 PRO A CA 1
ATOM 2917 C C . PRO A 1 350 ? 4.902 -11.703 7.476 1.00 56.00 350 PRO A C 1
ATOM 2919 O O . PRO A 1 350 ? 4.893 -10.645 6.855 1.00 56.00 350 PRO A O 1
ATOM 2922 N N . LEU A 1 351 ? 5.188 -12.864 6.877 1.00 60.72 351 LEU A N 1
ATOM 2923 C CA . LEU A 1 351 ? 5.637 -12.991 5.494 1.00 60.72 351 LEU A CA 1
ATOM 2924 C C . LEU A 1 351 ? 4.494 -13.314 4.529 1.00 60.72 351 LEU A C 1
ATOM 2926 O O . LEU A 1 351 ? 4.663 -13.174 3.316 1.00 60.72 351 LEU A O 1
ATOM 2930 N N . ARG A 1 352 ? 3.293 -13.629 5.031 1.00 63.66 352 ARG A N 1
ATOM 2931 C CA . ARG A 1 352 ? 2.099 -13.819 4.195 1.00 63.66 352 ARG A CA 1
ATOM 2932 C C . ARG A 1 352 ? 1.606 -12.489 3.620 1.00 63.66 352 ARG A C 1
ATOM 2934 O O . ARG A 1 352 ? 1.430 -11.514 4.342 1.00 63.66 352 ARG A O 1
ATOM 2941 N N . ARG A 1 353 ? 1.359 -12.456 2.306 1.00 58.59 353 ARG A N 1
ATOM 2942 C CA . ARG A 1 353 ? 1.011 -11.239 1.538 1.00 58.59 353 ARG A CA 1
ATOM 2943 C C . ARG A 1 353 ? -0.242 -10.511 2.040 1.00 58.59 353 ARG A C 1
ATOM 2945 O O . ARG A 1 353 ? -0.314 -9.298 1.914 1.00 58.59 353 ARG A O 1
ATOM 2952 N N . GLN A 1 354 ? -1.188 -11.246 2.618 1.00 56.44 354 GLN A N 1
ATOM 2953 C CA . GLN A 1 354 ? -2.483 -10.742 3.094 1.00 56.44 354 GLN A CA 1
ATOM 2954 C C . GLN A 1 354 ? -2.496 -10.400 4.598 1.00 56.44 354 GLN A C 1
ATOM 2956 O O . GLN A 1 354 ? -3.499 -9.917 5.099 1.00 56.44 354 GLN A O 1
ATOM 2961 N N . LEU A 1 355 ? -1.397 -10.662 5.319 1.00 55.03 355 LEU A N 1
ATOM 2962 C CA . LEU A 1 355 ? -1.373 -10.817 6.782 1.00 55.03 355 LEU A CA 1
ATOM 2963 C C . LEU A 1 355 ? -0.348 -9.903 7.444 1.00 55.03 355 LEU A C 1
ATOM 2965 O O . LEU A 1 355 ? 0.565 -10.360 8.134 1.00 55.03 355 LEU A O 1
ATOM 2969 N N . VAL A 1 356 ? -0.451 -8.602 7.189 1.00 59.91 356 VAL A N 1
ATOM 2970 C CA . VAL A 1 356 ? 0.545 -7.674 7.717 1.00 59.91 356 VAL A CA 1
ATOM 2971 C C . VAL A 1 356 ? -0.129 -6.431 8.255 1.00 59.91 356 VAL A C 1
ATOM 2973 O O . VAL A 1 356 ? -0.634 -5.608 7.484 1.00 59.91 356 VAL A O 1
ATOM 2976 N N . ASN A 1 357 ? -0.082 -6.299 9.583 1.00 73.19 357 ASN A N 1
ATOM 2977 C CA . ASN A 1 357 ? -0.475 -5.073 10.254 1.00 73.19 357 ASN A CA 1
ATOM 2978 C C . ASN A 1 357 ? 0.321 -3.869 9.702 1.00 73.19 357 ASN A C 1
ATOM 2980 O O . ASN A 1 357 ? 1.437 -4.052 9.193 1.00 73.19 357 ASN A O 1
ATOM 2984 N N . PRO A 1 358 ? -0.208 -2.636 9.804 1.00 77.31 358 PRO A N 1
ATOM 2985 C CA . PRO A 1 358 ? 0.419 -1.463 9.189 1.00 77.31 358 PRO A CA 1
ATOM 2986 C C . PRO A 1 358 ? 1.878 -1.223 9.611 1.00 77.31 358 PRO A C 1
ATOM 2988 O O . PRO A 1 358 ? 2.670 -0.706 8.829 1.00 77.31 358 PRO A O 1
ATOM 2991 N N . LEU A 1 359 ? 2.271 -1.650 10.816 1.00 78.62 359 LEU A N 1
ATOM 2992 C CA . LEU A 1 359 ? 3.628 -1.475 11.336 1.00 78.62 359 LEU A CA 1
ATOM 2993 C C . LEU A 1 359 ? 4.606 -2.529 10.788 1.00 78.62 359 LEU A C 1
ATOM 2995 O O . LEU A 1 359 ? 5.655 -2.183 10.253 1.00 78.62 359 LEU A O 1
ATOM 2999 N N . GLN A 1 360 ? 4.257 -3.818 10.823 1.00 77.50 360 GLN A N 1
ATOM 3000 C CA . GLN A 1 360 ? 5.052 -4.891 10.209 1.00 77.50 360 GLN A CA 1
ATOM 3001 C C . GLN A 1 360 ? 5.243 -4.664 8.702 1.00 77.50 360 GLN A C 1
ATOM 3003 O O . GLN A 1 360 ? 6.281 -5.037 8.145 1.00 77.50 360 GLN A O 1
ATOM 3008 N N . ARG A 1 361 ? 4.270 -4.014 8.051 1.00 82.19 361 ARG A N 1
ATOM 3009 C CA . ARG A 1 361 ? 4.311 -3.688 6.624 1.00 82.19 361 ARG A CA 1
ATOM 3010 C C . ARG A 1 361 ? 5.478 -2.778 6.277 1.00 82.19 361 ARG A C 1
ATOM 3012 O O . ARG A 1 361 ? 6.093 -2.981 5.240 1.00 82.19 361 ARG A O 1
ATOM 3019 N N . ILE A 1 362 ? 5.846 -1.854 7.160 1.00 85.75 362 ILE A N 1
ATOM 3020 C CA . ILE A 1 362 ? 7.007 -0.975 6.970 1.00 85.75 362 ILE A CA 1
ATOM 3021 C C . ILE A 1 362 ? 8.284 -1.808 6.776 1.00 85.75 362 ILE A C 1
ATOM 3023 O O . ILE A 1 362 ? 9.000 -1.636 5.791 1.00 85.75 362 ILE A O 1
ATOM 3027 N N . ASN A 1 363 ? 8.558 -2.759 7.675 1.00 83.06 363 ASN A N 1
ATOM 3028 C CA . ASN A 1 363 ? 9.743 -3.627 7.580 1.00 83.06 363 ASN A CA 1
ATOM 3029 C C . ASN A 1 363 ? 9.747 -4.476 6.306 1.00 83.06 363 ASN A C 1
ATOM 3031 O O . ASN A 1 363 ? 10.795 -4.713 5.705 1.00 83.06 363 ASN A O 1
ATOM 3035 N N . LEU A 1 364 ? 8.570 -4.931 5.896 1.00 84.69 364 LEU A N 1
ATOM 3036 C CA . LEU A 1 364 ? 8.395 -5.745 4.708 1.00 84.69 364 LEU A CA 1
ATOM 3037 C C . LEU A 1 364 ? 8.652 -4.943 3.429 1.00 84.69 364 LEU A C 1
ATOM 3039 O O . LEU A 1 364 ? 9.402 -5.402 2.574 1.00 84.69 364 LEU A O 1
ATOM 3043 N N . LEU A 1 365 ? 8.119 -3.722 3.342 1.00 88.94 365 LEU A N 1
ATOM 3044 C CA . LEU A 1 365 ? 8.378 -2.808 2.231 1.00 88.94 365 LEU A CA 1
ATOM 3045 C C . LEU A 1 365 ? 9.867 -2.453 2.139 1.00 88.94 365 LEU A C 1
ATOM 3047 O O . LEU A 1 365 ? 10.410 -2.369 1.043 1.00 88.94 365 LEU A O 1
ATOM 3051 N N . TYR A 1 366 ? 10.573 -2.325 3.269 1.00 89.12 366 TYR A N 1
ATOM 3052 C CA . TYR A 1 366 ? 12.032 -2.177 3.252 1.00 89.12 366 TYR A CA 1
ATOM 3053 C C . TYR A 1 366 ? 12.760 -3.392 2.677 1.00 89.12 366 TYR A C 1
ATOM 3055 O O . TYR A 1 366 ? 13.808 -3.223 2.050 1.00 89.12 366 TYR A O 1
ATOM 3063 N N . CYS A 1 367 ? 12.253 -4.604 2.919 1.00 87.88 367 CYS A N 1
ATOM 3064 C CA . CYS A 1 367 ? 12.807 -5.815 2.319 1.00 87.88 367 CYS A CA 1
ATOM 3065 C C . CYS A 1 367 ? 12.556 -5.818 0.806 1.00 87.88 367 CYS A C 1
ATOM 3067 O O . CYS A 1 367 ? 13.498 -5.990 0.037 1.00 87.88 367 CYS A O 1
ATOM 3069 N N . GLU A 1 368 ? 11.314 -5.552 0.392 1.00 89.88 368 GLU A N 1
ATOM 3070 C CA . GLU A 1 368 ? 10.892 -5.495 -1.012 1.00 89.88 368 GLU A CA 1
ATOM 3071 C C . GLU A 1 368 ? 11.684 -4.431 -1.797 1.00 89.88 368 GLU A C 1
ATOM 3073 O O . GLU A 1 368 ? 12.286 -4.755 -2.818 1.00 89.88 368 GLU A O 1
ATOM 3078 N N . ALA A 1 369 ? 11.797 -3.202 -1.279 1.00 90.62 369 ALA A N 1
ATOM 3079 C CA . ALA A 1 369 ? 12.557 -2.122 -1.912 1.00 90.62 369 ALA A CA 1
ATOM 3080 C C . ALA A 1 369 ? 14.060 -2.437 -2.024 1.00 90.62 369 ALA A C 1
ATOM 3082 O O . ALA A 1 369 ? 14.700 -2.099 -3.020 1.00 90.62 369 ALA A O 1
ATOM 3083 N N . ASN A 1 370 ? 14.643 -3.099 -1.017 1.00 90.94 370 ASN A N 1
ATOM 3084 C CA . ASN A 1 370 ? 16.051 -3.489 -1.068 1.00 90.94 370 ASN A CA 1
ATOM 3085 C C . ASN A 1 370 ? 16.304 -4.579 -2.114 1.00 90.94 370 ASN A C 1
ATOM 3087 O O . ASN A 1 370 ? 17.298 -4.511 -2.833 1.00 90.94 370 ASN A O 1
ATOM 3091 N N . ILE A 1 371 ? 15.420 -5.575 -2.204 1.00 91.69 371 ILE A N 1
ATOM 3092 C CA . ILE A 1 371 ? 15.585 -6.644 -3.187 1.00 91.69 371 ILE A CA 1
ATOM 3093 C C . ILE A 1 371 ? 15.322 -6.121 -4.600 1.00 91.69 371 ILE A C 1
ATOM 3095 O O . ILE A 1 371 ? 16.090 -6.458 -5.492 1.00 91.69 371 ILE A O 1
ATOM 3099 N N . GLU A 1 372 ? 14.337 -5.240 -4.803 1.00 91.62 372 GLU A N 1
ATOM 3100 C CA . GLU A 1 372 ? 14.127 -4.570 -6.096 1.00 91.62 372 GLU A CA 1
ATOM 3101 C C . GLU A 1 372 ? 15.382 -3.819 -6.544 1.00 91.62 372 GLU A C 1
ATOM 3103 O O . GLU A 1 372 ? 15.844 -4.009 -7.667 1.00 91.62 372 GLU A O 1
ATOM 3108 N N . LYS A 1 373 ? 16.000 -3.046 -5.641 1.00 92.69 373 LYS A N 1
ATOM 3109 C CA . LYS A 1 373 ? 17.258 -2.348 -5.922 1.00 92.69 373 LYS A CA 1
ATOM 3110 C C . LYS A 1 373 ? 18.368 -3.310 -6.350 1.00 92.69 373 LYS A C 1
ATOM 3112 O O . LYS A 1 373 ? 19.056 -3.045 -7.333 1.00 92.69 373 LYS A O 1
ATOM 3117 N N . LEU A 1 374 ? 18.580 -4.395 -5.602 1.00 93.69 374 LEU A N 1
ATOM 3118 C CA . LEU A 1 374 ? 19.627 -5.378 -5.903 1.00 93.69 374 LEU A CA 1
ATOM 3119 C C . LEU A 1 374 ? 19.357 -6.098 -7.227 1.00 93.69 374 LEU A C 1
ATOM 3121 O O . LEU A 1 374 ? 20.261 -6.230 -8.052 1.00 93.69 374 LEU A O 1
ATOM 3125 N N . TRP A 1 375 ? 18.115 -6.526 -7.437 1.00 91.62 375 TRP A N 1
ATOM 3126 C CA . TRP A 1 375 ? 17.686 -7.232 -8.634 1.00 91.62 375 TRP A CA 1
ATOM 3127 C C . TRP A 1 375 ? 17.817 -6.347 -9.867 1.00 91.62 375 TRP A C 1
ATOM 3129 O O . TRP A 1 375 ? 18.464 -6.750 -10.831 1.00 91.62 375 TRP A O 1
ATOM 3139 N N . PHE A 1 376 ? 17.290 -5.121 -9.827 1.00 89.81 376 PHE A N 1
ATOM 3140 C CA . PHE A 1 376 ? 17.345 -4.207 -10.963 1.00 89.81 376 PHE A CA 1
ATOM 3141 C C . PHE A 1 376 ? 18.791 -3.836 -11.320 1.00 89.81 376 PHE A C 1
ATOM 3143 O O . PHE A 1 376 ? 19.171 -3.853 -12.488 1.00 89.81 376 PHE A O 1
ATOM 3150 N N . ASN A 1 377 ? 19.639 -3.597 -10.314 1.00 92.62 377 ASN A N 1
ATOM 3151 C CA . ASN A 1 377 ? 21.062 -3.294 -10.509 1.00 92.62 377 ASN A CA 1
ATOM 3152 C C . ASN A 1 377 ? 21.914 -4.510 -10.914 1.00 92.62 377 ASN A C 1
ATOM 3154 O O . ASN A 1 377 ? 23.137 -4.394 -10.963 1.00 92.62 377 ASN A O 1
ATOM 3158 N N . LYS A 1 378 ? 21.298 -5.672 -11.171 1.00 91.50 378 LYS A N 1
ATOM 3159 C CA . LYS A 1 378 ? 21.975 -6.936 -11.510 1.00 91.50 378 LYS A CA 1
ATOM 3160 C C . LYS A 1 378 ? 22.972 -7.410 -10.444 1.00 91.50 378 LYS A C 1
ATOM 3162 O O . LYS A 1 378 ? 23.869 -8.189 -10.747 1.00 91.50 378 LYS A O 1
ATOM 3167 N N . ALA A 1 379 ? 22.810 -6.961 -9.198 1.00 94.69 379 ALA A N 1
ATOM 3168 C CA . ALA A 1 379 ? 23.599 -7.450 -8.069 1.00 94.69 379 ALA A CA 1
ATOM 3169 C C . ALA A 1 379 ? 23.179 -8.869 -7.659 1.00 94.69 379 ALA A C 1
ATOM 3171 O O . ALA A 1 379 ? 23.972 -9.583 -7.059 1.00 94.69 379 ALA A O 1
ATOM 3172 N N . ILE A 1 380 ? 21.940 -9.252 -7.986 1.00 93.19 380 ILE A N 1
ATOM 3173 C CA . ILE A 1 380 ? 21.400 -10.605 -7.834 1.00 93.19 380 ILE A CA 1
ATOM 3174 C C . ILE A 1 380 ? 20.634 -10.988 -9.106 1.00 93.19 380 ILE A C 1
ATOM 3176 O O . ILE A 1 380 ? 20.013 -10.141 -9.761 1.00 93.19 380 ILE A O 1
ATOM 3180 N N . SER A 1 381 ? 20.661 -12.264 -9.466 1.00 91.62 381 SER A N 1
ATOM 3181 C CA . SER A 1 381 ? 19.812 -12.851 -10.502 1.00 91.62 381 SER A CA 1
ATOM 3182 C C . SER A 1 381 ? 18.411 -13.151 -9.969 1.00 91.62 381 SER A C 1
ATOM 3184 O O . SER A 1 381 ? 18.166 -13.194 -8.762 1.00 91.62 381 SER A O 1
ATOM 3186 N N . SER A 1 382 ? 17.468 -13.400 -10.875 1.00 89.12 382 SER A N 1
ATOM 3187 C CA . SER A 1 382 ? 16.117 -13.803 -10.483 1.00 89.12 382 SER A CA 1
ATOM 3188 C C . SER A 1 382 ? 16.100 -15.155 -9.759 1.00 89.12 382 SER A C 1
ATOM 3190 O O . SER A 1 382 ? 15.262 -15.367 -8.887 1.00 89.12 382 SER A O 1
ATOM 3192 N N . ALA A 1 383 ? 17.038 -16.055 -10.078 1.00 88.38 383 ALA A N 1
ATOM 3193 C CA . ALA A 1 383 ? 17.158 -17.363 -9.432 1.00 88.38 383 ALA A CA 1
ATOM 3194 C C . ALA A 1 383 ? 17.583 -17.269 -7.955 1.00 88.38 383 ALA A C 1
ATOM 3196 O O . ALA A 1 383 ? 17.226 -18.139 -7.169 1.00 88.38 383 ALA A O 1
ATOM 3197 N N . GLU A 1 384 ? 18.288 -16.200 -7.576 1.00 90.25 384 GLU A N 1
ATOM 3198 C CA . GLU A 1 384 ? 18.754 -15.946 -6.205 1.00 90.25 384 GLU A CA 1
ATOM 3199 C C . GLU A 1 384 ? 17.692 -15.242 -5.334 1.00 90.25 384 GLU A C 1
ATOM 3201 O O . GLU A 1 384 ? 17.877 -15.086 -4.127 1.00 90.25 384 GLU A O 1
ATOM 3206 N N . LEU A 1 385 ? 16.553 -14.823 -5.908 1.00 88.00 385 LEU A N 1
ATOM 3207 C CA . LEU A 1 385 ? 15.495 -14.112 -5.175 1.00 88.00 385 LEU A CA 1
ATOM 3208 C C . LEU A 1 385 ? 14.965 -14.867 -3.942 1.00 88.00 385 LEU A C 1
ATOM 3210 O O . LEU A 1 385 ? 14.749 -14.205 -2.924 1.00 88.00 385 LEU A O 1
ATOM 3214 N N . PRO A 1 386 ? 14.726 -16.196 -3.978 1.00 87.00 386 PRO A N 1
ATOM 3215 C CA . PRO A 1 386 ? 14.274 -16.932 -2.798 1.00 87.00 386 PRO A CA 1
ATOM 3216 C C . PRO A 1 386 ? 15.274 -16.879 -1.642 1.00 87.00 386 PRO A C 1
ATOM 3218 O O . PRO A 1 386 ? 14.872 -16.610 -0.511 1.00 87.00 386 PRO A O 1
ATOM 3221 N N . ASP A 1 387 ? 16.560 -17.063 -1.942 1.00 88.25 387 ASP A N 1
ATOM 3222 C CA . ASP A 1 387 ? 17.631 -17.110 -0.945 1.00 88.25 387 ASP A CA 1
ATOM 3223 C C . ASP A 1 387 ? 17.830 -15.731 -0.305 1.00 88.25 387 ASP A C 1
ATOM 3225 O O . ASP A 1 387 ? 17.860 -15.599 0.919 1.00 88.25 387 ASP A O 1
ATOM 3229 N N . TYR A 1 388 ? 17.848 -14.668 -1.119 1.00 90.12 388 TYR A N 1
ATOM 3230 C CA . TYR A 1 388 ? 17.912 -13.292 -0.618 1.00 90.12 388 TYR A CA 1
ATOM 3231 C C . TYR A 1 388 ? 16.663 -12.894 0.175 1.00 90.12 388 TYR A C 1
ATOM 3233 O O . TYR A 1 388 ? 16.761 -12.154 1.161 1.00 90.12 388 TYR A O 1
ATOM 3241 N N . TRP A 1 389 ? 15.481 -13.371 -0.231 1.00 88.50 389 TRP A N 1
ATOM 3242 C CA . TRP A 1 389 ? 14.250 -13.158 0.527 1.00 88.50 389 TRP A CA 1
ATOM 3243 C C . TRP A 1 389 ? 14.315 -13.841 1.893 1.00 88.50 389 TRP A C 1
ATOM 3245 O O . TRP A 1 389 ? 13.970 -13.233 2.908 1.00 88.50 389 TRP A O 1
ATOM 3255 N N . GLU A 1 390 ? 14.780 -15.085 1.949 1.00 88.75 390 GLU A N 1
ATOM 3256 C CA . GLU A 1 390 ? 14.981 -15.800 3.205 1.00 88.75 390 GLU A CA 1
ATOM 3257 C C . GLU A 1 390 ? 16.010 -15.094 4.099 1.00 88.75 390 GLU A C 1
ATOM 3259 O O . GLU A 1 390 ? 15.711 -14.808 5.260 1.00 88.75 390 GLU A O 1
ATOM 3264 N N . GLU A 1 391 ? 17.171 -14.716 3.561 1.00 90.31 391 GLU A N 1
ATOM 3265 C CA . GLU A 1 391 ? 18.218 -14.020 4.313 1.00 90.31 391 GLU A CA 1
ATOM 3266 C C . GLU A 1 391 ? 17.688 -12.722 4.945 1.00 90.31 391 GLU A C 1
ATOM 3268 O O . GLU A 1 391 ? 17.828 -12.486 6.155 1.00 90.31 391 GLU A O 1
ATOM 3273 N N . ILE A 1 392 ? 17.038 -11.869 4.144 1.00 86.75 392 ILE A N 1
ATOM 3274 C CA . ILE A 1 392 ? 16.580 -10.564 4.622 1.00 86.75 392 ILE A CA 1
ATOM 3275 C C . ILE A 1 392 ? 15.421 -10.689 5.614 1.00 86.75 392 ILE A C 1
ATOM 3277 O O . ILE A 1 392 ? 15.349 -9.914 6.575 1.00 86.75 392 ILE A O 1
ATOM 3281 N N . THR A 1 393 ? 14.536 -11.672 5.434 1.00 82.69 393 THR A N 1
ATOM 3282 C CA . THR A 1 393 ? 13.402 -11.895 6.340 1.00 82.69 393 THR A CA 1
ATOM 3283 C C . THR A 1 393 ? 13.845 -12.534 7.651 1.00 82.69 393 THR A C 1
ATOM 3285 O O . THR A 1 393 ? 13.397 -12.091 8.708 1.00 82.69 393 THR A O 1
ATOM 3288 N N . LEU A 1 394 ? 14.820 -13.448 7.639 1.00 83.69 394 LEU A N 1
ATOM 3289 C CA . LEU A 1 394 ? 15.474 -13.948 8.854 1.00 83.69 394 LEU A CA 1
ATOM 3290 C C . LEU A 1 394 ? 16.183 -12.828 9.621 1.00 83.69 394 LEU A C 1
ATOM 3292 O O . LEU A 1 394 ? 16.118 -12.756 10.852 1.00 83.69 394 LEU A O 1
ATOM 3296 N N . LYS A 1 395 ? 16.843 -11.907 8.914 1.00 83.19 395 LYS A N 1
ATOM 3297 C CA . LYS A 1 395 ? 17.498 -10.754 9.540 1.00 83.19 395 LYS A CA 1
ATOM 3298 C C . LYS A 1 395 ? 16.496 -9.801 10.196 1.00 83.19 395 LYS A C 1
ATOM 3300 O O . LYS A 1 395 ? 16.793 -9.286 11.278 1.00 83.19 395 LYS A O 1
ATOM 3305 N N . THR A 1 396 ? 15.349 -9.592 9.551 1.00 78.44 396 THR A N 1
ATOM 3306 C CA . THR A 1 396 ? 14.365 -8.554 9.900 1.00 78.44 396 THR A CA 1
ATOM 3307 C C . THR A 1 396 ? 13.282 -9.029 10.868 1.00 78.44 396 THR A C 1
ATOM 3309 O O . THR A 1 396 ? 12.919 -8.273 11.760 1.00 78.44 396 THR A O 1
ATOM 3312 N N . PHE A 1 397 ? 12.794 -10.260 10.705 1.00 76.88 397 PHE A N 1
ATOM 3313 C CA . PHE A 1 397 ? 11.653 -10.827 11.438 1.00 76.88 397 PHE A CA 1
ATOM 3314 C C . PHE A 1 397 ? 12.001 -12.090 12.240 1.00 76.88 397 PHE A C 1
ATOM 3316 O O . PHE A 1 397 ? 11.104 -12.732 12.788 1.00 76.88 397 PHE A O 1
ATOM 3323 N N . LYS A 1 398 ? 13.272 -12.530 12.214 1.00 77.75 398 LYS A N 1
ATOM 3324 C CA . LYS A 1 398 ? 13.745 -13.787 12.836 1.00 77.75 398 LYS A CA 1
ATOM 3325 C C . LYS A 1 398 ? 12.933 -15.017 12.437 1.00 77.75 398 LYS A C 1
ATOM 3327 O O . LYS A 1 398 ? 12.861 -15.995 13.179 1.00 77.75 398 LYS A O 1
ATOM 3332 N N . LYS A 1 399 ? 12.349 -14.977 11.240 1.00 77.81 399 LYS A N 1
ATOM 3333 C CA . LYS A 1 399 ? 11.502 -16.035 10.714 1.00 77.81 399 LYS A CA 1
ATOM 3334 C C . LYS A 1 399 ? 11.773 -16.248 9.231 1.00 77.81 399 LYS A C 1
ATOM 3336 O O . LYS A 1 399 ? 11.806 -15.284 8.475 1.00 77.81 399 LYS A O 1
ATOM 3341 N N . ALA A 1 400 ? 11.943 -17.511 8.851 1.00 80.00 400 ALA A N 1
ATOM 3342 C CA . ALA A 1 400 ? 12.048 -17.928 7.461 1.00 80.00 400 ALA A CA 1
ATOM 3343 C C . ALA A 1 400 ? 10.668 -17.900 6.772 1.00 80.00 400 ALA A C 1
ATOM 3345 O O . ALA A 1 400 ? 9.643 -18.113 7.441 1.00 80.00 400 ALA A O 1
ATOM 3346 N N . PRO A 1 401 ? 10.617 -17.661 5.450 1.00 78.62 401 PRO A N 1
ATOM 3347 C CA . PRO A 1 401 ? 9.394 -17.800 4.668 1.00 78.62 401 PRO A CA 1
ATOM 3348 C C . PRO A 1 401 ? 8.833 -19.216 4.797 1.00 78.62 401 PRO A C 1
ATOM 3350 O O . PRO A 1 401 ? 9.572 -20.191 4.915 1.00 78.62 401 PRO A O 1
ATOM 3353 N N . SER A 1 402 ? 7.505 -19.344 4.771 1.00 76.62 402 SER A N 1
ATOM 3354 C CA . SER A 1 402 ? 6.879 -20.672 4.841 1.00 76.62 402 SER A CA 1
ATOM 3355 C C . SER A 1 402 ? 7.005 -21.447 3.528 1.00 76.62 402 SER A C 1
ATOM 3357 O O . SER A 1 402 ? 6.866 -22.669 3.508 1.00 76.62 402 SER A O 1
ATOM 3359 N N . HIS A 1 403 ? 7.316 -20.736 2.443 1.00 76.81 403 HIS A N 1
ATOM 3360 C CA . HIS A 1 403 ? 7.659 -21.305 1.151 1.00 76.81 403 HIS A CA 1
ATOM 3361 C C . HIS A 1 403 ? 8.650 -20.378 0.422 1.00 76.81 403 HIS A C 1
ATOM 3363 O O . HIS A 1 403 ? 8.417 -19.166 0.413 1.00 76.81 403 HIS A O 1
ATOM 3369 N N . PRO A 1 404 ? 9.666 -20.904 -0.294 1.00 73.12 404 PRO A N 1
ATOM 3370 C CA . PRO A 1 404 ? 10.640 -20.105 -1.064 1.00 73.12 404 PRO A CA 1
ATOM 3371 C C . PRO A 1 404 ? 10.037 -19.118 -2.084 1.00 73.12 404 PRO A C 1
ATOM 3373 O O . PRO A 1 404 ? 10.698 -18.215 -2.578 1.00 73.12 404 PRO A O 1
ATOM 3376 N N . ILE A 1 405 ? 8.753 -19.287 -2.399 1.00 75.12 405 ILE A N 1
ATOM 3377 C CA . ILE A 1 405 ? 8.018 -18.531 -3.415 1.00 75.12 405 ILE A CA 1
ATOM 3378 C C . ILE A 1 405 ? 7.368 -17.265 -2.853 1.00 75.12 405 ILE A C 1
ATOM 3380 O O . ILE A 1 405 ? 7.009 -16.368 -3.611 1.00 75.12 405 ILE A O 1
ATOM 3384 N N . GLU A 1 406 ? 7.197 -17.185 -1.527 1.00 74.56 406 GLU A N 1
ATOM 3385 C CA . GLU A 1 406 ? 6.489 -16.078 -0.876 1.00 74.56 406 GLU A CA 1
ATOM 3386 C C . GLU A 1 406 ? 7.131 -14.730 -1.209 1.00 74.56 406 GLU A C 1
ATOM 3388 O O . GLU A 1 406 ? 6.414 -13.763 -1.453 1.00 74.56 406 GLU A O 1
ATOM 3393 N N . GLY A 1 407 ? 8.465 -14.681 -1.271 1.00 73.75 407 GLY A N 1
ATOM 3394 C CA . GLY A 1 407 ? 9.203 -13.486 -1.670 1.00 73.75 407 GLY A CA 1
ATOM 3395 C C . GLY A 1 407 ? 8.991 -13.118 -3.126 1.00 73.75 407 GLY A C 1
ATOM 3396 O O . GLY A 1 407 ? 8.665 -11.977 -3.441 1.00 73.75 407 GLY A O 1
ATOM 3397 N N . THR A 1 408 ? 9.100 -14.097 -4.021 1.00 74.75 408 THR A N 1
ATOM 3398 C CA . THR A 1 408 ? 8.986 -13.847 -5.459 1.00 74.75 408 THR A CA 1
ATOM 3399 C C . THR A 1 408 ? 7.571 -13.378 -5.831 1.00 74.75 408 THR A C 1
ATOM 3401 O O . THR A 1 408 ? 7.412 -12.457 -6.622 1.00 74.75 408 THR A O 1
ATOM 3404 N N . LEU A 1 409 ? 6.525 -13.898 -5.180 1.00 72.88 409 LEU A N 1
ATOM 3405 C CA . LEU A 1 409 ? 5.134 -13.467 -5.400 1.00 72.88 409 LEU A CA 1
ATOM 3406 C C . LEU A 1 409 ? 4.825 -12.044 -4.925 1.00 72.88 409 LEU A C 1
ATOM 3408 O O . LEU A 1 409 ? 3.806 -11.470 -5.321 1.00 72.88 409 LEU A O 1
ATOM 3412 N N . ARG A 1 410 ? 5.652 -11.476 -4.047 1.00 75.88 410 ARG A N 1
ATOM 3413 C CA . ARG A 1 410 ? 5.522 -10.076 -3.613 1.00 75.88 410 ARG A CA 1
ATOM 3414 C C . ARG A 1 410 ? 6.042 -9.102 -4.657 1.00 75.88 410 ARG A C 1
ATOM 3416 O O . ARG A 1 410 ? 5.600 -7.963 -4.702 1.00 75.88 410 ARG A O 1
ATOM 3423 N N . MET A 1 411 ? 6.879 -9.595 -5.558 1.00 76.69 411 MET A N 1
ATOM 3424 C CA . MET A 1 411 ? 7.485 -8.856 -6.660 1.00 76.69 411 MET A CA 1
ATOM 3425 C C . MET A 1 411 ? 6.623 -8.907 -7.927 1.00 76.69 411 MET A C 1
ATOM 3427 O O . MET A 1 411 ? 7.105 -8.655 -9.027 1.00 76.69 411 MET A O 1
ATOM 3431 N N . VAL A 1 412 ? 5.329 -9.238 -7.796 1.00 67.81 412 VAL A N 1
ATOM 3432 C CA . VAL A 1 412 ? 4.417 -9.356 -8.944 1.00 67.81 412 VAL A CA 1
ATOM 3433 C C . VAL A 1 412 ? 4.343 -8.065 -9.758 1.00 67.81 412 VAL A C 1
ATOM 3435 O O . VAL A 1 412 ? 4.139 -8.134 -10.963 1.00 67.81 412 VAL A O 1
ATOM 3438 N N . GLU A 1 413 ? 4.544 -6.910 -9.122 1.00 70.50 413 GLU A N 1
ATOM 3439 C CA . GLU A 1 413 ? 4.507 -5.595 -9.772 1.00 70.50 413 GLU A CA 1
ATOM 3440 C C . GLU A 1 413 ? 5.667 -5.391 -10.762 1.00 70.50 413 GLU A C 1
ATOM 3442 O O . GLU A 1 413 ? 5.553 -4.583 -11.678 1.00 70.50 413 GLU A O 1
ATOM 3447 N N . TRP A 1 414 ? 6.742 -6.187 -10.676 1.00 73.31 414 TRP A N 1
ATOM 3448 C CA . TRP A 1 414 ? 7.873 -6.124 -11.615 1.00 73.31 414 TRP A CA 1
ATOM 3449 C C . TRP A 1 414 ? 7.534 -6.620 -13.022 1.00 73.31 414 TRP A C 1
ATOM 3451 O O . TRP A 1 414 ? 8.311 -6.422 -13.957 1.00 73.31 414 TRP A O 1
ATOM 3461 N N . LYS A 1 415 ? 6.372 -7.261 -13.203 1.00 66.25 415 LYS A N 1
ATOM 3462 C CA . LYS A 1 415 ? 5.869 -7.607 -14.539 1.00 66.25 415 LYS A CA 1
ATOM 3463 C C . LYS A 1 415 ? 5.467 -6.365 -15.352 1.00 66.25 415 LYS A C 1
ATOM 3465 O O . LYS A 1 415 ? 5.299 -6.466 -16.566 1.00 66.25 415 LYS A O 1
ATOM 3470 N N . ASP A 1 416 ? 5.306 -5.211 -14.704 1.00 67.31 416 ASP A N 1
ATOM 3471 C CA . ASP A 1 416 ? 4.989 -3.930 -15.339 1.00 67.31 416 ASP A CA 1
ATOM 3472 C C . ASP A 1 416 ? 6.118 -2.897 -15.131 1.00 67.31 416 ASP A C 1
ATOM 3474 O O . ASP A 1 416 ? 7.087 -3.125 -14.409 1.00 67.31 416 ASP A O 1
ATOM 3478 N N . ILE A 1 417 ? 5.990 -1.733 -15.767 1.00 61.94 417 ILE A N 1
ATOM 3479 C CA . ILE A 1 417 ? 6.916 -0.585 -15.697 1.00 61.94 417 ILE A CA 1
ATOM 3480 C C . ILE A 1 417 ? 6.696 0.238 -14.403 1.00 61.94 417 ILE A C 1
ATOM 3482 O O . ILE A 1 417 ? 7.050 1.408 -14.308 1.00 61.94 417 ILE A O 1
ATOM 3486 N N . ASN A 1 418 ? 6.153 -0.383 -13.354 1.00 66.94 418 ASN A N 1
ATOM 3487 C CA . ASN A 1 418 ? 5.889 0.253 -12.061 1.00 66.94 418 ASN A CA 1
ATOM 3488 C C . ASN A 1 418 ? 7.018 -0.040 -11.063 1.00 66.94 418 ASN A C 1
ATOM 3490 O O . ASN A 1 418 ? 6.799 -0.619 -9.997 1.00 66.94 418 ASN A O 1
ATOM 3494 N N . GLN A 1 419 ? 8.248 0.334 -11.427 1.00 80.81 419 GLN A N 1
ATOM 3495 C CA . GLN A 1 419 ? 9.387 0.240 -10.512 1.00 80.81 419 GLN A CA 1
ATOM 3496 C C . GLN A 1 419 ? 9.219 1.219 -9.342 1.00 80.81 419 GLN A C 1
ATOM 3498 O O . GLN A 1 419 ? 8.668 2.315 -9.488 1.00 80.81 419 GLN A O 1
ATOM 3503 N N . GLY A 1 420 ? 9.704 0.833 -8.164 1.00 86.12 420 GLY A N 1
ATOM 3504 C CA . GLY A 1 420 ? 9.639 1.669 -6.972 1.00 86.12 420 GLY A CA 1
ATOM 3505 C C . GLY A 1 420 ? 8.349 1.553 -6.175 1.00 86.12 420 GLY A C 1
ATOM 3506 O O . GLY A 1 420 ? 8.140 2.375 -5.289 1.00 86.12 420 GLY A O 1
ATOM 3507 N N . HIS A 1 421 ? 7.494 0.554 -6.415 1.00 85.94 421 HIS A N 1
ATOM 3508 C CA . HIS A 1 421 ? 6.222 0.418 -5.686 1.00 85.94 421 HIS A CA 1
ATOM 3509 C C . HIS A 1 421 ? 6.414 0.365 -4.165 1.00 85.94 421 HIS A C 1
ATOM 3511 O O . HIS A 1 421 ? 5.757 1.078 -3.407 1.00 85.94 421 HIS A O 1
ATOM 3517 N N . ALA A 1 422 ? 7.368 -0.449 -3.706 1.00 89.19 422 ALA A N 1
ATOM 3518 C CA . ALA A 1 422 ? 7.684 -0.548 -2.284 1.00 89.19 422 ALA A CA 1
ATOM 3519 C C . ALA A 1 422 ? 8.300 0.750 -1.732 1.00 89.19 422 ALA A C 1
ATOM 3521 O O . ALA A 1 422 ? 8.007 1.137 -0.600 1.00 89.19 422 ALA A O 1
ATOM 3522 N N . PHE A 1 423 ? 9.115 1.439 -2.539 1.00 91.06 423 PHE A N 1
ATOM 3523 C CA . PHE A 1 423 ? 9.674 2.747 -2.195 1.00 91.06 423 PHE A CA 1
ATOM 3524 C C . PHE A 1 423 ? 8.559 3.783 -2.010 1.00 91.06 423 PHE A C 1
ATOM 3526 O O . PHE A 1 423 ? 8.469 4.389 -0.949 1.00 91.06 423 PHE A O 1
ATOM 3533 N N . ILE A 1 424 ? 7.651 3.916 -2.976 1.00 88.88 424 ILE A N 1
ATOM 3534 C CA . ILE A 1 424 ? 6.550 4.883 -2.931 1.00 88.88 424 ILE A CA 1
ATOM 3535 C C . ILE A 1 424 ? 5.619 4.641 -1.750 1.00 88.88 424 ILE A C 1
ATOM 3537 O O . ILE A 1 424 ? 5.246 5.591 -1.069 1.00 88.88 424 ILE A O 1
ATOM 3541 N N . LYS A 1 425 ? 5.314 3.382 -1.429 1.00 89.69 425 LYS A N 1
ATOM 3542 C CA . LYS A 1 425 ? 4.538 3.041 -0.228 1.00 89.69 425 LYS A CA 1
ATOM 3543 C C . LYS A 1 425 ? 5.224 3.458 1.068 1.00 89.69 425 LYS A C 1
ATOM 3545 O O . LYS A 1 425 ? 4.562 3.945 1.980 1.00 89.69 4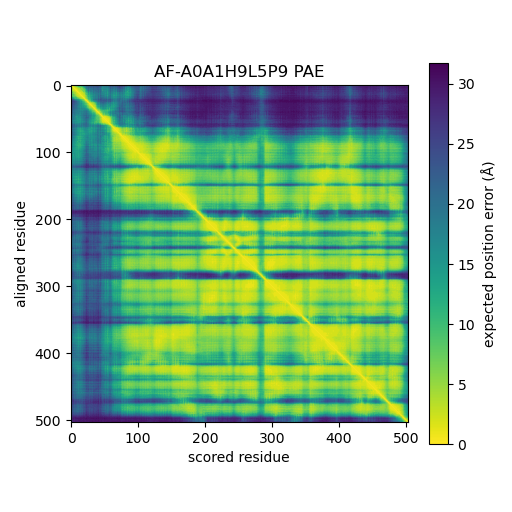25 LYS A O 1
ATOM 3550 N N . LEU A 1 426 ? 6.541 3.275 1.167 1.00 89.62 426 LEU A N 1
ATOM 3551 C CA . LEU A 1 426 ? 7.305 3.746 2.324 1.00 89.62 426 LEU A CA 1
ATOM 3552 C C . LEU A 1 426 ? 7.260 5.270 2.434 1.00 89.62 426 LEU A C 1
ATOM 3554 O O . LEU A 1 426 ? 7.021 5.790 3.522 1.00 89.62 426 LEU A O 1
ATOM 3558 N N . VAL A 1 427 ? 7.455 5.971 1.316 1.00 88.44 427 VAL A N 1
ATOM 3559 C CA . VAL A 1 427 ? 7.391 7.435 1.269 1.00 88.44 427 VAL A CA 1
ATOM 3560 C C . VAL A 1 427 ? 6.006 7.938 1.680 1.00 88.44 427 VAL A C 1
ATOM 3562 O O . VAL A 1 427 ? 5.904 8.778 2.571 1.00 88.44 427 VAL A O 1
ATOM 3565 N N . ALA A 1 428 ? 4.946 7.351 1.124 1.00 88.25 428 ALA A N 1
ATOM 3566 C CA . ALA A 1 428 ? 3.555 7.629 1.468 1.00 88.25 428 ALA A CA 1
ATOM 3567 C C . ALA A 1 428 ? 3.279 7.488 2.972 1.00 88.25 428 ALA A C 1
ATOM 3569 O O . ALA A 1 428 ? 2.718 8.399 3.579 1.00 88.25 428 ALA A O 1
ATOM 3570 N N . ILE A 1 429 ? 3.720 6.387 3.594 1.00 87.88 429 ILE A N 1
ATOM 3571 C CA . ILE A 1 429 ? 3.558 6.170 5.040 1.00 87.88 429 ILE A CA 1
ATOM 3572 C C . ILE A 1 429 ? 4.320 7.230 5.840 1.00 87.88 429 ILE A C 1
ATOM 3574 O O . ILE A 1 429 ? 3.759 7.809 6.768 1.00 87.88 429 ILE A O 1
ATOM 3578 N N . CYS A 1 430 ? 5.587 7.493 5.508 1.00 84.00 430 CYS A N 1
ATOM 3579 C CA . CYS A 1 430 ? 6.397 8.463 6.244 1.00 84.00 430 CYS A CA 1
ATOM 3580 C C . CYS A 1 430 ? 5.819 9.880 6.158 1.00 84.00 430 CYS A C 1
ATOM 3582 O O . CYS A 1 430 ? 5.796 10.583 7.167 1.00 84.00 430 CYS A O 1
ATOM 3584 N N . ASN A 1 431 ? 5.295 10.279 4.999 1.00 84.31 431 ASN A N 1
ATOM 3585 C CA . ASN A 1 431 ? 4.788 11.632 4.778 1.00 84.31 431 ASN A CA 1
ATOM 3586 C C . ASN A 1 431 ? 3.467 11.938 5.493 1.00 84.31 431 ASN A C 1
ATOM 3588 O O . ASN A 1 431 ? 3.167 13.109 5.729 1.00 84.31 431 ASN A O 1
ATOM 3592 N N . LEU A 1 432 ? 2.726 10.926 5.960 1.00 85.94 432 LEU A N 1
ATOM 3593 C CA . LEU A 1 432 ? 1.615 11.148 6.899 1.00 85.94 432 LEU A CA 1
ATOM 3594 C C . LEU A 1 432 ? 2.067 11.852 8.187 1.00 85.94 432 LEU A C 1
ATOM 3596 O O . LEU A 1 432 ? 1.282 12.557 8.815 1.00 85.94 432 LEU A O 1
ATOM 3600 N N . PHE A 1 433 ? 3.336 11.683 8.561 1.00 82.44 433 PHE A N 1
ATOM 3601 C CA . PHE A 1 433 ? 3.942 12.240 9.768 1.00 82.44 433 PHE A CA 1
ATOM 3602 C C . PHE A 1 433 ? 4.864 13.423 9.454 1.00 82.44 433 PHE A C 1
ATOM 3604 O O . PHE A 1 433 ? 5.754 13.734 10.239 1.00 82.44 433 PHE A O 1
ATOM 3611 N N . HIS A 1 434 ? 4.694 14.067 8.296 1.00 77.81 434 HIS A N 1
ATOM 3612 C CA . HIS A 1 434 ? 5.564 15.172 7.897 1.00 77.81 434 HIS A CA 1
ATOM 3613 C C . HIS A 1 434 ? 5.508 16.350 8.874 1.00 77.81 434 HIS A C 1
ATOM 3615 O O . HIS A 1 434 ? 6.544 16.941 9.136 1.00 77.81 434 HIS A O 1
ATOM 3621 N N . ASP A 1 435 ? 4.354 16.639 9.480 1.00 77.50 435 ASP A N 1
ATOM 3622 C CA . ASP A 1 435 ? 4.261 17.708 10.481 1.00 77.50 435 ASP A CA 1
ATOM 3623 C C . ASP A 1 435 ? 4.703 17.208 11.853 1.00 77.50 435 ASP A C 1
ATOM 3625 O O . ASP A 1 435 ? 4.568 16.021 12.175 1.00 77.50 435 ASP A O 1
ATOM 3629 N N . GLU A 1 436 ? 5.197 18.126 12.683 1.00 78.00 436 GLU A N 1
ATOM 3630 C CA . GLU A 1 436 ? 5.452 17.832 14.088 1.00 78.00 436 GLU A CA 1
ATOM 3631 C C . GLU A 1 436 ? 4.180 17.340 14.783 1.00 78.00 436 GLU A C 1
ATOM 3633 O O . GLU A 1 436 ? 3.063 17.795 14.516 1.00 78.00 436 GLU A O 1
ATOM 3638 N N . LEU A 1 437 ? 4.362 16.390 15.700 1.00 81.50 437 LEU A N 1
ATOM 3639 C CA . LEU A 1 437 ? 3.271 15.955 16.559 1.00 81.50 437 LEU A CA 1
ATOM 3640 C C . LEU A 1 437 ? 2.798 17.141 17.395 1.00 81.50 437 LEU A C 1
ATOM 3642 O O . LEU A 1 437 ? 3.599 17.900 17.940 1.00 81.50 437 LEU A O 1
ATOM 3646 N N . THR A 1 438 ? 1.485 17.265 17.537 1.00 81.62 438 THR A N 1
ATOM 3647 C CA . THR A 1 438 ? 0.893 18.216 18.478 1.00 81.62 438 THR A CA 1
ATOM 3648 C C . THR A 1 438 ? 1.379 17.947 19.913 1.00 81.62 438 THR A C 1
ATOM 3650 O O . THR A 1 438 ? 1.846 16.842 20.204 1.00 81.62 438 THR A O 1
ATOM 3653 N N . PRO A 1 439 ? 1.233 18.906 20.849 1.00 80.38 439 PRO A N 1
ATOM 3654 C CA . PRO A 1 439 ? 1.613 18.699 22.252 1.00 80.38 439 PRO A CA 1
ATOM 3655 C C . PRO A 1 439 ? 0.968 17.464 22.900 1.00 80.38 439 PRO A C 1
ATOM 3657 O O . PRO A 1 439 ? 1.548 16.864 23.802 1.00 80.38 439 PRO A O 1
ATOM 3660 N N . ASP A 1 440 ? -0.201 17.057 22.398 1.00 77.94 440 ASP A N 1
ATOM 3661 C CA . ASP A 1 440 ? -0.950 15.881 22.849 1.00 77.94 440 ASP A CA 1
ATOM 3662 C C . ASP A 1 440 ? -0.423 14.556 22.255 1.00 77.94 440 ASP A C 1
ATOM 3664 O O . ASP A 1 440 ? -0.949 13.484 22.551 1.00 77.94 440 ASP A O 1
ATOM 3668 N N . GLY A 1 441 ? 0.611 14.606 21.408 1.00 78.12 441 GLY A N 1
ATOM 3669 C CA . GLY A 1 441 ? 1.173 13.446 20.711 1.00 78.12 441 GLY A CA 1
ATOM 3670 C C . GLY A 1 441 ? 0.410 13.029 19.451 1.00 78.12 441 GLY A C 1
ATOM 3671 O O . GLY A 1 441 ? 0.738 12.019 18.829 1.00 78.12 441 GLY A O 1
ATOM 3672 N N . GLU A 1 442 ? -0.611 13.790 19.056 1.00 83.31 442 GLU A N 1
ATOM 3673 C CA . GLU A 1 442 ? -1.419 13.498 17.873 1.00 83.31 442 GLU A CA 1
ATOM 3674 C C . GLU A 1 442 ? -0.764 14.041 16.604 1.00 83.31 442 GLU A C 1
ATOM 3676 O O . GLU A 1 442 ? -0.171 15.123 16.600 1.00 83.31 442 GLU A O 1
ATOM 3681 N N . VAL A 1 443 ? -0.935 13.311 15.507 1.00 86.56 443 VAL A N 1
ATOM 3682 C CA . VAL A 1 443 ? -0.510 13.743 14.176 1.00 86.56 443 VAL A CA 1
ATOM 3683 C C . VAL A 1 443 ? -1.533 14.752 13.631 1.00 86.56 443 VAL A C 1
ATOM 3685 O O . VAL A 1 443 ? -2.724 14.419 13.593 1.00 86.56 443 VAL A O 1
ATOM 3688 N N . PRO A 1 444 ? -1.120 15.951 13.174 1.00 88.19 444 PRO A N 1
ATOM 3689 C CA . PRO A 1 444 ? -2.043 17.031 12.813 1.00 88.19 444 PRO A CA 1
ATOM 3690 C C . PRO A 1 444 ? -3.150 16.639 11.830 1.00 88.19 444 PRO A C 1
ATOM 3692 O O . PRO A 1 444 ? -4.319 16.900 12.107 1.00 88.19 444 PRO A O 1
ATOM 3695 N N . ILE A 1 445 ? -2.818 15.930 10.746 1.00 89.00 445 ILE A N 1
ATOM 3696 C CA . ILE A 1 445 ? -3.812 15.538 9.734 1.00 89.00 445 ILE A CA 1
ATOM 3697 C C . ILE A 1 445 ? -4.897 14.603 10.291 1.00 89.00 445 ILE A C 1
ATOM 3699 O O . ILE A 1 445 ? -6.068 14.707 9.929 1.00 89.00 445 ILE A O 1
ATOM 3703 N N . PHE A 1 446 ? -4.538 13.720 11.226 1.00 91.19 446 PHE A N 1
ATOM 3704 C CA . PHE A 1 446 ? -5.493 12.822 11.874 1.00 91.19 446 PHE A CA 1
ATOM 3705 C C . PHE A 1 446 ? -6.330 13.544 12.935 1.00 91.19 446 PHE A C 1
ATOM 3707 O O . PHE A 1 446 ? -7.519 13.252 13.072 1.00 91.19 446 PHE A O 1
ATOM 3714 N N . LYS A 1 447 ? -5.740 14.510 13.651 1.00 90.38 447 LYS A N 1
ATOM 3715 C CA . LYS A 1 447 ? -6.453 15.377 14.602 1.00 90.38 447 LYS A CA 1
ATOM 3716 C C . LYS A 1 447 ? -7.494 16.235 13.889 1.00 90.38 447 LYS A C 1
ATOM 3718 O O . LYS A 1 447 ? -8.638 16.328 14.333 1.00 90.38 447 LYS A O 1
ATOM 3723 N N . GLU A 1 448 ? -7.113 16.829 12.762 1.00 90.62 448 GLU A N 1
ATOM 3724 C CA . GLU A 1 448 ? -8.029 1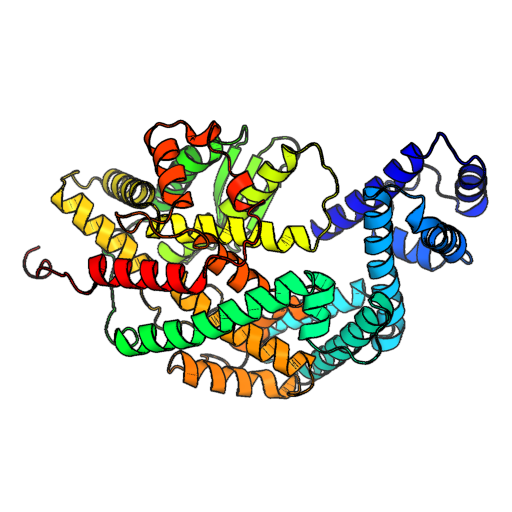7.586 11.920 1.00 90.62 448 GLU A CA 1
ATOM 3725 C C . GLU A 1 448 ? -9.165 16.698 11.411 1.00 90.62 448 GLU A C 1
ATOM 3727 O O . GLU A 1 448 ? -10.331 17.027 11.625 1.00 90.62 448 GLU A O 1
ATOM 3732 N N . PHE A 1 449 ? -8.842 15.544 10.819 1.00 91.00 449 PHE A N 1
ATOM 3733 C CA . PHE A 1 449 ? -9.849 14.578 10.382 1.00 91.00 449 PHE A CA 1
ATOM 3734 C C . PHE A 1 449 ? -10.822 14.216 11.513 1.00 91.00 449 PHE A C 1
ATOM 3736 O O . PHE A 1 449 ? -12.037 14.246 11.314 1.00 91.00 449 PHE A O 1
ATOM 3743 N N . SER A 1 450 ? -10.303 13.941 12.717 1.00 90.44 450 SER A N 1
ATOM 3744 C CA . SER A 1 450 ? -11.112 13.612 13.896 1.00 90.44 450 SER A CA 1
ATOM 3745 C C . SER A 1 450 ? -12.130 14.704 14.213 1.00 90.44 450 SER A C 1
ATOM 3747 O O . SER A 1 450 ? -13.297 14.406 14.449 1.00 90.44 450 SER A O 1
ATOM 3749 N N . LYS A 1 451 ? -11.732 15.980 14.138 1.00 90.88 451 LYS A N 1
ATOM 3750 C CA . LYS A 1 451 ? -12.631 17.116 14.380 1.00 90.88 451 LYS A CA 1
ATOM 3751 C C . LYS A 1 451 ? -13.824 17.120 13.420 1.00 90.88 451 LYS A C 1
ATOM 3753 O O . LYS A 1 451 ? -14.938 17.423 13.843 1.00 90.88 451 LYS A O 1
ATOM 3758 N N . TYR A 1 452 ? -13.616 16.813 12.142 1.00 89.62 452 TYR A N 1
ATOM 3759 C CA . TYR A 1 452 ? -14.713 16.742 11.169 1.00 89.62 452 TYR A CA 1
ATOM 3760 C C . TYR A 1 452 ? -15.533 15.454 11.310 1.00 89.62 452 TYR A C 1
ATOM 3762 O O . TYR A 1 452 ? -16.755 15.480 11.148 1.00 89.62 452 TYR A O 1
ATOM 3770 N N . PHE A 1 453 ? -14.881 14.342 11.657 1.00 88.25 453 PHE A N 1
ATOM 3771 C CA . PHE A 1 453 ? -15.531 13.067 11.955 1.00 88.25 453 PHE A CA 1
ATOM 3772 C C . PHE A 1 453 ? -16.515 13.201 13.124 1.00 88.25 453 PHE A C 1
ATOM 3774 O O . PHE A 1 453 ? -17.699 12.897 12.975 1.00 88.25 453 PHE A O 1
ATOM 3781 N N . ASP A 1 454 ? -16.056 13.749 14.249 1.00 88.06 454 ASP A N 1
ATOM 3782 C CA . ASP A 1 454 ? -16.841 13.885 15.479 1.00 88.06 454 ASP A CA 1
ATOM 3783 C C . ASP A 1 454 ? -18.029 14.846 15.322 1.00 88.06 454 ASP A C 1
ATOM 3785 O O . ASP A 1 454 ? -19.094 14.633 15.901 1.00 88.06 454 ASP A O 1
ATOM 3789 N N . ASN A 1 455 ? -17.880 15.870 14.478 1.00 85.50 455 ASN A N 1
ATOM 3790 C CA . ASN A 1 455 ? -18.925 16.858 14.205 1.00 85.50 455 ASN A CA 1
ATOM 3791 C C . ASN A 1 455 ? -19.884 16.454 13.070 1.00 85.50 455 ASN A C 1
ATOM 3793 O O . ASN A 1 455 ? -20.725 17.261 12.676 1.00 85.50 455 ASN A O 1
ATOM 3797 N N . ASN A 1 456 ? -19.779 15.233 12.525 1.00 82.31 456 ASN A N 1
ATOM 3798 C CA . ASN A 1 456 ? -20.534 14.789 11.343 1.00 82.31 456 ASN A CA 1
ATOM 3799 C C . ASN A 1 456 ? -20.390 15.727 10.126 1.00 82.31 456 ASN A C 1
ATOM 3801 O O . ASN A 1 456 ? -21.276 15.800 9.273 1.00 82.31 456 ASN A O 1
ATOM 3805 N N . SER A 1 457 ? -19.264 16.428 10.024 1.00 86.00 457 SER A N 1
ATOM 3806 C CA . SER A 1 457 ? -18.989 17.436 9.000 1.00 86.00 457 SER A CA 1
ATOM 3807 C C . SER A 1 457 ? -17.870 17.014 8.050 1.00 86.00 457 SER A C 1
ATOM 3809 O O . SER A 1 457 ? -17.243 17.859 7.419 1.00 86.00 457 SER A O 1
ATOM 3811 N N . LEU A 1 458 ? -17.637 15.703 7.901 1.00 82.19 458 LEU A N 1
ATOM 3812 C CA . LEU A 1 458 ? -16.599 15.170 7.014 1.00 82.19 458 LEU A CA 1
ATOM 3813 C C . LEU A 1 458 ? -16.691 15.704 5.588 1.00 82.19 458 LEU A C 1
ATOM 3815 O O . LEU A 1 458 ? -15.644 15.918 5.002 1.00 82.19 458 LEU A O 1
ATOM 3819 N N . HIS A 1 459 ? -17.876 15.988 5.033 1.00 79.94 459 HIS A N 1
ATOM 3820 C CA . HIS A 1 459 ? -18.020 16.634 3.714 1.00 79.94 459 HIS A CA 1
ATOM 3821 C C . HIS A 1 459 ? -17.244 17.954 3.563 1.00 79.94 459 HIS A C 1
ATOM 3823 O O . HIS A 1 459 ? -16.917 18.318 2.439 1.00 79.94 459 HIS A O 1
ATOM 3829 N N . LEU A 1 460 ? -16.932 18.643 4.667 1.00 82.25 460 LEU A N 1
ATOM 3830 C CA . LEU A 1 460 ? -16.156 19.887 4.688 1.00 82.25 460 LEU A CA 1
ATOM 3831 C C . LEU A 1 460 ? -14.648 19.667 4.870 1.00 82.25 460 LEU A C 1
ATOM 3833 O O . LEU A 1 460 ? -13.881 20.616 4.736 1.00 82.25 460 LEU A O 1
ATOM 3837 N N . TRP A 1 461 ? -14.210 18.454 5.212 1.00 85.31 461 TRP A N 1
ATOM 3838 C CA . TRP A 1 461 ? -12.794 18.173 5.425 1.00 85.31 461 TRP A CA 1
ATOM 3839 C C . TRP A 1 461 ? -12.031 18.204 4.098 1.00 85.31 461 TRP A C 1
ATOM 3841 O O . TRP A 1 461 ? -12.384 17.496 3.154 1.00 85.31 461 TRP A O 1
ATOM 3851 N N . ASN A 1 462 ? -10.969 19.008 4.018 1.00 80.81 462 ASN A N 1
ATOM 3852 C CA . ASN A 1 462 ? -10.178 19.114 2.800 1.00 80.81 462 ASN A CA 1
ATOM 3853 C C . ASN A 1 462 ? -9.114 18.012 2.721 1.00 80.81 462 ASN A C 1
ATOM 3855 O O . ASN A 1 462 ? -7.982 18.163 3.173 1.00 80.81 462 ASN A O 1
ATOM 3859 N N . SER A 1 463 ? -9.468 16.918 2.060 1.00 75.38 463 SER A N 1
ATOM 3860 C CA . SER A 1 463 ? -8.556 15.803 1.816 1.00 75.38 463 SER A CA 1
ATOM 3861 C C . SER A 1 463 ? -7.404 16.104 0.852 1.00 75.38 463 SER A C 1
ATOM 3863 O O . SER A 1 463 ? -6.441 15.338 0.815 1.00 75.38 463 SER A O 1
ATOM 3865 N N . GLN A 1 464 ? -7.447 17.212 0.099 1.00 73.38 464 GLN A N 1
ATOM 3866 C CA . GLN A 1 464 ? -6.344 17.593 -0.790 1.00 73.38 464 GLN A CA 1
ATOM 3867 C C . GLN A 1 464 ? -5.069 17.930 -0.019 1.00 73.38 464 GLN A C 1
ATOM 3869 O O . GLN A 1 464 ? -3.988 17.783 -0.567 1.00 73.38 464 GLN A O 1
ATOM 3874 N N . GLN A 1 465 ? -5.157 18.292 1.263 1.00 72.12 465 GLN A N 1
ATOM 3875 C CA . GLN A 1 465 ? -3.977 18.496 2.111 1.00 72.12 465 GLN A CA 1
ATOM 3876 C C . GLN A 1 465 ? -3.145 17.220 2.304 1.00 72.12 465 GLN A C 1
ATOM 3878 O O . GLN A 1 465 ? -1.966 17.299 2.639 1.00 72.12 465 GLN A O 1
ATOM 3883 N N . ILE A 1 466 ? -3.747 16.041 2.103 1.00 73.69 466 ILE A N 1
ATOM 3884 C CA . ILE A 1 466 ? -3.007 14.777 2.078 1.00 73.69 466 ILE A CA 1
ATOM 3885 C C . ILE A 1 466 ? -2.240 14.668 0.762 1.00 73.69 466 ILE A C 1
ATOM 3887 O O . ILE A 1 466 ? -1.060 14.357 0.790 1.00 73.69 466 ILE A O 1
ATOM 3891 N N . ILE A 1 467 ? -2.904 14.946 -0.362 1.00 67.12 467 ILE A N 1
ATOM 3892 C CA . ILE A 1 467 ? -2.393 14.714 -1.721 1.00 67.12 467 ILE A CA 1
ATOM 3893 C C . ILE A 1 467 ? -1.358 15.773 -2.141 1.00 67.12 467 ILE A C 1
ATOM 3895 O O . ILE A 1 467 ? -0.326 15.429 -2.708 1.00 67.12 467 ILE A O 1
ATOM 3899 N N . ASN A 1 468 ? -1.605 17.042 -1.817 1.00 62.03 468 ASN A N 1
ATOM 3900 C CA . ASN A 1 468 ? -0.842 18.207 -2.282 1.00 62.03 468 ASN A CA 1
ATOM 3901 C C . ASN A 1 468 ? 0.203 18.671 -1.262 1.00 62.03 468 ASN A C 1
ATOM 3903 O O . ASN A 1 468 ? 0.525 19.856 -1.193 1.00 62.03 468 ASN A O 1
ATOM 3907 N N . LYS A 1 469 ? 0.667 17.781 -0.382 1.00 63.53 469 LYS A N 1
ATOM 3908 C CA . LYS A 1 469 ? 1.570 18.193 0.687 1.00 63.53 469 LYS A CA 1
ATOM 3909 C C . LYS A 1 469 ? 2.949 18.522 0.113 1.00 63.53 469 LYS A C 1
ATOM 3911 O O . LYS A 1 469 ? 3.699 17.608 -0.227 1.00 63.53 469 LYS A O 1
ATOM 3916 N N . ASP A 1 470 ? 3.254 19.818 0.030 1.00 53.84 470 ASP A N 1
ATOM 3917 C CA . ASP A 1 470 ? 4.563 20.318 -0.389 1.00 53.84 470 ASP A CA 1
ATOM 3918 C C . ASP A 1 470 ? 5.666 19.738 0.497 1.00 53.84 470 ASP A C 1
ATOM 3920 O O . ASP A 1 470 ? 5.584 19.720 1.730 1.00 53.84 470 ASP A O 1
ATOM 3924 N N . ILE A 1 471 ? 6.710 19.240 -0.155 1.00 56.62 471 ILE A N 1
ATOM 3925 C CA . ILE A 1 471 ? 7.858 18.628 0.503 1.00 56.62 471 ILE A CA 1
ATOM 3926 C C . ILE A 1 471 ? 8.735 19.767 1.016 1.00 56.62 471 ILE A C 1
ATOM 3928 O O . ILE A 1 471 ? 9.469 20.390 0.256 1.00 56.62 471 ILE A O 1
ATOM 3932 N N . SER A 1 472 ? 8.629 20.071 2.309 1.00 54.81 472 SER A N 1
ATOM 3933 C CA . SER A 1 472 ? 9.523 21.020 2.974 1.00 54.81 472 SER A CA 1
ATOM 3934 C C . SER A 1 472 ? 10.740 20.302 3.559 1.00 54.81 472 SER A C 1
ATOM 3936 O O . SER A 1 472 ? 10.608 19.361 4.344 1.00 54.81 472 SER A O 1
ATOM 3938 N N . ASP A 1 473 ? 11.939 20.800 3.251 1.00 56.44 473 ASP A N 1
ATOM 3939 C CA . ASP A 1 473 ? 13.212 20.279 3.774 1.00 56.44 473 ASP A CA 1
ATOM 3940 C C . ASP A 1 473 ? 13.391 20.469 5.292 1.00 56.44 473 ASP A C 1
ATOM 3942 O O . ASP A 1 473 ? 14.327 19.932 5.890 1.00 56.44 473 ASP A O 1
ATOM 3946 N N . GLN A 1 474 ? 12.522 21.253 5.940 1.00 54.53 474 GLN A N 1
ATOM 3947 C CA . GLN A 1 474 ? 12.724 21.684 7.326 1.00 54.53 474 GLN A CA 1
ATOM 3948 C C . GLN A 1 474 ? 12.260 20.671 8.375 1.00 54.53 474 GLN A C 1
ATOM 3950 O O . GLN A 1 474 ? 12.701 20.748 9.523 1.00 54.53 474 GLN A O 1
ATOM 3955 N N . VAL A 1 475 ? 11.411 19.708 8.008 1.00 62.69 475 VAL A N 1
ATOM 3956 C CA . VAL A 1 475 ? 10.892 18.706 8.949 1.00 62.69 475 VAL A CA 1
ATOM 3957 C C . VAL A 1 475 ? 11.382 17.317 8.561 1.00 62.69 475 VAL A C 1
ATOM 3959 O O . VAL A 1 475 ? 11.647 17.032 7.397 1.00 62.69 475 VAL A O 1
ATOM 3962 N N . ASN A 1 476 ? 11.560 16.444 9.556 1.00 72.81 476 ASN A N 1
ATOM 3963 C CA . ASN A 1 476 ? 11.988 15.063 9.360 1.00 72.81 476 ASN A CA 1
ATOM 3964 C C . ASN A 1 476 ? 10.815 14.095 9.631 1.00 72.81 476 ASN A C 1
ATOM 3966 O O . ASN A 1 476 ? 10.669 13.630 10.770 1.00 72.81 476 ASN A O 1
ATOM 3970 N N . PRO A 1 477 ? 10.012 13.738 8.605 1.00 75.25 477 PRO A N 1
ATOM 3971 C CA . PRO A 1 477 ? 8.827 12.886 8.748 1.00 75.25 477 PRO A CA 1
ATOM 3972 C C . PRO A 1 477 ? 9.133 11.541 9.404 1.00 75.25 477 PRO A C 1
ATOM 3974 O O . PRO A 1 477 ? 8.352 11.013 10.194 1.00 75.25 477 PRO A O 1
ATOM 3977 N N . ALA A 1 478 ? 10.322 10.999 9.131 1.00 73.44 478 ALA A N 1
ATOM 3978 C CA . ALA A 1 478 ? 10.785 9.760 9.733 1.00 73.44 478 ALA A CA 1
ATOM 3979 C C . ALA A 1 478 ? 10.893 9.857 11.260 1.00 73.44 478 ALA A C 1
ATOM 3981 O O . ALA A 1 478 ? 10.535 8.914 11.963 1.00 73.44 478 ALA A O 1
ATOM 3982 N N . GLN A 1 479 ? 11.381 10.980 11.793 1.00 78.31 479 GLN A N 1
ATOM 3983 C CA . GLN A 1 479 ? 11.500 11.165 13.239 1.00 78.31 479 GLN A CA 1
ATOM 3984 C C . GLN A 1 479 ? 10.127 11.294 13.903 1.00 78.31 479 GLN A C 1
ATOM 3986 O O . GLN A 1 479 ? 9.900 10.692 14.951 1.00 78.31 479 GLN A O 1
ATOM 3991 N N . ASN A 1 480 ? 9.200 12.015 13.278 1.00 81.38 480 ASN A N 1
ATOM 3992 C CA . ASN A 1 480 ? 7.840 12.173 13.787 1.00 81.38 480 ASN A CA 1
ATOM 3993 C C . ASN A 1 480 ? 7.064 10.853 13.752 1.00 81.38 480 ASN A C 1
ATOM 3995 O O . ASN A 1 480 ? 6.420 10.505 14.741 1.00 81.38 480 ASN A O 1
ATOM 3999 N N . ALA A 1 481 ? 7.211 10.061 12.685 1.00 81.44 481 ALA A N 1
ATOM 4000 C CA . ALA A 1 481 ? 6.660 8.711 12.612 1.00 81.44 481 ALA A CA 1
ATOM 4001 C C . ALA A 1 481 ? 7.185 7.828 13.758 1.00 81.44 481 ALA A C 1
ATOM 4003 O O . ALA A 1 481 ? 6.415 7.136 14.420 1.00 81.44 481 ALA A O 1
ATOM 4004 N N . LEU A 1 482 ? 8.490 7.885 14.053 1.00 79.06 482 LEU A N 1
ATOM 4005 C CA . LEU A 1 482 ? 9.081 7.156 15.184 1.00 79.06 482 LEU A CA 1
ATOM 4006 C C . LEU A 1 482 ? 8.561 7.644 16.532 1.00 79.06 482 LEU A C 1
ATOM 4008 O O . LEU A 1 482 ? 8.306 6.820 17.407 1.00 79.06 482 LEU A O 1
ATOM 4012 N N . ASN A 1 483 ? 8.413 8.957 16.705 1.00 81.81 483 ASN A N 1
ATOM 4013 C CA . ASN A 1 483 ? 7.882 9.542 17.931 1.00 81.81 483 ASN A CA 1
ATOM 4014 C C . ASN A 1 483 ? 6.433 9.093 18.153 1.00 81.81 483 ASN A C 1
ATOM 4016 O O . ASN A 1 483 ? 6.109 8.647 19.251 1.00 81.81 483 ASN A O 1
ATOM 4020 N N . PHE A 1 484 ? 5.599 9.127 17.109 1.00 84.56 484 PHE A N 1
ATOM 4021 C CA . PHE A 1 484 ? 4.211 8.672 17.161 1.00 84.56 484 PHE A CA 1
ATOM 4022 C C . PHE A 1 484 ? 4.139 7.194 17.535 1.00 84.56 484 PHE A C 1
ATOM 4024 O O . PHE A 1 484 ? 3.472 6.828 18.499 1.00 84.56 484 PHE A O 1
ATOM 4031 N N . ILE A 1 485 ? 4.885 6.346 16.819 1.00 79.38 485 ILE A N 1
ATOM 4032 C CA . ILE A 1 485 ? 4.941 4.910 17.095 1.00 79.38 485 ILE A CA 1
ATOM 4033 C C . ILE A 1 485 ? 5.416 4.693 18.540 1.00 79.38 485 ILE A C 1
ATOM 4035 O O . ILE A 1 485 ? 4.753 4.007 19.311 1.00 79.38 485 ILE A O 1
ATOM 4039 N N . GLY A 1 486 ? 6.506 5.333 18.964 1.00 77.06 486 GLY A N 1
ATOM 4040 C CA . GLY A 1 486 ? 7.028 5.217 20.326 1.00 77.06 486 GLY A CA 1
ATOM 4041 C C . GLY A 1 486 ? 6.024 5.626 21.408 1.00 77.06 486 GLY A C 1
ATOM 4042 O O . GLY A 1 486 ? 5.852 4.900 22.388 1.00 77.06 486 GLY A O 1
ATOM 4043 N N . GLN A 1 487 ? 5.328 6.751 21.230 1.00 77.75 487 GLN A N 1
ATOM 4044 C CA . GLN A 1 487 ? 4.283 7.213 22.148 1.00 77.75 487 GLN A CA 1
ATOM 4045 C C . GLN A 1 487 ? 3.094 6.251 22.186 1.00 77.75 487 GLN A C 1
ATOM 4047 O O . GLN A 1 487 ? 2.645 5.880 23.269 1.00 77.75 487 GLN A O 1
ATOM 4052 N N . PHE A 1 488 ? 2.631 5.795 21.023 1.00 76.75 488 PHE A N 1
ATOM 4053 C CA . PHE A 1 488 ? 1.552 4.823 20.907 1.00 76.75 488 PHE A CA 1
ATOM 4054 C C . PHE A 1 488 ? 1.893 3.527 21.661 1.00 76.75 488 PHE A C 1
ATOM 4056 O O . PHE A 1 488 ? 1.129 3.084 22.519 1.00 76.75 488 PHE A O 1
ATOM 4063 N N . TYR A 1 489 ? 3.088 2.967 21.454 1.00 71.50 489 TYR A N 1
ATOM 4064 C CA . TYR A 1 489 ? 3.549 1.790 22.201 1.00 71.50 489 TYR A CA 1
ATOM 4065 C C . TYR A 1 489 ? 3.660 2.049 23.710 1.00 71.50 489 TYR A C 1
ATOM 4067 O O . TYR A 1 489 ? 3.260 1.206 24.514 1.00 71.50 489 TYR A O 1
ATOM 4075 N N . ASN A 1 490 ? 4.171 3.206 24.127 1.00 70.00 490 ASN A N 1
ATOM 4076 C CA . ASN A 1 490 ? 4.253 3.537 25.549 1.00 70.00 490 ASN A CA 1
ATOM 4077 C C . ASN A 1 490 ? 2.867 3.619 26.203 1.00 70.00 490 ASN A C 1
ATOM 4079 O O . ASN A 1 490 ? 2.687 3.129 27.319 1.00 70.00 490 ASN A O 1
ATOM 4083 N N . ASN A 1 491 ? 1.893 4.198 25.502 1.00 69.75 491 ASN A N 1
ATOM 4084 C CA . ASN A 1 491 ? 0.542 4.398 26.010 1.00 69.75 491 ASN A CA 1
ATOM 4085 C C . ASN A 1 491 ? -0.270 3.100 26.070 1.00 69.75 491 ASN A C 1
ATOM 4087 O O . ASN A 1 491 ? -0.972 2.892 27.054 1.00 69.75 491 ASN A O 1
ATOM 4091 N N . TYR A 1 492 ? -0.141 2.220 25.073 1.00 64.38 492 TYR A N 1
ATOM 4092 C CA . TYR A 1 492 ? -0.992 1.028 24.956 1.00 64.38 492 TYR A CA 1
ATOM 4093 C C . TYR A 1 492 ? -0.318 -0.287 25.374 1.00 64.38 492 TYR A C 1
ATOM 4095 O O . TYR A 1 492 ? -1.010 -1.245 25.709 1.00 64.38 492 TYR A O 1
ATOM 4103 N N . ILE A 1 493 ? 1.019 -0.360 25.387 1.00 60.81 493 ILE A N 1
ATOM 4104 C CA . ILE A 1 493 ? 1.749 -1.611 25.666 1.00 60.81 493 ILE A CA 1
ATOM 4105 C C . ILE A 1 493 ? 2.516 -1.551 26.988 1.00 60.81 493 ILE A C 1
ATOM 4107 O O . ILE A 1 493 ? 2.388 -2.470 27.798 1.00 60.81 493 ILE A O 1
ATOM 4111 N N . TYR A 1 494 ? 3.275 -0.482 27.253 1.00 55.91 494 TYR A N 1
ATOM 4112 C CA . TYR A 1 494 ? 4.094 -0.402 28.473 1.00 55.91 494 TYR A CA 1
ATOM 4113 C C . TYR A 1 494 ? 3.328 0.056 29.718 1.00 55.91 494 TYR A C 1
ATOM 4115 O O . TYR A 1 494 ? 3.613 -0.422 30.814 1.00 55.91 494 TYR A O 1
ATOM 4123 N N . ARG A 1 495 ? 2.348 0.957 29.587 1.00 49.91 495 ARG A N 1
ATOM 4124 C CA . ARG A 1 495 ? 1.604 1.524 30.728 1.00 49.91 495 ARG A CA 1
ATOM 4125 C C . ARG A 1 495 ? 0.511 0.619 31.312 1.00 49.91 495 ARG A C 1
ATOM 4127 O O . ARG A 1 495 ? -0.325 1.127 32.053 1.00 49.91 495 ARG A O 1
ATOM 4134 N N . ARG A 1 496 ? 0.516 -0.696 31.044 1.00 53.78 496 ARG A N 1
ATOM 4135 C CA . ARG A 1 496 ? -0.464 -1.642 31.615 1.00 53.78 496 ARG A CA 1
ATOM 4136 C C . ARG A 1 496 ? -0.607 -1.448 33.133 1.00 53.78 496 ARG A C 1
ATOM 4138 O O . ARG A 1 496 ? 0.323 -1.778 33.871 1.00 53.78 496 ARG A O 1
ATOM 4145 N N . PRO A 1 497 ? -1.790 -1.065 33.640 1.00 39.19 497 PRO A N 1
ATOM 4146 C CA . PRO A 1 497 ? -2.257 -1.635 34.884 1.00 39.19 497 PRO A CA 1
ATOM 4147 C C . PRO A 1 497 ? -2.633 -3.093 34.594 1.00 39.19 497 PRO A C 1
ATOM 4149 O O . PRO A 1 497 ? -3.151 -3.422 33.527 1.00 39.19 497 PRO A O 1
ATOM 4152 N N . LEU A 1 498 ? -2.373 -3.973 35.550 1.00 38.91 498 LEU A N 1
ATOM 4153 C CA . LEU A 1 498 ? -2.819 -5.364 35.606 1.00 38.91 498 LEU A CA 1
ATOM 4154 C C . LEU A 1 498 ? -4.357 -5.481 35.486 1.00 38.91 498 LEU A C 1
ATOM 4156 O O . LEU A 1 498 ? -5.050 -5.705 36.472 1.00 38.91 498 LEU A O 1
ATOM 4160 N N . LEU A 1 499 ? -4.923 -5.303 34.291 1.00 41.22 499 LEU A N 1
ATOM 4161 C CA . LEU A 1 499 ? -6.356 -5.497 34.029 1.00 41.22 499 LEU A CA 1
ATOM 4162 C C . LEU A 1 499 ? -6.686 -6.927 33.578 1.00 41.22 499 LEU A C 1
ATOM 4164 O O . LEU A 1 499 ? -7.848 -7.230 33.332 1.00 41.22 499 LEU A O 1
ATOM 4168 N N . VAL A 1 500 ? -5.685 -7.810 33.520 1.00 39.09 500 VAL A N 1
ATOM 4169 C CA . VAL A 1 500 ? -5.853 -9.219 33.130 1.00 39.09 500 VAL A CA 1
ATOM 4170 C C . VAL A 1 500 ? -6.368 -10.094 34.287 1.00 39.09 500 VAL A C 1
ATOM 4172 O O . VAL A 1 500 ? -6.904 -11.162 34.030 1.00 39.09 500 VAL A O 1
ATOM 4175 N N . ASP A 1 501 ? -6.321 -9.638 35.544 1.00 33.75 501 ASP A N 1
ATOM 4176 C CA . ASP A 1 501 ? -6.599 -10.530 36.686 1.00 33.75 501 ASP A CA 1
ATOM 4177 C C . ASP A 1 501 ? -8.040 -10.532 37.223 1.00 33.75 501 ASP A C 1
ATOM 4179 O O . ASP A 1 501 ? -8.311 -11.227 38.201 1.00 33.75 501 ASP A O 1
ATOM 4183 N N . LYS A 1 502 ? -8.998 -9.802 36.636 1.00 36.03 502 LYS A N 1
ATOM 4184 C CA . LYS A 1 502 ? -10.399 -9.859 37.105 1.00 36.03 502 LYS A CA 1
ATOM 4185 C C . LYS A 1 502 ? -11.427 -9.600 36.008 1.00 36.03 502 LYS A C 1
ATOM 4187 O O . LYS A 1 502 ? -12.021 -8.523 36.016 1.00 36.03 502 LYS A O 1
ATOM 4192 N N . TYR A 1 503 ? -11.672 -10.583 35.143 1.00 39.41 503 TYR A N 1
ATOM 4193 C CA . TYR A 1 503 ? -12.981 -10.807 34.515 1.00 39.41 503 TYR A CA 1
ATOM 4194 C C . TYR A 1 503 ? -13.212 -12.284 34.229 1.00 39.41 503 TYR A C 1
ATOM 4196 O O . TYR A 1 503 ? -12.344 -12.888 33.564 1.00 39.41 503 TYR A O 1
#

Radius of gyration: 24.8 Å; Cα contacts (8 Å, |Δi|>4): 505; chains: 1; bounding box: 49×51×83 Å

Foldseek 3Di:
DVVQVVLVVLVVVLVVVVVVVVPPDPPVVCCCVPQLVDDVVPVVPDGSVRVVVSCVPDPCNCPVLVVCVVVLVVDDPLNNLSSLVVLLLVLQQVLCCVLPVDGNVVLLVVLVVLLVVVVPDPRDPVNLVSLLSLLVSLLSSVCVSVVHDDDALLNLCCVLPNNVVSVLLVVLLVVLVVLLLVVCVVLVQLPDLPADQPLQQPDDPVLLQVLLLVLCVLQPVLQDVAAEHEDEDCDWDWDDDPVGSYIYTYFHPPDGSLLSQLSSLLVRLQSVLVRLVVVPPPDRPDDRLSLLLSLLSSLVSLCLLPQAVLSLLSSQVSSCVSVVHDDDPVSSVVNSLSVNSVLQRDDPACLAPSDHRSSSLLLVLVLLLVVLSCDSNVVDGSVCQLVSSQVSCCVRNVDGHPDSCSRVSVCSCSSDSPRCSSVSSNSSNLVQQQDAQDPVLHRVLSVQCNVCSVVSNSNPDDPVCSSVVDDDPPGSSSVSSSSSVVVSCCVSPVPDDPPVPDD

Solvent-accessible surface area (backbone atoms only — not comparable to full-atom values): 28309 Å² total; per-residue (Å²): 113,68,72,54,50,49,55,41,50,56,50,52,47,49,53,48,56,54,54,69,51,71,85,80,57,81,71,57,58,62,53,49,61,71,75,64,71,70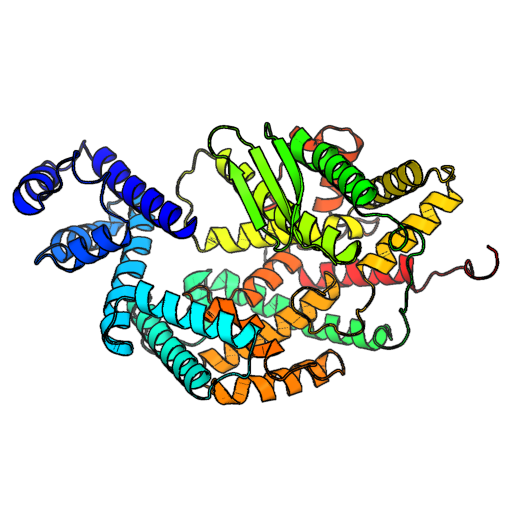,51,85,86,55,65,85,78,57,53,62,65,58,48,52,53,50,53,75,66,45,93,60,57,62,56,62,57,53,51,51,60,76,45,40,89,82,46,56,70,64,57,42,52,49,50,53,55,52,49,52,55,51,41,44,36,57,46,22,40,72,75,66,74,37,50,39,68,60,52,44,52,50,53,50,50,52,49,58,46,38,78,76,48,83,74,55,77,63,56,31,54,52,48,45,51,48,49,53,46,50,52,52,39,48,25,66,72,70,74,40,94,80,76,41,46,67,55,50,44,22,74,60,66,35,52,69,57,44,53,54,48,52,54,41,50,55,57,28,50,59,51,50,55,49,49,54,61,70,68,56,55,91,78,70,57,81,66,78,45,67,66,62,68,68,55,51,69,69,60,50,45,52,50,51,44,52,48,38,52,67,66,44,42,54,44,41,99,39,48,70,46,66,49,78,30,88,61,61,50,76,50,77,42,84,92,66,52,30,37,38,41,29,39,45,60,95,59,52,58,54,45,49,48,47,52,49,25,39,52,48,12,47,52,49,41,58,53,58,51,69,73,43,88,68,77,78,75,64,77,54,68,44,50,41,38,33,37,27,37,19,38,50,42,55,38,33,59,78,58,18,68,62,55,29,47,48,55,35,52,52,51,31,59,76,67,70,46,80,91,40,74,68,53,50,53,53,48,32,51,37,50,49,47,44,45,63,35,66,51,96,56,66,66,46,93,78,43,57,30,77,69,62,39,53,62,49,29,54,50,51,36,52,48,50,41,35,43,69,56,62,75,39,57,52,78,47,43,35,59,53,39,34,54,51,33,35,73,72,68,74,42,69,62,95,43,70,55,53,52,58,65,70,50,58,56,69,77,50,95,55,78,55,57,37,48,40,46,50,50,22,50,32,55,71,22,40,56,70,55,43,98,88,58,41,40,56,69,38,51,53,49,39,57,24,55,77,66,75,39,40,54,74,55,72,65,58,65,71,61,69,57,76,88,59,90,87,52,60,19,34,58,33,42,49,50,42,54,51,50,50,46,45,66,73,63,68,61,66,69,88,72,83,82,78,130